Protein AF-A0A1G2U584-F1 (afdb_monomer)

Structure (mmCIF, N/CA/C/O backbone):
data_AF-A0A1G2U584-F1
#
_entry.id   AF-A0A1G2U584-F1
#
loop_
_atom_site.group_PDB
_atom_site.id
_atom_site.type_symbol
_atom_site.label_atom_id
_atom_site.label_alt_id
_atom_site.label_comp_id
_atom_site.label_asym_id
_atom_site.label_entity_id
_atom_site.label_seq_id
_atom_site.pdbx_PDB_ins_code
_atom_site.Cartn_x
_atom_site.Cartn_y
_atom_site.Cartn_z
_atom_site.occupancy
_atom_site.B_iso_or_equiv
_atom_site.auth_seq_id
_atom_site.auth_comp_id
_atom_site.auth_asym_id
_atom_site.auth_atom_id
_atom_site.pdbx_PDB_model_num
ATOM 1 N N . MET A 1 1 ? 22.379 12.805 -31.005 1.00 56.03 1 MET A N 1
ATOM 2 C CA . MET A 1 1 ? 21.060 12.537 -31.629 1.00 56.03 1 MET A CA 1
ATOM 3 C C . MET A 1 1 ? 20.826 11.045 -31.887 1.00 56.03 1 MET A C 1
ATOM 5 O O . MET A 1 1 ? 19.733 10.598 -31.593 1.00 56.03 1 MET A O 1
ATOM 9 N N . ARG A 1 2 ? 21.808 10.253 -32.364 1.00 49.66 2 ARG A N 1
ATOM 10 C CA . ARG A 1 2 ? 21.667 8.776 -32.428 1.00 49.66 2 ARG A CA 1
ATOM 11 C C . ARG A 1 2 ? 21.636 8.102 -31.047 1.00 49.66 2 ARG A C 1
ATOM 13 O O . ARG A 1 2 ? 20.726 7.330 -30.793 1.00 49.66 2 ARG A O 1
ATOM 20 N N . GLU A 1 3 ? 22.528 8.488 -30.133 1.00 50.53 3 GLU A N 1
ATOM 21 C CA . GLU A 1 3 ? 22.581 7.910 -28.774 1.00 50.53 3 GLU A CA 1
ATOM 22 C C . GLU A 1 3 ? 21.299 8.143 -27.953 1.00 50.53 3 GLU A C 1
ATOM 24 O O . GLU A 1 3 ? 20.857 7.245 -27.247 1.00 50.53 3 GLU A O 1
ATOM 29 N N . SER A 1 4 ? 20.632 9.299 -28.092 1.00 57.03 4 SER A N 1
ATOM 30 C CA . SER A 1 4 ? 19.377 9.552 -27.359 1.00 57.03 4 SER A CA 1
ATOM 31 C C . SER A 1 4 ? 18.175 8.795 -27.934 1.00 57.03 4 SER A C 1
ATOM 33 O O . SER A 1 4 ? 17.187 8.602 -27.235 1.00 57.03 4 SER A O 1
ATOM 35 N N . PHE A 1 5 ? 18.234 8.379 -29.203 1.00 54.12 5 PHE A N 1
ATOM 36 C CA . PHE A 1 5 ? 17.182 7.570 -29.818 1.00 54.12 5 PHE A CA 1
ATOM 37 C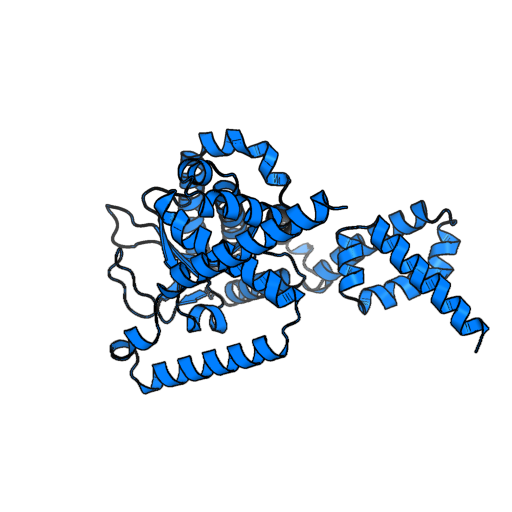 C . PHE A 1 5 ? 17.323 6.094 -29.429 1.00 54.12 5 PHE A C 1
ATOM 39 O O . PHE A 1 5 ? 16.329 5.440 -29.126 1.00 54.12 5 PHE A O 1
ATOM 46 N N . GLU A 1 6 ? 18.557 5.589 -29.375 1.00 53.22 6 GLU A N 1
ATOM 47 C CA . GLU A 1 6 ? 18.849 4.218 -28.948 1.00 53.22 6 GLU A CA 1
ATOM 48 C C . GLU A 1 6 ? 18.526 4.007 -27.460 1.00 53.22 6 GLU A C 1
ATOM 50 O O . GLU A 1 6 ? 17.818 3.052 -27.140 1.00 53.22 6 GLU A O 1
ATOM 55 N N . ALA A 1 7 ? 18.914 4.937 -26.577 1.00 59.38 7 ALA A N 1
ATOM 56 C CA . ALA A 1 7 ? 18.567 4.884 -25.151 1.00 59.38 7 ALA A CA 1
ATOM 57 C C . ALA A 1 7 ? 17.044 4.871 -24.920 1.00 59.38 7 ALA A C 1
ATOM 59 O O . ALA A 1 7 ? 16.523 3.980 -24.255 1.00 59.38 7 ALA A O 1
ATOM 60 N N . SER A 1 8 ? 16.305 5.771 -25.581 1.00 63.25 8 SER A N 1
ATOM 61 C CA . SER A 1 8 ? 14.839 5.816 -25.482 1.00 63.25 8 SER A CA 1
ATOM 62 C C . SER A 1 8 ? 14.160 4.549 -26.024 1.00 63.25 8 SER A C 1
ATOM 64 O O . SER A 1 8 ? 13.097 4.152 -25.546 1.00 63.25 8 SER A O 1
ATOM 66 N N . SER A 1 9 ? 14.755 3.897 -27.028 1.00 58.00 9 SER A N 1
ATOM 67 C CA . SER A 1 9 ? 14.224 2.644 -27.571 1.00 58.00 9 SER A CA 1
ATOM 68 C C . SER A 1 9 ? 14.458 1.447 -26.646 1.00 58.00 9 SER A C 1
ATOM 70 O O . SER A 1 9 ? 13.568 0.607 -26.524 1.00 58.00 9 SER A O 1
ATOM 72 N N . LEU A 1 10 ? 15.608 1.391 -25.966 1.00 62.22 10 LEU A N 1
ATOM 73 C CA . LEU A 1 10 ? 15.940 0.341 -25.000 1.00 62.22 10 LEU A CA 1
ATOM 74 C C . LEU A 1 10 ? 15.065 0.447 -23.747 1.00 62.22 10 LEU A C 1
ATOM 76 O O . LEU A 1 10 ? 14.430 -0.538 -23.382 1.00 62.22 10 LEU A O 1
ATOM 80 N N . GLU A 1 11 ? 14.912 1.654 -23.192 1.00 73.75 11 GLU A N 1
ATOM 81 C CA . GLU A 1 11 ? 14.024 1.911 -22.046 1.00 73.75 11 GLU A CA 1
ATOM 82 C C . GLU A 1 11 ? 12.587 1.437 -22.313 1.00 73.75 11 GLU A C 1
ATOM 84 O O . GLU A 1 11 ? 11.968 0.776 -21.480 1.00 73.75 11 GLU A O 1
ATOM 89 N N . ARG A 1 12 ? 12.047 1.720 -23.507 1.00 75.75 12 ARG A N 1
ATOM 90 C CA . ARG A 1 12 ? 10.705 1.254 -23.895 1.00 75.75 12 ARG A CA 1
ATOM 91 C C . ARG A 1 12 ? 10.616 -0.265 -23.981 1.00 75.75 12 ARG A C 1
ATOM 93 O O . ARG A 1 12 ? 9.615 -0.842 -23.571 1.00 75.75 12 ARG A O 1
ATOM 100 N N . VAL A 1 13 ? 11.640 -0.913 -24.533 1.00 78.25 13 VAL A N 1
ATOM 101 C CA . VAL A 1 13 ? 11.673 -2.374 -24.665 1.00 78.25 13 VAL A CA 1
ATOM 102 C C . VAL A 1 13 ? 11.704 -3.044 -23.292 1.00 78.25 13 VAL A C 1
ATOM 104 O O . VAL A 1 13 ? 11.014 -4.046 -23.098 1.00 78.25 13 VAL A O 1
ATOM 107 N N . ASP A 1 14 ? 12.459 -2.503 -22.341 1.00 89.50 14 ASP A N 1
ATOM 108 C CA . ASP A 1 14 ? 12.552 -3.089 -21.005 1.00 89.50 14 ASP A CA 1
ATOM 109 C C . ASP A 1 14 ? 11.281 -2.852 -20.182 1.00 89.50 14 ASP A C 1
ATOM 111 O O . ASP A 1 14 ? 10.806 -3.791 -19.542 1.00 89.50 14 ASP A O 1
ATOM 115 N N . ARG A 1 15 ? 10.618 -1.694 -20.327 1.00 92.44 15 ARG A N 1
ATOM 116 C CA . ARG A 1 15 ? 9.281 -1.470 -19.744 1.00 92.44 15 ARG A CA 1
ATOM 117 C C . ARG A 1 15 ? 8.235 -2.463 -20.238 1.00 92.44 15 ARG A C 1
ATOM 119 O O . ARG A 1 15 ? 7.508 -3.024 -19.428 1.00 92.44 15 ARG A O 1
ATOM 126 N N . GLU A 1 16 ? 8.164 -2.737 -21.540 1.00 94.69 16 GLU A N 1
ATOM 127 C CA . GLU A 1 16 ? 7.199 -3.716 -22.072 1.00 94.69 16 GLU A CA 1
ATOM 128 C C . GLU A 1 16 ? 7.490 -5.142 -21.579 1.00 94.69 16 GLU A C 1
ATOM 130 O O . GLU A 1 16 ? 6.571 -5.900 -21.261 1.00 94.69 16 GLU A O 1
ATOM 135 N N . LYS A 1 17 ? 8.772 -5.521 -21.467 1.00 96.38 17 LYS A N 1
ATOM 136 C CA . LYS A 1 17 ? 9.154 -6.815 -20.879 1.00 96.38 17 LYS A CA 1
ATOM 137 C C . LYS A 1 17 ? 8.754 -6.900 -19.409 1.00 96.38 17 LYS A C 1
ATOM 139 O O . LYS A 1 17 ? 8.224 -7.932 -18.996 1.00 96.38 17 LYS A O 1
ATOM 144 N N . ALA A 1 18 ? 9.013 -5.848 -18.636 1.00 97.00 18 ALA A N 1
ATOM 145 C CA . ALA A 1 18 ? 8.651 -5.782 -17.228 1.00 97.00 18 ALA A CA 1
ATOM 146 C C . ALA A 1 18 ? 7.140 -5.811 -17.036 1.00 97.00 18 ALA A C 1
ATOM 148 O O . ALA A 1 18 ? 6.660 -6.589 -16.221 1.00 97.00 18 ALA A O 1
ATOM 149 N N . HIS A 1 19 ? 6.388 -5.056 -17.835 1.00 97.06 19 HIS A N 1
ATOM 150 C CA . HIS A 1 19 ? 4.931 -5.059 -17.790 1.00 97.06 19 HIS A CA 1
ATOM 151 C C . HIS A 1 19 ? 4.364 -6.447 -18.107 1.00 97.06 19 HIS A C 1
ATOM 153 O O . HIS A 1 19 ? 3.536 -6.961 -17.368 1.00 97.06 19 HIS A O 1
ATOM 159 N N . LYS A 1 20 ? 4.885 -7.132 -19.130 1.00 97.81 20 LYS A N 1
ATOM 160 C CA . LYS A 1 20 ? 4.483 -8.515 -19.425 1.00 97.81 20 LYS A CA 1
ATOM 161 C C . LYS A 1 20 ? 4.821 -9.489 -18.286 1.00 97.81 20 LYS A C 1
ATOM 163 O O . LYS A 1 20 ? 4.078 -10.438 -18.035 1.00 97.81 20 LYS A O 1
ATOM 168 N N . LYS A 1 21 ? 5.959 -9.294 -17.607 1.00 97.94 21 LYS A N 1
ATOM 169 C CA . LYS A 1 21 ? 6.307 -10.065 -16.402 1.00 97.94 21 LYS A CA 1
ATOM 170 C C . LYS A 1 21 ? 5.321 -9.758 -15.270 1.00 97.94 21 LYS A C 1
ATOM 172 O O . LYS A 1 21 ? 4.862 -10.692 -14.621 1.00 97.94 21 LYS A O 1
ATOM 177 N N . ALA A 1 22 ? 4.958 -8.489 -15.091 1.00 97.69 22 ALA A N 1
ATOM 178 C CA . ALA A 1 22 ? 3.964 -8.047 -14.124 1.00 97.69 22 ALA A CA 1
ATOM 179 C C . ALA A 1 22 ? 2.612 -8.708 -14.383 1.00 97.69 22 ALA A C 1
ATOM 181 O O . ALA A 1 22 ? 2.125 -9.401 -13.503 1.00 97.69 22 ALA A O 1
ATOM 182 N N . GLU A 1 23 ? 2.080 -8.655 -15.606 1.00 97.19 23 GLU A N 1
ATOM 183 C CA . GLU A 1 23 ? 0.844 -9.358 -15.983 1.00 97.19 23 GLU A CA 1
ATOM 184 C C . GLU A 1 23 ? 0.881 -10.846 -15.598 1.00 97.19 23 GLU A C 1
ATOM 186 O O . GLU A 1 23 ? -0.095 -11.381 -15.077 1.00 97.19 23 GLU A O 1
ATOM 191 N N . SER A 1 24 ? 2.021 -11.518 -15.794 1.00 97.19 24 SER A N 1
ATOM 192 C CA . SER A 1 24 ? 2.181 -12.917 -15.387 1.00 97.19 24 SER A CA 1
ATOM 193 C C . SER A 1 24 ? 2.100 -13.105 -13.871 1.00 97.19 24 SER A C 1
ATOM 195 O O . SER A 1 24 ? 1.443 -14.045 -13.430 1.00 97.19 24 SER A O 1
ATOM 197 N N . VAL A 1 25 ? 2.754 -12.250 -13.080 1.00 96.56 25 VAL A N 1
ATOM 198 C CA . VAL A 1 25 ? 2.714 -12.312 -11.608 1.00 96.56 25 VAL A CA 1
ATOM 199 C C . VAL A 1 25 ? 1.308 -11.993 -11.099 1.00 96.56 25 VAL A C 1
ATOM 201 O O . VAL A 1 25 ? 0.741 -12.752 -10.317 1.00 96.56 25 VAL A O 1
ATOM 204 N N . LEU A 1 26 ? 0.700 -10.921 -11.608 1.00 95.44 26 LEU A N 1
ATOM 205 C CA . LEU A 1 26 ? -0.620 -10.456 -11.189 1.00 95.44 26 LEU A CA 1
ATOM 206 C C . LEU A 1 26 ? -1.749 -11.398 -11.642 1.00 95.44 26 LEU A C 1
ATOM 208 O O . LEU A 1 26 ? -2.782 -11.479 -10.989 1.00 95.44 26 LEU A O 1
ATOM 212 N N . SER A 1 27 ? -1.550 -12.195 -12.696 1.00 94.12 27 SER A N 1
ATOM 213 C CA . SER A 1 27 ? -2.513 -13.239 -13.086 1.00 94.12 27 SER A CA 1
ATOM 214 C C . SER A 1 27 ? -2.658 -14.378 -12.064 1.00 94.12 27 SER A C 1
ATOM 216 O O . SER A 1 27 ? -3.619 -15.152 -12.142 1.00 94.12 27 SER A O 1
ATOM 218 N N . GLY A 1 28 ? -1.704 -14.487 -11.129 1.00 92.81 28 GLY A N 1
ATOM 219 C CA . GLY A 1 28 ? -1.707 -15.444 -10.023 1.00 92.81 28 GLY A CA 1
ATOM 220 C C . GLY A 1 28 ? -2.488 -14.986 -8.789 1.00 92.81 28 GLY A C 1
ATOM 221 O O . GLY A 1 28 ? -2.534 -15.728 -7.812 1.00 92.81 28 GLY A O 1
ATOM 222 N N . ARG A 1 29 ? -3.089 -13.789 -8.813 1.00 94.31 29 ARG A N 1
ATOM 223 C CA . ARG A 1 29 ? -3.944 -13.296 -7.727 1.00 94.31 29 ARG A CA 1
ATOM 224 C C . ARG A 1 29 ? -5.186 -14.158 -7.526 1.00 94.31 29 ARG A C 1
ATOM 226 O O . ARG A 1 29 ? -5.584 -14.940 -8.394 1.00 94.31 29 ARG A O 1
ATOM 233 N N . VAL A 1 30 ? -5.811 -13.963 -6.369 1.00 95.62 30 VAL A N 1
ATOM 234 C CA . VAL A 1 30 ? -7.089 -14.580 -6.011 1.00 95.62 30 VAL A CA 1
ATOM 235 C C . VAL A 1 30 ? -8.152 -14.257 -7.068 1.00 95.62 30 VAL A C 1
ATOM 237 O O . VAL A 1 30 ? -8.289 -13.107 -7.473 1.00 95.62 30 VAL A O 1
ATOM 240 N N . LYS A 1 31 ? -8.926 -15.258 -7.504 1.00 97.12 31 LYS A N 1
ATOM 241 C CA . LYS A 1 31 ? -10.009 -15.078 -8.485 1.00 97.12 31 LYS A CA 1
ATOM 242 C C . LYS A 1 31 ? -11.367 -15.244 -7.831 1.00 97.12 31 LYS A C 1
ATOM 244 O O . LYS A 1 31 ? -11.588 -16.188 -7.080 1.00 97.12 31 LYS A O 1
ATOM 249 N N . GLU A 1 32 ? -12.314 -14.386 -8.185 1.00 97.69 32 GLU A N 1
ATOM 250 C CA . GLU A 1 32 ? -13.686 -14.408 -7.673 1.00 97.69 32 GLU A CA 1
ATOM 251 C C . GLU A 1 32 ? -14.383 -15.737 -7.999 1.00 97.69 32 GLU A C 1
ATOM 253 O O . GLU A 1 32 ? -15.117 -16.291 -7.178 1.00 97.69 32 GLU A O 1
ATOM 258 N N . SER A 1 33 ? -14.095 -16.297 -9.182 1.00 97.00 33 SER A N 1
ATOM 259 C CA . SER A 1 33 ? -14.609 -17.600 -9.626 1.00 97.00 33 SER A CA 1
ATOM 260 C C . SER A 1 33 ? -14.249 -18.745 -8.684 1.00 97.00 33 SER A C 1
ATOM 262 O O . SER A 1 33 ? -14.989 -19.725 -8.603 1.00 97.00 33 SER A O 1
ATOM 264 N N . ASP A 1 34 ? -13.146 -18.616 -7.948 1.00 96.94 34 ASP A N 1
ATOM 265 C CA . ASP A 1 34 ? -12.682 -19.644 -7.024 1.00 96.94 34 ASP A CA 1
ATOM 266 C C . ASP A 1 34 ? -13.500 -19.658 -5.727 1.00 96.94 34 ASP A C 1
ATOM 268 O O . ASP A 1 34 ? -13.222 -20.479 -4.864 1.00 96.94 34 ASP A O 1
ATOM 272 N N . PHE A 1 35 ? -14.502 -18.782 -5.570 1.00 98.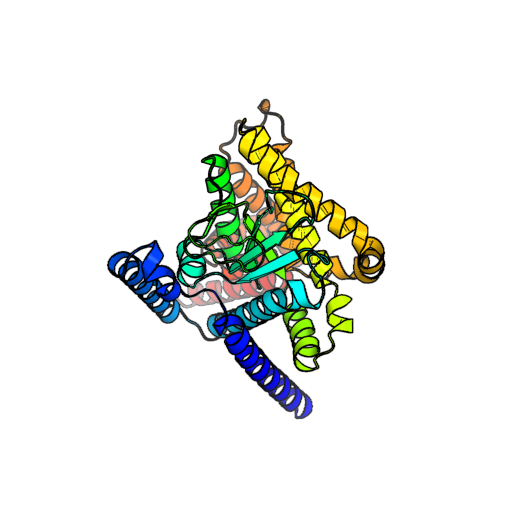00 35 PHE A N 1
ATOM 273 C CA . PHE A 1 35 ? -15.335 -18.643 -4.366 1.00 98.00 35 PHE A CA 1
ATOM 274 C C . PHE A 1 35 ? -16.826 -18.874 -4.634 1.00 98.00 35 PHE A C 1
ATOM 276 O O . PHE A 1 35 ? -17.676 -18.533 -3.807 1.00 98.00 35 PHE A O 1
ATOM 283 N N . VAL A 1 36 ? -17.173 -19.477 -5.772 1.00 98.06 36 VAL A N 1
ATOM 284 C CA . VAL A 1 36 ? -18.563 -19.831 -6.107 1.00 98.06 36 VAL A CA 1
ATOM 285 C C . VAL A 1 36 ? -19.200 -20.737 -5.049 1.00 98.06 36 VAL A C 1
ATOM 287 O O . VAL A 1 36 ? -20.381 -20.601 -4.752 1.00 98.06 36 VAL A O 1
ATOM 290 N N . ASP A 1 37 ? -18.439 -21.633 -4.435 1.00 97.56 37 ASP A N 1
ATOM 291 C CA . ASP A 1 37 ? -18.899 -22.482 -3.331 1.00 97.56 37 ASP A CA 1
ATOM 292 C C . ASP A 1 37 ? -19.087 -21.719 -2.005 1.00 97.56 37 ASP A C 1
ATOM 294 O O . ASP A 1 37 ? -19.835 -22.184 -1.146 1.00 97.56 37 ASP A O 1
ATOM 298 N N . VAL A 1 38 ? -18.445 -20.556 -1.839 1.00 97.50 38 VAL A N 1
ATOM 299 C CA . VAL A 1 38 ? -18.565 -19.699 -0.645 1.00 97.50 38 VAL A CA 1
ATOM 300 C C . VAL A 1 38 ? -19.741 -18.729 -0.777 1.00 97.50 38 VAL A C 1
ATOM 302 O O . VAL A 1 38 ? -20.531 -18.591 0.155 1.00 97.50 38 VAL A O 1
ATOM 305 N N . TYR A 1 39 ? -19.873 -18.067 -1.931 1.00 97.94 39 TYR A N 1
ATOM 306 C CA . TYR A 1 39 ? -20.841 -16.979 -2.145 1.00 97.94 39 TYR A CA 1
ATOM 307 C C . TYR A 1 39 ? -22.012 -17.335 -3.067 1.00 97.94 39 TYR A C 1
ATOM 309 O O . TYR A 1 39 ? -23.027 -16.638 -3.075 1.00 97.94 39 TYR A O 1
ATOM 317 N N . GLY A 1 40 ? -21.907 -18.430 -3.819 1.00 98.25 40 GLY A N 1
ATOM 318 C CA . GLY A 1 40 ? -22.872 -18.828 -4.839 1.00 98.25 40 GLY A CA 1
ATOM 319 C C . GLY A 1 40 ? -22.618 -18.167 -6.195 1.00 98.25 40 GLY A C 1
ATOM 320 O O . GLY A 1 40 ? -22.169 -17.025 -6.287 1.00 98.25 40 GLY A O 1
ATOM 321 N N . GLU A 1 41 ? -22.974 -18.879 -7.269 1.00 98.19 41 GLU A N 1
ATOM 322 C CA . GLU A 1 41 ? -22.778 -18.433 -8.660 1.00 98.19 41 GLU A CA 1
ATOM 323 C C . GLU A 1 41 ? -23.382 -17.051 -8.936 1.00 98.19 41 GLU A C 1
ATOM 325 O O . GLU A 1 41 ? -22.781 -16.238 -9.630 1.00 98.19 41 GLU A O 1
ATOM 330 N N . GLN A 1 42 ? -24.563 -16.770 -8.376 1.00 98.19 42 GLN A N 1
ATOM 331 C CA . GLN A 1 42 ? -25.269 -15.508 -8.611 1.00 98.19 42 GLN A CA 1
ATOM 332 C C . GLN A 1 42 ? -24.534 -14.301 -8.021 1.00 98.19 42 GLN A C 1
ATOM 334 O O . GLN A 1 42 ? -24.534 -13.238 -8.632 1.00 98.19 42 GLN A O 1
ATOM 339 N N . GLU A 1 43 ? -23.929 -14.439 -6.840 1.00 98.06 43 GLU A N 1
ATOM 340 C CA . GLU A 1 43 ? -23.189 -13.343 -6.206 1.00 98.06 43 GLU A CA 1
ATOM 341 C C . GLU A 1 43 ? -21.894 -13.062 -6.964 1.00 98.06 43 GLU A C 1
ATOM 343 O O . GLU A 1 43 ? -21.649 -11.925 -7.358 1.00 98.06 43 GLU A O 1
ATOM 348 N N . VAL A 1 44 ? -21.126 -14.118 -7.245 1.00 98.31 44 VAL A N 1
ATOM 349 C CA . VAL A 1 44 ? -19.864 -14.021 -7.989 1.00 98.31 44 VAL A CA 1
ATOM 350 C C . VAL A 1 44 ? -20.092 -13.438 -9.385 1.00 98.31 44 VAL A C 1
ATOM 352 O O . VAL A 1 44 ? -19.345 -12.566 -9.819 1.00 98.31 44 VAL A O 1
ATOM 355 N N . ALA A 1 45 ? -21.157 -13.849 -10.081 1.00 98.19 45 ALA A N 1
ATOM 356 C CA . ALA A 1 45 ? -21.497 -13.291 -11.387 1.00 98.19 45 ALA A CA 1
ATOM 357 C C . ALA A 1 45 ? -21.814 -11.787 -11.321 1.00 98.19 45 ALA A C 1
ATOM 359 O O . ALA A 1 45 ? -21.328 -11.031 -12.158 1.00 98.19 45 ALA A O 1
ATOM 360 N N . ARG A 1 46 ? -22.579 -11.333 -10.314 1.00 98.19 46 ARG A N 1
ATOM 361 C CA . ARG A 1 46 ? -22.880 -9.900 -10.126 1.00 98.19 46 ARG A CA 1
ATOM 362 C C . ARG A 1 46 ? -21.628 -9.075 -9.852 1.00 98.19 46 ARG A C 1
ATOM 364 O O . ARG A 1 46 ? -21.503 -7.960 -10.355 1.00 98.19 46 ARG A O 1
ATOM 371 N N . ASP A 1 47 ? -20.713 -9.615 -9.059 1.00 98.25 47 ASP A N 1
ATOM 372 C CA . ASP A 1 47 ? -19.447 -8.960 -8.747 1.00 98.25 47 ASP A CA 1
ATOM 373 C C . ASP A 1 47 ? -18.558 -8.831 -9.988 1.00 98.25 47 ASP A C 1
ATOM 375 O O . ASP A 1 47 ? -18.070 -7.737 -10.273 1.00 98.25 47 ASP A O 1
ATOM 379 N N . LEU A 1 48 ? -18.424 -9.904 -10.774 1.00 97.88 48 LEU A N 1
ATOM 380 C CA . LEU A 1 48 ? -17.694 -9.889 -12.045 1.00 97.88 48 LEU A CA 1
ATOM 381 C C . LEU A 1 48 ? -18.309 -8.900 -13.047 1.00 97.88 48 LEU A C 1
ATOM 383 O O . LEU A 1 48 ? -17.589 -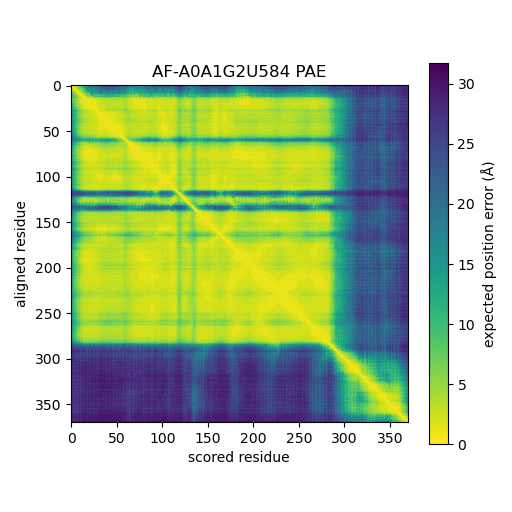8.149 -13.702 1.00 97.88 48 LEU A O 1
ATOM 387 N N . GLU A 1 49 ? -19.640 -8.835 -13.143 1.00 97.69 49 GLU A N 1
ATOM 388 C CA . GLU A 1 49 ? -20.323 -7.843 -13.984 1.00 97.69 49 GLU A CA 1
ATOM 389 C C . GLU A 1 49 ? -19.983 -6.404 -13.570 1.00 97.69 49 GLU A C 1
ATOM 391 O O . GLU A 1 49 ? -19.760 -5.547 -14.431 1.00 97.69 49 GLU A O 1
ATOM 396 N N . LYS A 1 50 ? -19.903 -6.141 -12.260 1.00 96.94 50 LYS A N 1
ATOM 397 C CA . LYS A 1 50 ? -19.534 -4.830 -11.715 1.00 96.94 50 LYS A CA 1
ATOM 398 C C . LYS A 1 50 ? -18.073 -4.481 -12.001 1.00 96.94 50 LYS A C 1
ATOM 400 O O . LYS A 1 50 ? -17.793 -3.341 -12.377 1.00 96.94 50 LYS A O 1
ATOM 405 N N . VAL A 1 51 ? -17.160 -5.445 -11.876 1.00 96.25 51 VAL A N 1
ATOM 406 C CA . VAL A 1 51 ? -15.748 -5.284 -12.266 1.00 96.25 51 VAL A CA 1
ATOM 407 C C . VAL A 1 51 ? -15.649 -4.900 -13.743 1.00 96.25 51 VAL A C 1
ATOM 409 O O . VAL A 1 51 ? -15.021 -3.899 -14.085 1.00 96.25 51 VAL A O 1
ATOM 412 N N . GLU A 1 52 ? -16.348 -5.612 -14.627 1.00 95.44 52 GLU A N 1
ATOM 413 C CA . GLU A 1 52 ? -16.349 -5.317 -16.065 1.00 95.44 52 GLU A CA 1
ATOM 414 C C . GLU A 1 52 ? -17.024 -3.976 -16.412 1.00 95.44 52 GLU A C 1
ATOM 416 O O . GLU A 1 52 ? -16.664 -3.309 -17.387 1.00 95.44 52 GLU A O 1
ATOM 421 N N . GLU A 1 53 ? -18.016 -3.532 -15.637 1.00 94.31 53 GLU A N 1
ATOM 422 C CA . GLU A 1 53 ? -18.558 -2.173 -15.747 1.00 94.31 53 GLU A CA 1
ATOM 423 C C . GLU A 1 53 ? -17.500 -1.111 -15.408 1.00 94.31 53 GLU A C 1
ATOM 425 O O . GLU A 1 53 ? -17.321 -0.164 -16.179 1.00 94.31 53 GLU A O 1
ATOM 430 N N . LEU A 1 54 ? -16.785 -1.272 -14.291 1.00 91.88 54 LEU A N 1
ATOM 431 C CA . LEU A 1 54 ? -15.750 -0.332 -13.857 1.00 91.88 54 LEU A CA 1
ATOM 432 C C . LEU A 1 54 ? -14.577 -0.297 -14.838 1.00 91.88 54 LEU A C 1
ATOM 434 O O . LEU A 1 54 ? -14.202 0.787 -15.284 1.00 91.88 54 LEU A O 1
ATOM 438 N N . LYS A 1 55 ? -14.078 -1.456 -15.284 1.00 90.50 55 LYS A N 1
ATOM 439 C CA . LYS A 1 55 ? -13.037 -1.543 -16.321 1.00 90.50 55 LYS A CA 1
ATOM 440 C C . LYS A 1 55 ? -13.415 -0.764 -17.578 1.00 90.50 55 LYS A C 1
ATOM 442 O O . LYS A 1 55 ? -12.605 -0.001 -18.099 1.00 90.50 55 LYS A O 1
ATOM 447 N N . ARG A 1 56 ? -14.660 -0.896 -18.052 1.00 89.94 56 ARG A N 1
ATOM 448 C CA . ARG A 1 56 ? -15.141 -0.150 -19.228 1.00 89.94 56 ARG A CA 1
ATOM 449 C C . ARG A 1 56 ? -15.163 1.361 -19.006 1.00 89.94 56 ARG A C 1
ATOM 451 O O . ARG A 1 56 ? -14.841 2.090 -19.942 1.00 89.94 56 ARG A O 1
ATOM 458 N N . LYS A 1 57 ? -15.506 1.830 -17.800 1.00 85.94 57 LYS A N 1
ATOM 459 C CA . LYS A 1 57 ? -15.436 3.261 -17.452 1.00 85.94 57 LYS A CA 1
ATOM 460 C C . LYS A 1 57 ? -13.995 3.759 -17.497 1.00 85.94 57 LYS A C 1
ATOM 462 O O . LYS A 1 57 ? -13.729 4.744 -18.173 1.00 85.94 57 LYS A O 1
ATOM 467 N N . PHE A 1 58 ? -13.064 3.022 -16.892 1.00 79.94 58 PHE A N 1
ATOM 468 C CA . PHE A 1 58 ? -11.651 3.400 -16.891 1.00 79.94 58 PHE A CA 1
ATOM 469 C C . PHE A 1 58 ? -11.036 3.417 -18.291 1.00 79.94 58 PHE A C 1
ATOM 471 O O . PHE A 1 58 ? -10.289 4.336 -18.604 1.00 79.94 58 PHE A O 1
ATOM 478 N N . VAL A 1 59 ? -11.373 2.456 -19.161 1.00 76.06 59 VAL A N 1
ATOM 479 C CA . VAL A 1 59 ? -10.899 2.437 -20.559 1.00 76.06 59 VAL A CA 1
ATOM 480 C C . VAL A 1 59 ? -11.404 3.649 -21.351 1.00 76.06 59 VAL A C 1
ATOM 482 O O . VAL A 1 59 ? -10.676 4.166 -22.196 1.00 76.06 59 VAL A O 1
ATOM 485 N N . GLY A 1 60 ? -12.623 4.126 -21.074 1.00 65.56 60 GLY A N 1
ATOM 486 C CA . GLY A 1 60 ? -13.199 5.303 -21.732 1.00 65.56 60 GLY A CA 1
ATOM 487 C C . GLY A 1 60 ? -12.430 6.605 -21.479 1.00 65.56 60 GLY A C 1
ATOM 488 O O . GLY A 1 60 ? -12.438 7.482 -22.341 1.00 65.56 60 GLY A O 1
ATOM 489 N N . ASP A 1 61 ? -11.718 6.686 -20.352 1.00 65.56 61 ASP A N 1
ATOM 490 C CA . ASP A 1 61 ? -10.992 7.877 -19.898 1.00 65.56 61 ASP A CA 1
ATOM 491 C C . ASP A 1 61 ? -9.467 7.783 -20.124 1.00 65.56 61 ASP A C 1
ATOM 493 O O . ASP A 1 61 ? -8.710 8.657 -19.691 1.00 65.56 61 ASP A O 1
ATOM 497 N N . GLN A 1 62 ? -8.981 6.740 -20.814 1.00 73.25 62 GLN A N 1
ATOM 498 C CA . GLN A 1 62 ? -7.542 6.526 -20.990 1.00 73.25 62 GLN A CA 1
ATOM 499 C C . GLN A 1 62 ? -6.907 7.503 -21.986 1.00 73.25 62 GLN A C 1
ATOM 501 O O . GLN A 1 62 ? -7.169 7.484 -23.191 1.00 73.25 62 GLN A O 1
ATOM 506 N N . THR A 1 63 ? -5.965 8.299 -21.488 1.00 82.12 63 THR A N 1
ATOM 507 C CA . THR A 1 63 ? -4.963 8.987 -22.304 1.00 82.12 63 THR A CA 1
ATOM 508 C C . THR A 1 63 ? -3.722 8.094 -22.469 1.00 82.12 63 THR A C 1
ATOM 510 O O . THR A 1 63 ? -3.504 7.174 -21.676 1.00 82.12 63 THR A O 1
ATOM 513 N N . PRO A 1 64 ? -2.852 8.340 -23.468 1.00 82.06 64 PRO A N 1
ATOM 514 C CA . PRO A 1 64 ? -1.581 7.617 -23.576 1.00 82.06 64 PRO A CA 1
ATOM 515 C C . PRO A 1 64 ? -0.710 7.735 -22.317 1.00 82.06 64 PRO A C 1
ATOM 517 O O . PRO A 1 64 ? 0.003 6.798 -21.969 1.00 82.06 64 PRO A O 1
ATOM 520 N N . GLU A 1 65 ? -0.785 8.875 -21.628 1.00 81.44 65 GLU A N 1
ATOM 521 C CA . GLU A 1 65 ? -0.070 9.116 -20.376 1.00 81.44 65 GLU A CA 1
ATOM 522 C C . GLU A 1 65 ? -0.645 8.278 -19.230 1.00 81.44 65 GLU A C 1
ATOM 524 O O . GLU A 1 65 ? 0.113 7.602 -18.541 1.00 81.44 65 GLU A O 1
ATOM 529 N N . SER A 1 66 ? -1.973 8.229 -19.073 1.00 82.00 66 SER A N 1
ATOM 530 C CA . SER A 1 66 ? -2.595 7.399 -18.034 1.00 82.00 66 SER A CA 1
ATOM 531 C C . SER A 1 66 ? -2.354 5.906 -18.268 1.00 82.00 66 SER A C 1
ATOM 533 O O . SER A 1 66 ? -2.199 5.153 -17.311 1.00 82.00 66 SER A O 1
ATOM 535 N N . ALA A 1 67 ? -2.287 5.470 -19.530 1.00 85.81 67 ALA A N 1
ATOM 536 C CA . ALA A 1 67 ? -1.945 4.092 -19.873 1.00 85.81 67 ALA A CA 1
ATOM 537 C C . ALA A 1 67 ? -0.497 3.743 -19.486 1.00 85.81 67 ALA A C 1
ATOM 539 O O . ALA A 1 67 ? -0.255 2.669 -18.943 1.00 85.81 67 ALA A O 1
ATOM 540 N N . GLU A 1 68 ? 0.459 4.645 -19.723 1.00 87.06 68 GLU A N 1
ATOM 541 C CA . GLU A 1 68 ? 1.849 4.447 -19.294 1.00 87.06 68 GLU A CA 1
ATOM 542 C C . GLU A 1 68 ? 1.963 4.432 -17.765 1.00 87.06 68 GLU A C 1
ATOM 544 O O . GLU A 1 68 ? 2.612 3.548 -17.213 1.00 87.06 68 GLU A O 1
ATOM 549 N N . THR A 1 69 ? 1.296 5.355 -17.067 1.00 87.38 69 THR A N 1
ATOM 550 C CA . THR A 1 69 ? 1.276 5.375 -15.596 1.00 87.38 69 THR A CA 1
ATOM 551 C C . THR A 1 69 ? 0.715 4.077 -15.028 1.00 87.38 69 THR A C 1
ATOM 553 O O . THR A 1 69 ? 1.311 3.517 -14.111 1.00 87.38 69 THR A O 1
ATOM 556 N N . LYS A 1 70 ? -0.366 3.547 -15.619 1.00 89.06 70 LYS A N 1
ATOM 557 C CA . LYS A 1 70 ? -0.920 2.246 -15.234 1.00 89.06 70 LYS A CA 1
ATOM 558 C C . LYS A 1 70 ? 0.108 1.124 -15.386 1.00 89.06 70 LYS A C 1
ATOM 560 O O . LYS A 1 70 ? 0.264 0.335 -14.469 1.00 89.06 70 LYS A O 1
ATOM 565 N N . LYS A 1 71 ? 0.866 1.082 -16.488 1.00 92.56 71 LYS A N 1
ATOM 566 C CA . LYS A 1 71 ? 1.912 0.059 -16.668 1.00 92.56 71 LYS A CA 1
ATOM 567 C C . LYS A 1 71 ? 2.976 0.115 -15.576 1.00 92.56 71 LYS A C 1
ATOM 569 O O . LYS A 1 71 ? 3.394 -0.928 -15.086 1.00 92.56 71 LYS A O 1
ATOM 574 N N . ILE A 1 72 ? 3.434 1.314 -15.210 1.00 93.50 72 ILE A N 1
ATOM 575 C CA . ILE A 1 72 ? 4.428 1.466 -14.139 1.00 93.50 72 ILE A CA 1
ATOM 576 C C . ILE A 1 72 ? 3.816 1.070 -12.783 1.00 93.50 72 ILE A C 1
ATOM 578 O O . ILE A 1 72 ? 4.494 0.415 -11.995 1.00 93.50 72 ILE A O 1
ATOM 582 N N . ALA A 1 73 ? 2.540 1.394 -12.538 1.00 92.81 73 ALA A N 1
ATOM 583 C CA . ALA A 1 73 ? 1.800 0.944 -11.358 1.00 92.81 73 ALA A CA 1
ATOM 584 C C . ALA A 1 73 ? 1.723 -0.587 -11.272 1.00 92.81 73 ALA A C 1
ATOM 586 O O . ALA A 1 73 ? 2.176 -1.154 -10.280 1.00 92.81 73 ALA A O 1
ATOM 587 N N . ASP A 1 74 ? 1.284 -1.245 -12.347 1.00 95.19 74 ASP A N 1
ATOM 588 C CA . ASP A 1 74 ? 1.191 -2.705 -12.439 1.00 95.19 74 ASP A CA 1
ATOM 589 C C . ASP A 1 74 ? 2.575 -3.364 -12.207 1.00 95.19 74 ASP A C 1
ATOM 591 O O . ASP A 1 74 ? 2.688 -4.376 -11.513 1.00 95.19 74 ASP A O 1
ATOM 595 N N . ILE A 1 75 ? 3.660 -2.777 -12.742 1.00 97.00 75 ILE A N 1
ATOM 596 C CA . ILE A 1 75 ? 5.041 -3.244 -12.506 1.00 97.00 75 ILE A CA 1
ATOM 597 C C . ILE A 1 75 ? 5.428 -3.122 -11.032 1.00 97.00 75 ILE A C 1
ATOM 599 O O . ILE A 1 75 ? 5.951 -4.080 -10.462 1.00 97.00 75 ILE A O 1
ATOM 603 N N . PHE A 1 76 ? 5.199 -1.964 -10.410 1.00 97.06 76 PHE A N 1
ATOM 604 C CA . PHE A 1 76 ? 5.535 -1.761 -9.001 1.00 97.06 76 PHE A CA 1
ATOM 605 C C . PHE A 1 76 ? 4.758 -2.719 -8.099 1.00 97.06 76 PHE A C 1
ATOM 607 O O . PHE A 1 76 ? 5.346 -3.336 -7.212 1.00 97.06 76 PHE A O 1
ATOM 614 N N . GLU A 1 77 ? 3.466 -2.893 -8.367 1.00 96.62 77 GLU A N 1
ATOM 615 C CA . GLU A 1 77 ? 2.608 -3.816 -7.637 1.00 96.62 77 GLU A CA 1
ATOM 616 C C . GLU A 1 77 ? 3.102 -5.258 -7.743 1.00 96.62 77 GLU A C 1
ATOM 618 O O . GLU A 1 77 ? 3.268 -5.930 -6.726 1.00 96.62 77 GLU A O 1
ATOM 623 N N . ALA A 1 78 ? 3.434 -5.720 -8.951 1.00 97.81 78 ALA A N 1
ATOM 624 C CA . ALA A 1 78 ? 3.994 -7.052 -9.150 1.00 97.81 78 ALA A CA 1
ATOM 625 C C . ALA A 1 78 ? 5.332 -7.246 -8.423 1.00 97.81 78 ALA A C 1
ATOM 627 O O . ALA A 1 78 ? 5.569 -8.307 -7.844 1.00 97.81 78 ALA A O 1
ATOM 628 N N . ILE A 1 79 ? 6.195 -6.224 -8.422 1.00 98.19 79 ILE A N 1
ATOM 629 C CA . ILE A 1 79 ? 7.469 -6.265 -7.701 1.00 98.19 79 ILE A CA 1
ATOM 630 C C . ILE A 1 79 ? 7.229 -6.363 -6.194 1.00 98.19 79 ILE A C 1
ATOM 632 O O . ILE A 1 79 ? 7.856 -7.201 -5.554 1.00 98.19 79 ILE A O 1
ATOM 636 N N . VAL A 1 80 ? 6.336 -5.554 -5.615 1.00 97.94 80 VAL A N 1
ATOM 637 C CA . VAL A 1 80 ? 6.025 -5.623 -4.174 1.00 97.94 80 VAL A CA 1
ATOM 638 C C . VAL A 1 80 ? 5.359 -6.952 -3.820 1.00 97.94 80 VAL A C 1
ATOM 640 O O . VAL A 1 80 ? 5.703 -7.532 -2.793 1.00 97.94 80 VAL A O 1
ATOM 643 N N . LEU A 1 81 ? 4.466 -7.467 -4.667 1.00 97.06 81 LEU A N 1
ATOM 644 C CA . LEU A 1 81 ? 3.806 -8.755 -4.457 1.00 97.06 81 LEU A CA 1
ATOM 645 C C . LEU A 1 81 ? 4.813 -9.913 -4.426 1.00 97.06 81 LEU A C 1
ATOM 647 O O . LEU A 1 81 ? 4.715 -10.776 -3.560 1.00 97.06 81 LEU A O 1
ATOM 651 N N . GLU A 1 82 ? 5.796 -9.926 -5.329 1.00 96.88 82 GLU A N 1
ATOM 652 C CA . GLU A 1 82 ? 6.803 -10.992 -5.411 1.00 96.88 82 GLU A CA 1
ATOM 653 C C . GLU A 1 82 ? 7.938 -10.807 -4.381 1.00 96.88 82 GLU A C 1
ATOM 655 O O . GLU A 1 82 ? 8.293 -11.733 -3.651 1.00 96.88 82 GLU A O 1
ATOM 660 N N . HIS A 1 83 ? 8.511 -9.605 -4.278 1.00 97.62 83 HIS A N 1
ATOM 661 C CA . HIS A 1 83 ? 9.663 -9.323 -3.410 1.00 97.62 83 HIS A CA 1
ATOM 662 C C . HIS A 1 83 ? 9.296 -8.957 -1.972 1.00 97.62 83 HIS A C 1
ATOM 664 O O . HIS A 1 83 ? 10.170 -8.991 -1.100 1.00 97.62 83 HIS A O 1
ATOM 670 N N . GLY A 1 84 ? 8.016 -8.690 -1.704 1.00 96.44 84 GLY A N 1
ATOM 671 C CA . GLY A 1 84 ? 7.456 -8.636 -0.357 1.00 96.44 84 GLY A CA 1
ATOM 672 C C . GLY A 1 84 ? 7.897 -9.835 0.478 1.00 96.44 84 GLY A C 1
ATOM 673 O O . GLY A 1 84 ? 8.442 -9.657 1.572 1.00 96.44 84 GLY A O 1
ATOM 674 N N . GLU A 1 85 ? 7.747 -11.024 -0.112 1.00 94.56 85 GLU A N 1
ATOM 675 C CA . GLU A 1 85 ? 8.166 -12.310 0.442 1.00 94.56 85 GLU A CA 1
ATOM 676 C C . GLU A 1 85 ? 9.592 -12.703 0.012 1.00 94.56 85 GLU A C 1
ATOM 678 O O . GLU A 1 85 ? 10.448 -12.901 0.873 1.00 94.56 85 GLU A O 1
ATOM 683 N N . LEU A 1 86 ? 9.908 -12.761 -1.296 1.00 95.94 86 LEU A N 1
ATOM 684 C CA . LEU A 1 86 ? 11.197 -13.304 -1.779 1.00 95.94 86 LEU A CA 1
ATOM 685 C C . LEU A 1 86 ? 12.433 -12.537 -1.291 1.00 95.94 86 LEU A C 1
ATOM 687 O O . LEU A 1 86 ? 13.532 -13.092 -1.242 1.00 95.94 86 LEU A O 1
ATOM 691 N N . SER A 1 87 ? 12.272 -11.251 -0.987 1.00 97.19 87 SER A N 1
ATOM 692 C CA . SER A 1 87 ? 13.330 -10.380 -0.470 1.00 97.19 87 SER A CA 1
ATOM 693 C C . SER A 1 87 ? 13.061 -9.931 0.969 1.00 97.19 87 SER A C 1
ATOM 695 O O . SER A 1 87 ? 13.697 -8.988 1.448 1.00 97.19 87 SER A O 1
ATOM 697 N N . GLU A 1 88 ? 12.119 -10.591 1.651 1.00 97.00 88 GLU A N 1
ATOM 698 C CA . GLU A 1 88 ? 11.732 -10.347 3.040 1.00 97.00 88 GLU A CA 1
ATOM 699 C C . GLU A 1 88 ? 11.495 -8.857 3.340 1.00 97.00 88 GLU A C 1
ATOM 701 O O . GLU A 1 88 ? 11.896 -8.348 4.396 1.00 97.00 88 GLU A O 1
ATOM 706 N N . TRP A 1 89 ? 10.882 -8.097 2.423 1.00 97.88 89 TRP A N 1
ATOM 707 C CA . TRP A 1 89 ? 10.623 -6.668 2.651 1.00 97.88 89 TRP A CA 1
ATOM 708 C C . TRP A 1 89 ? 9.732 -6.453 3.878 1.00 97.88 89 TRP A C 1
ATOM 710 O O . TRP A 1 89 ? 9.961 -5.515 4.645 1.00 97.88 89 TRP A O 1
ATOM 720 N N . PHE A 1 90 ? 8.817 -7.390 4.138 1.00 97.12 90 PHE A N 1
ATOM 721 C CA . PHE A 1 90 ? 7.971 -7.429 5.334 1.00 97.12 90 PHE A CA 1
ATOM 722 C C . PHE A 1 90 ? 8.496 -8.374 6.435 1.00 97.12 90 PHE A C 1
ATOM 724 O O . PHE A 1 90 ? 7.794 -8.644 7.410 1.00 97.12 90 PHE A O 1
ATOM 731 N N . GLY A 1 91 ? 9.758 -8.809 6.322 1.00 95.31 91 GLY A N 1
ATOM 732 C CA . GLY A 1 91 ? 10.431 -9.758 7.215 1.00 95.31 91 GLY A CA 1
ATOM 733 C C . GLY A 1 91 ? 10.109 -11.222 6.909 1.00 95.31 91 GLY A C 1
ATOM 734 O O . GLY A 1 91 ? 9.168 -11.514 6.184 1.00 95.31 91 GLY A O 1
ATOM 735 N N . GLU A 1 92 ? 10.856 -12.141 7.526 1.00 94.06 92 GLU A N 1
ATOM 736 C CA . GLU A 1 92 ? 10.739 -13.610 7.359 1.00 94.06 92 GLU A CA 1
ATOM 737 C C . GLU A 1 92 ? 9.333 -14.200 7.605 1.00 94.06 92 GLU A C 1
ATOM 739 O O . GLU A 1 92 ? 9.061 -15.343 7.262 1.00 94.06 92 GLU A O 1
ATOM 744 N N . ASN A 1 93 ? 8.448 -13.434 8.243 1.00 92.19 93 ASN A N 1
ATOM 745 C CA . ASN A 1 93 ? 7.104 -13.848 8.643 1.00 92.19 93 ASN A CA 1
ATOM 746 C C . ASN A 1 93 ? 6.003 -13.024 7.946 1.00 92.19 93 ASN A C 1
ATOM 748 O O . ASN A 1 93 ? 4.846 -13.074 8.371 1.00 92.19 93 ASN A O 1
ATOM 752 N N . GLY A 1 94 ? 6.369 -12.196 6.965 1.00 94.56 94 GLY A N 1
ATOM 753 C CA . GLY A 1 94 ? 5.452 -11.363 6.194 1.00 94.56 94 GLY A CA 1
ATOM 754 C C . GLY A 1 94 ? 5.188 -11.976 4.824 1.00 94.56 94 GLY A C 1
ATOM 755 O O . GLY A 1 94 ? 6.110 -12.078 4.022 1.00 94.56 94 GLY A O 1
ATOM 756 N N . PHE A 1 95 ? 3.935 -12.336 4.558 1.00 94.81 95 PHE A N 1
ATOM 757 C CA . PHE A 1 95 ? 3.503 -12.942 3.296 1.00 94.81 95 PHE A CA 1
ATOM 758 C C . PHE A 1 95 ? 2.571 -11.994 2.553 1.00 94.81 95 PHE A C 1
ATOM 760 O O . PHE A 1 95 ? 1.687 -11.393 3.165 1.00 94.81 95 PHE A O 1
ATOM 767 N N . THR A 1 96 ? 2.775 -11.839 1.251 1.00 95.50 96 THR A N 1
ATOM 768 C CA . THR A 1 96 ? 1.997 -10.940 0.394 1.00 95.50 96 THR A CA 1
ATOM 769 C C . THR A 1 96 ? 0.965 -11.728 -0.404 1.00 95.50 96 THR A C 1
ATOM 771 O O . THR A 1 96 ? 1.300 -12.623 -1.171 1.00 95.50 96 THR A O 1
ATOM 774 N N . VAL A 1 97 ? -0.310 -11.371 -0.250 1.00 95.56 97 VAL A N 1
ATOM 775 C CA . VAL A 1 97 ? -1.434 -11.980 -0.970 1.00 95.56 97 VAL A CA 1
ATOM 776 C C . VAL A 1 97 ? -2.067 -10.921 -1.858 1.00 95.56 97 VAL A C 1
ATOM 778 O O . VAL A 1 97 ? -2.651 -9.957 -1.362 1.00 95.56 97 VAL A O 1
ATOM 781 N N . GLY A 1 98 ? -1.953 -11.086 -3.174 1.00 95.19 98 GLY A N 1
ATOM 782 C CA . GLY A 1 98 ? -2.623 -10.203 -4.124 1.00 95.19 98 GLY A CA 1
ATOM 783 C C . GLY A 1 98 ? -4.115 -10.525 -4.185 1.00 95.19 98 GLY A C 1
ATOM 784 O O . GLY A 1 98 ? -4.496 -11.694 -4.306 1.00 95.19 98 GLY A O 1
ATOM 785 N N . VAL A 1 99 ? -4.955 -9.498 -4.059 1.00 95.38 99 VAL A N 1
ATOM 786 C CA . VAL A 1 99 ? -6.408 -9.681 -3.939 1.00 95.38 99 VAL A CA 1
ATOM 787 C C . VAL A 1 99 ? -7.096 -9.764 -5.303 1.00 95.38 99 VAL A C 1
ATOM 789 O O . VAL A 1 99 ? -6.465 -9.596 -6.347 1.00 95.38 99 VAL A O 1
ATOM 792 N N . SER A 1 100 ? -8.393 -10.067 -5.287 1.00 97.00 100 SER A N 1
ATOM 793 C CA . SER A 1 100 ? -9.218 -10.147 -6.493 1.00 97.00 100 SER A CA 1
ATOM 794 C C . SER A 1 100 ? -9.376 -8.805 -7.208 1.00 97.00 100 SER A C 1
ATOM 796 O O . SER A 1 100 ? -9.220 -7.747 -6.597 1.00 97.00 100 SER A O 1
ATOM 798 N N . GLU A 1 101 ? -9.754 -8.834 -8.489 1.00 96.44 101 GLU A N 1
ATOM 799 C CA . GLU A 1 101 ? -10.074 -7.607 -9.226 1.00 96.44 101 GLU A CA 1
ATOM 800 C C . GLU A 1 101 ? -11.269 -6.884 -8.592 1.00 96.44 101 GLU A C 1
ATOM 802 O O . GLU A 1 101 ? -11.326 -5.657 -8.585 1.00 96.44 101 GLU A O 1
ATOM 807 N N . TYR A 1 102 ? -12.221 -7.620 -8.015 1.00 97.25 102 TYR A N 1
ATOM 808 C CA . TYR A 1 102 ? -13.306 -7.025 -7.248 1.00 97.25 102 TYR A CA 1
ATOM 809 C C . TYR A 1 102 ? -12.778 -6.207 -6.068 1.00 97.25 102 TYR A C 1
ATOM 811 O O . TYR A 1 102 ? -13.216 -5.078 -5.853 1.00 97.25 102 TYR A O 1
ATOM 819 N N . ASP A 1 103 ? -11.846 -6.756 -5.295 1.00 96.75 103 ASP A N 1
ATOM 820 C CA . ASP A 1 103 ? -11.300 -6.070 -4.126 1.00 96.75 103 ASP A CA 1
ATOM 821 C C . ASP A 1 103 ? -10.417 -4.877 -4.502 1.00 96.75 103 ASP A C 1
ATOM 823 O O . ASP A 1 103 ? -10.491 -3.844 -3.837 1.00 96.75 103 ASP A O 1
ATOM 827 N N . ASP A 1 104 ? -9.693 -4.964 -5.612 1.00 93.88 104 ASP A N 1
ATOM 828 C CA . ASP A 1 104 ? -8.975 -3.836 -6.207 1.00 93.88 104 ASP A CA 1
ATOM 829 C C . ASP A 1 104 ? -9.954 -2.730 -6.654 1.00 93.88 104 ASP A C 1
ATOM 831 O O . ASP A 1 104 ? -10.011 -1.647 -6.071 1.00 93.88 104 ASP A O 1
ATOM 835 N N . PHE A 1 105 ? -10.852 -3.017 -7.600 1.00 91.94 105 PHE A N 1
ATOM 836 C CA . PHE A 1 105 ? -11.716 -1.991 -8.193 1.00 91.94 105 PHE A CA 1
ATOM 837 C C . PHE A 1 105 ? -12.807 -1.449 -7.257 1.00 91.94 105 PHE A C 1
ATOM 839 O O . PHE A 1 105 ? -13.220 -0.295 -7.403 1.00 91.94 105 PHE A O 1
ATOM 846 N N . ILE A 1 106 ? -13.350 -2.275 -6.355 1.00 93.75 106 ILE A N 1
ATOM 847 C CA . ILE A 1 106 ? -14.479 -1.889 -5.494 1.00 93.75 106 ILE A CA 1
ATOM 848 C C . ILE A 1 106 ? -13.996 -1.495 -4.101 1.00 93.75 106 ILE A C 1
ATOM 850 O O . ILE A 1 106 ? -14.468 -0.487 -3.570 1.00 93.75 106 ILE A O 1
ATOM 854 N N . ASN A 1 107 ? -13.102 -2.280 -3.497 1.00 93.31 107 ASN A N 1
ATOM 855 C CA . ASN A 1 107 ? -12.630 -2.013 -2.140 1.00 93.31 107 ASN A CA 1
ATOM 856 C C . ASN A 1 107 ? -11.354 -1.151 -2.131 1.00 93.31 107 ASN A C 1
ATOM 858 O O . ASN A 1 107 ? -11.080 -0.498 -1.124 1.00 93.31 107 ASN A O 1
ATOM 862 N N . GLY A 1 108 ? -10.644 -1.024 -3.25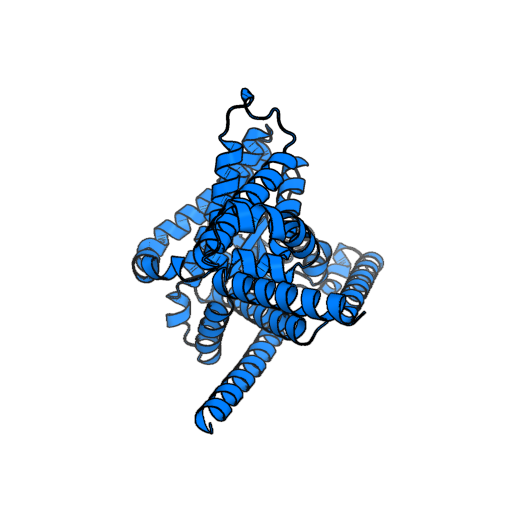7 1.00 91.62 108 GLY A N 1
ATOM 863 C CA . GLY A 1 108 ? -9.419 -0.231 -3.377 1.00 91.62 108 GLY A CA 1
ATOM 864 C C . GLY A 1 108 ? -8.286 -0.799 -2.536 1.00 91.62 108 GLY A C 1
ATOM 865 O O . GLY A 1 108 ? -7.611 -0.025 -1.861 1.00 91.62 108 GLY A O 1
ATOM 866 N N . VAL A 1 109 ? -8.166 -2.127 -2.505 1.00 94.81 109 VAL A N 1
ATOM 867 C CA . VAL A 1 109 ? -7.068 -2.860 -1.868 1.00 94.81 109 VAL A CA 1
ATOM 868 C C . VAL A 1 109 ? -6.312 -3.583 -2.974 1.00 94.81 109 VAL A C 1
ATOM 870 O O . VAL A 1 109 ? -6.921 -4.358 -3.695 1.00 94.81 109 VAL A O 1
ATOM 873 N N . ASP A 1 110 ? -5.005 -3.370 -3.091 1.00 94.62 110 ASP A N 1
ATOM 874 C CA . ASP A 1 110 ? -4.170 -4.022 -4.112 1.00 94.62 110 ASP A CA 1
ATOM 875 C C . ASP A 1 110 ? -3.644 -5.378 -3.608 1.00 94.62 110 ASP A C 1
ATOM 877 O O . ASP A 1 110 ? -3.643 -6.404 -4.297 1.00 94.62 110 ASP A O 1
ATOM 881 N N . MET A 1 111 ? -3.242 -5.414 -2.335 1.00 96.38 111 MET A N 1
ATOM 882 C CA . MET A 1 111 ? -2.758 -6.627 -1.680 1.00 96.38 111 MET A CA 1
ATOM 883 C C . MET A 1 111 ? -2.944 -6.593 -0.164 1.00 96.38 111 MET A C 1
ATOM 885 O O . MET A 1 111 ? -3.142 -5.544 0.450 1.00 96.38 111 MET A O 1
ATOM 889 N N . VAL A 1 112 ? -2.823 -7.760 0.460 1.00 97.00 112 VAL A N 1
ATOM 890 C CA . VAL A 1 112 ? -2.808 -7.928 1.914 1.00 97.00 112 VAL A CA 1
ATOM 891 C C . VAL A 1 112 ? -1.468 -8.513 2.342 1.00 97.00 112 VAL A C 1
ATOM 893 O O . VAL A 1 112 ? -0.991 -9.483 1.760 1.00 97.00 112 VAL A O 1
ATOM 896 N N . VAL A 1 113 ? -0.878 -7.947 3.394 1.00 96.75 113 VAL A N 1
ATOM 897 C CA . VAL A 1 113 ? 0.277 -8.523 4.088 1.00 96.75 113 VAL A CA 1
ATOM 898 C C . VAL A 1 113 ? -0.200 -9.298 5.312 1.00 96.75 113 VAL A C 1
ATOM 900 O O . VAL A 1 113 ? -0.844 -8.739 6.208 1.00 96.75 113 VAL A O 1
ATOM 903 N N . GLU A 1 114 ? 0.145 -10.580 5.370 1.00 94.81 114 GLU A N 1
ATOM 904 C CA . GLU A 1 114 ? -0.093 -11.472 6.503 1.00 94.81 114 GLU A CA 1
ATOM 905 C C . GLU A 1 114 ? 1.162 -11.604 7.362 1.00 94.81 114 GLU A C 1
ATOM 907 O O . GLU A 1 114 ? 2.206 -12.049 6.891 1.00 94.81 114 GLU A O 1
ATOM 912 N N . PHE A 1 115 ? 1.061 -11.269 8.649 1.00 92.81 115 PHE A N 1
ATOM 913 C CA . PHE A 1 115 ? 2.173 -11.389 9.594 1.00 92.81 115 PHE A CA 1
ATOM 914 C C . PHE A 1 115 ? 2.040 -12.657 10.440 1.00 92.81 115 PHE A C 1
ATOM 916 O O . PHE A 1 115 ? 1.597 -12.613 11.594 1.00 92.81 115 PHE A O 1
ATOM 923 N N . CYS A 1 116 ? 2.411 -13.805 9.885 1.00 85.44 116 CYS A N 1
ATOM 924 C CA . CYS A 1 116 ? 2.238 -15.086 10.566 1.00 85.44 116 CYS A CA 1
ATOM 925 C C . CYS A 1 116 ? 3.182 -15.200 11.768 1.00 85.44 116 CYS A C 1
ATOM 927 O O . CYS A 1 116 ? 4.393 -15.059 11.655 1.00 85.44 116 CYS A O 1
ATOM 929 N N . LYS A 1 117 ? 2.642 -15.465 12.960 1.00 73.44 117 LYS A N 1
ATOM 930 C CA . LYS A 1 117 ? 3.463 -15.762 14.142 1.00 73.44 117 LYS A CA 1
ATOM 931 C C . LYS A 1 117 ? 3.437 -17.254 14.399 1.00 73.44 117 LYS A C 1
ATOM 933 O O . LYS A 1 117 ? 2.361 -17.824 14.513 1.00 73.44 117 LYS A O 1
ATOM 938 N N . VAL A 1 118 ? 4.612 -17.837 14.624 1.00 56.44 118 VAL A N 1
ATOM 939 C CA . VAL A 1 118 ? 4.790 -19.269 14.927 1.00 56.44 118 VAL A CA 1
ATOM 940 C C . VAL A 1 118 ? 3.951 -19.741 16.136 1.00 56.44 118 VAL A C 1
ATOM 942 O O . VAL A 1 118 ? 3.629 -20.919 16.231 1.00 56.44 118 VAL A O 1
ATOM 945 N N . GLU A 1 119 ? 3.549 -18.842 17.048 1.00 55.66 119 GLU A N 1
ATOM 946 C CA . GLU A 1 119 ? 2.958 -19.208 18.350 1.00 55.66 119 GLU A CA 1
ATOM 947 C C . GLU A 1 119 ? 1.598 -18.554 18.693 1.00 55.66 119 GLU A C 1
ATOM 949 O O . GLU A 1 119 ? 1.155 -18.648 19.839 1.00 55.66 119 GLU A O 1
ATOM 954 N N . LYS A 1 120 ? 0.912 -17.860 17.769 1.00 54.25 120 LYS A N 1
ATOM 955 C CA . LYS A 1 120 ? -0.390 -17.219 18.071 1.00 54.25 120 LYS A CA 1
ATOM 956 C C . LYS A 1 120 ? -1.502 -17.661 17.126 1.00 54.25 120 LYS A C 1
ATOM 958 O O . LYS A 1 120 ? -1.268 -17.838 15.942 1.00 54.25 120 LYS A O 1
ATOM 963 N N . SER A 1 121 ? -2.719 -17.777 17.667 1.00 59.31 121 SER A N 1
ATOM 964 C CA . SER A 1 121 ? -3.932 -18.157 16.928 1.00 59.31 121 SER A CA 1
ATOM 965 C C . SER A 1 121 ? -4.458 -17.074 15.984 1.00 59.31 121 SER A C 1
ATOM 967 O O . SER A 1 121 ? -5.262 -17.377 15.114 1.00 59.31 121 SER A O 1
ATOM 969 N N . GLU A 1 122 ? -4.040 -15.820 16.166 1.00 71.25 122 GLU A N 1
ATOM 970 C CA . GLU A 1 122 ? -4.431 -14.704 15.306 1.00 71.25 122 GLU A CA 1
ATOM 971 C C . GLU A 1 122 ? -3.227 -14.238 14.490 1.00 71.25 122 GLU A C 1
ATOM 973 O O . GLU A 1 122 ? -2.235 -13.752 15.050 1.00 71.25 122 GLU A O 1
ATOM 978 N N . THR A 1 123 ? -3.338 -14.374 13.170 1.00 77.94 123 THR A N 1
ATOM 979 C CA . THR A 1 123 ? -2.436 -13.773 12.185 1.00 77.94 123 THR A CA 1
ATOM 980 C C . THR A 1 123 ? -2.890 -12.335 11.961 1.00 77.94 123 THR A C 1
ATOM 982 O O . THR A 1 123 ? -4.021 -12.136 11.536 1.00 77.94 123 THR A O 1
ATOM 985 N N . PRO A 1 124 ? -2.089 -11.307 12.284 1.00 83.50 124 PRO A N 1
ATOM 986 C CA . PRO A 1 124 ? -2.442 -9.934 11.959 1.00 83.50 124 PRO A CA 1
ATOM 987 C C . PRO A 1 124 ? -2.322 -9.680 10.455 1.00 83.50 124 PRO A C 1
ATOM 989 O O . PRO A 1 124 ? -1.296 -9.998 9.856 1.00 83.50 124 PRO A O 1
ATOM 992 N N . HIS A 1 125 ? -3.333 -9.023 9.894 1.00 87.81 125 HIS A N 1
ATOM 993 C CA . HIS A 1 125 ? -3.369 -8.578 8.498 1.00 87.81 125 HIS A CA 1
ATOM 994 C C . HIS A 1 125 ? -3.226 -7.059 8.389 1.00 87.81 125 HIS A C 1
ATOM 996 O O . HIS A 1 125 ? -3.634 -6.324 9.304 1.00 87.81 125 HIS A O 1
ATOM 1002 N N . LEU A 1 126 ? -2.666 -6.610 7.269 1.00 87.44 126 LEU A N 1
ATOM 1003 C CA . LEU A 1 126 ? -2.575 -5.215 6.843 1.00 87.44 126 LEU A CA 1
ATOM 1004 C C . LEU A 1 126 ? -2.909 -5.141 5.349 1.00 87.44 126 LEU A C 1
ATOM 1006 O O . LEU A 1 126 ? -2.251 -5.801 4.553 1.00 87.44 126 LEU A O 1
ATOM 1010 N N . ALA A 1 127 ? -3.911 -4.352 4.978 1.00 85.44 127 ALA A N 1
ATOM 1011 C CA . ALA A 1 127 ? -4.232 -4.075 3.583 1.00 85.44 127 ALA A CA 1
ATOM 1012 C C . ALA A 1 127 ? -3.319 -2.956 3.065 1.00 85.44 127 ALA A C 1
ATOM 1014 O O . ALA A 1 127 ? -3.078 -1.971 3.770 1.00 85.44 127 ALA A O 1
ATOM 1015 N N . LEU A 1 128 ? -2.811 -3.114 1.848 1.00 87.81 128 LEU A N 1
ATOM 1016 C CA . LEU A 1 128 ? -2.020 -2.109 1.153 1.00 87.81 128 LEU A CA 1
ATOM 1017 C C . LEU A 1 128 ? -2.804 -1.613 -0.060 1.00 87.81 128 LEU A C 1
ATOM 1019 O O . LEU A 1 128 ? -3.188 -2.409 -0.916 1.00 87.81 128 LEU A O 1
ATOM 1023 N N . GLY A 1 129 ? -3.002 -0.299 -0.118 1.00 82.81 129 GLY A N 1
ATOM 1024 C CA . GLY A 1 129 ? -3.275 0.418 -1.354 1.00 82.81 129 GLY A CA 1
ATOM 1025 C C . GLY A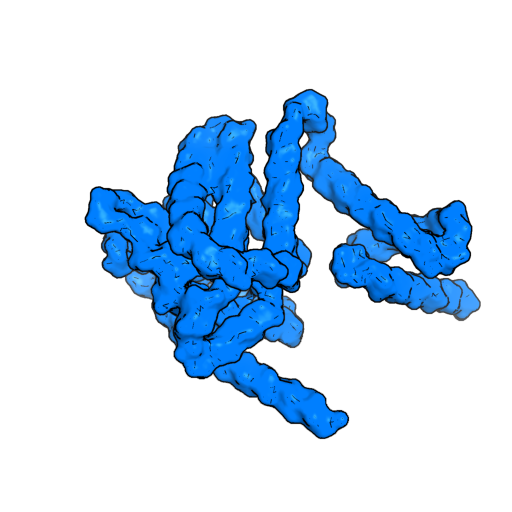 1 129 ? -1.950 0.896 -1.949 1.00 82.81 129 GLY A C 1
ATOM 1026 O O . GLY A 1 129 ? -1.148 1.506 -1.241 1.00 82.81 129 GLY A O 1
ATOM 1027 N N . MET A 1 130 ? -1.681 0.631 -3.217 1.00 83.88 130 MET A N 1
ATOM 1028 C CA . MET A 1 130 ? -0.444 1.013 -3.889 1.00 83.88 130 MET A CA 1
ATOM 1029 C C . MET A 1 130 ? -0.657 2.220 -4.801 1.00 83.88 130 MET A C 1
ATOM 1031 O O . MET A 1 130 ? -1.718 2.426 -5.396 1.00 83.88 130 MET A O 1
ATOM 1035 N N . ASP A 1 131 ? 0.360 3.075 -4.883 1.00 76.25 131 ASP A N 1
ATOM 1036 C CA . ASP A 1 131 ? 0.360 4.218 -5.786 1.00 76.25 131 ASP A CA 1
ATOM 1037 C C . ASP A 1 131 ? 1.763 4.530 -6.310 1.00 76.25 131 ASP A C 1
ATOM 1039 O O . ASP A 1 131 ? 2.718 4.656 -5.552 1.00 76.25 131 ASP A O 1
ATOM 1043 N N . VAL A 1 132 ? 1.902 4.678 -7.622 1.00 62.22 132 VAL A N 1
ATOM 1044 C CA . VAL A 1 132 ? 3.186 4.988 -8.275 1.00 62.22 132 VAL A CA 1
ATOM 1045 C C . VAL A 1 132 ? 3.321 6.474 -8.606 1.00 62.22 132 VAL A C 1
ATOM 1047 O O . VAL A 1 132 ? 4.376 6.945 -9.035 1.00 62.22 132 VAL A O 1
ATOM 1050 N N . THR A 1 133 ? 2.272 7.270 -8.390 1.00 61.91 133 THR A N 1
ATOM 1051 C CA . THR A 1 133 ? 2.322 8.696 -8.710 1.00 61.91 133 THR A CA 1
ATOM 1052 C C . THR A 1 133 ? 1.479 9.525 -7.751 1.00 61.91 133 THR A C 1
ATOM 1054 O O . THR A 1 133 ? 0.269 9.350 -7.672 1.00 61.91 133 THR A O 1
ATOM 1057 N N . PHE A 1 134 ? 2.073 10.549 -7.124 1.00 54.19 134 PHE A N 1
ATOM 1058 C CA . PHE A 1 134 ? 1.300 11.665 -6.559 1.00 54.19 134 PHE A CA 1
ATOM 1059 C C . PHE A 1 134 ? 0.754 12.539 -7.688 1.00 54.19 134 PHE A C 1
ATOM 1061 O O . PHE A 1 134 ? 1.183 13.673 -7.909 1.00 54.19 134 PHE A O 1
ATOM 1068 N N . THR A 1 135 ? -0.219 12.015 -8.425 1.00 53.94 135 THR A N 1
ATOM 1069 C CA . THR A 1 135 ? -1.201 12.893 -9.055 1.00 53.94 135 THR A CA 1
ATOM 1070 C C . THR A 1 135 ? -2.087 13.494 -7.954 1.00 53.94 135 THR A C 1
ATOM 1072 O O . THR A 1 135 ? -2.012 13.111 -6.785 1.00 53.94 135 THR A O 1
ATOM 1075 N N . SER A 1 136 ? -2.940 14.463 -8.290 1.00 47.22 136 SER A N 1
ATOM 1076 C CA . SER A 1 136 ? -3.914 15.039 -7.347 1.00 47.22 136 SER A CA 1
ATOM 1077 C C . SER A 1 136 ? -4.856 14.010 -6.696 1.00 47.22 136 SER A C 1
ATOM 1079 O O . SER A 1 136 ? -5.554 14.359 -5.747 1.00 47.22 136 SER A O 1
ATOM 1081 N N . ASP A 1 137 ? -4.873 12.772 -7.192 1.00 56.66 137 ASP A N 1
ATOM 1082 C CA . ASP A 1 137 ? -5.800 11.708 -6.811 1.00 56.66 137 ASP A CA 1
ATOM 1083 C C . ASP A 1 137 ? -5.464 11.037 -5.463 1.00 56.66 137 ASP A C 1
ATOM 1085 O O . ASP A 1 137 ? -6.355 10.596 -4.739 1.00 56.66 137 ASP A O 1
ATOM 1089 N N . THR A 1 138 ? -4.200 11.052 -5.021 1.00 63.88 138 THR A N 1
ATOM 1090 C CA . THR A 1 138 ? -3.814 10.440 -3.728 1.00 63.88 138 THR A CA 1
ATOM 1091 C C . THR A 1 138 ? -4.500 11.093 -2.530 1.00 63.88 138 THR A C 1
ATOM 1093 O O . THR A 1 138 ? -4.744 10.435 -1.519 1.00 63.88 138 THR A O 1
ATOM 1096 N N . THR A 1 139 ? -4.868 12.376 -2.636 1.00 76.62 139 THR A N 1
ATOM 1097 C CA . THR A 1 139 ? -5.620 13.064 -1.574 1.00 76.62 139 THR A CA 1
ATOM 1098 C C . THR A 1 139 ? -6.993 12.421 -1.377 1.00 76.62 139 THR A C 1
ATOM 1100 O O . THR A 1 139 ? -7.397 12.222 -0.237 1.00 76.62 139 THR A O 1
ATOM 1103 N N . ALA A 1 140 ? -7.655 11.991 -2.457 1.00 82.31 140 ALA A N 1
ATOM 1104 C CA . ALA A 1 140 ? -8.950 11.322 -2.376 1.00 82.31 140 ALA A CA 1
ATOM 1105 C C . ALA A 1 140 ? -8.854 9.967 -1.655 1.00 82.31 140 ALA A C 1
ATOM 1107 O O . ALA A 1 140 ? -9.729 9.637 -0.854 1.00 82.31 140 ALA A O 1
ATOM 1108 N N . LYS A 1 141 ? -7.768 9.206 -1.866 1.00 86.44 141 LYS A N 1
ATOM 1109 C CA . LYS A 1 141 ? -7.523 7.953 -1.130 1.00 86.44 141 LYS A CA 1
ATOM 1110 C C . LYS A 1 141 ? -7.340 8.208 0.374 1.00 86.44 141 LYS A C 1
ATOM 1112 O O . LYS A 1 141 ? -7.944 7.512 1.189 1.00 86.44 141 LYS A O 1
ATOM 1117 N N . PHE A 1 142 ? -6.565 9.226 0.758 1.00 90.38 142 PHE A N 1
ATOM 1118 C CA . PHE A 1 142 ? -6.412 9.593 2.173 1.00 90.38 142 PHE A CA 1
ATOM 1119 C C . PHE A 1 142 ? -7.711 10.116 2.797 1.00 90.38 142 PHE A C 1
ATOM 1121 O O . PHE A 1 142 ? -8.009 9.776 3.942 1.00 90.38 142 PHE A O 1
ATOM 1128 N N . ASP A 1 143 ? -8.498 10.896 2.056 1.00 89.19 143 ASP A N 1
ATOM 1129 C CA . ASP A 1 143 ? -9.799 11.386 2.516 1.00 89.19 143 ASP A CA 1
ATOM 1130 C C . ASP A 1 143 ? -10.786 10.226 2.722 1.00 89.19 143 ASP A C 1
ATOM 1132 O O . ASP A 1 143 ? -11.472 10.182 3.744 1.00 89.19 143 ASP A O 1
ATOM 1136 N N . ARG A 1 144 ? -10.780 9.224 1.830 1.00 90.12 144 ARG A N 1
ATOM 1137 C CA . ARG A 1 144 ? -11.539 7.974 2.000 1.00 90.12 144 ARG A CA 1
ATOM 1138 C C . ARG A 1 144 ? -11.138 7.241 3.281 1.00 90.12 144 ARG A C 1
ATOM 1140 O O . ARG A 1 144 ? -12.007 6.870 4.068 1.00 90.12 144 ARG A O 1
ATOM 1147 N N . LEU A 1 145 ? -9.837 7.042 3.510 1.00 92.69 145 LEU A N 1
ATOM 1148 C CA . LEU A 1 145 ? -9.337 6.384 4.727 1.00 92.69 145 LEU A CA 1
ATOM 1149 C C . LEU A 1 145 ? -9.740 7.150 5.987 1.00 92.69 145 LEU A C 1
ATOM 1151 O O . LEU A 1 145 ? -10.138 6.564 6.993 1.00 92.69 145 LEU A O 1
ATOM 1155 N N . ARG A 1 146 ? -9.665 8.479 5.930 1.00 93.69 146 ARG A N 1
ATOM 1156 C CA . ARG A 1 146 ? -10.103 9.343 7.018 1.00 93.69 146 ARG A CA 1
ATOM 1157 C C . ARG A 1 146 ? -11.586 9.158 7.322 1.00 93.69 146 ARG A C 1
ATOM 1159 O O . ARG A 1 146 ? -11.928 8.981 8.489 1.00 93.69 146 ARG A O 1
ATOM 1166 N N . GLU A 1 147 ? -12.440 9.191 6.303 1.00 94.38 147 GLU A N 1
ATOM 1167 C CA . GLU A 1 147 ? -13.885 8.996 6.444 1.00 94.38 147 GLU A CA 1
ATOM 1168 C C . GLU A 1 147 ? -14.208 7.613 7.027 1.00 94.38 147 GLU A C 1
ATOM 1170 O O . GLU A 1 147 ? -15.043 7.496 7.924 1.00 94.38 147 GLU A O 1
ATOM 1175 N N . GLN A 1 148 ? -13.506 6.564 6.591 1.00 94.00 148 GLN A N 1
ATOM 1176 C CA . GLN A 1 148 ? -13.647 5.227 7.174 1.00 94.00 148 GLN A CA 1
ATOM 1177 C C . GLN A 1 148 ? -13.333 5.232 8.676 1.00 94.00 148 GLN A C 1
ATOM 1179 O O . GLN A 1 148 ? -14.149 4.758 9.467 1.00 94.00 148 GLN A O 1
ATOM 1184 N N . ILE A 1 149 ? -12.212 5.837 9.091 1.00 95.69 149 ILE A N 1
ATOM 1185 C CA . ILE A 1 149 ? -11.835 5.938 10.511 1.00 95.69 149 ILE A CA 1
ATOM 1186 C C . ILE A 1 149 ? -12.877 6.736 11.308 1.00 95.69 149 ILE A C 1
ATOM 1188 O O . ILE A 1 149 ? -13.244 6.333 12.414 1.00 95.69 149 ILE A O 1
ATOM 1192 N N . GLU A 1 150 ? -13.374 7.845 10.753 1.00 95.69 150 GLU A N 1
ATOM 1193 C CA . GLU A 1 150 ? -14.433 8.667 11.361 1.00 95.69 150 GLU A CA 1
ATOM 1194 C C . GLU A 1 150 ? -15.726 7.873 11.572 1.00 95.69 150 GLU A C 1
ATOM 1196 O O . GLU A 1 150 ? -16.362 7.993 12.620 1.00 95.69 150 GLU A O 1
ATOM 1201 N N . ASN A 1 151 ? -16.060 6.997 10.627 1.00 96.25 151 ASN A N 1
ATOM 1202 C CA . ASN A 1 151 ? -17.221 6.114 10.691 1.00 96.25 151 ASN A CA 1
ATOM 1203 C C . ASN A 1 151 ? -16.984 4.834 11.513 1.00 96.25 151 ASN A C 1
ATOM 1205 O O . ASN A 1 151 ? -17.876 3.989 11.602 1.00 96.25 151 ASN A O 1
ATOM 1209 N N . GLY A 1 152 ? -15.803 4.663 12.115 1.00 95.88 152 GLY A N 1
ATOM 1210 C CA . GLY A 1 152 ? -15.461 3.462 12.878 1.00 95.88 152 GLY A CA 1
ATOM 1211 C C . GLY A 1 152 ? -15.292 2.208 12.014 1.00 95.88 152 GLY A C 1
ATOM 1212 O O . GLY A 1 152 ? -15.462 1.097 12.509 1.00 95.88 152 GLY A O 1
ATOM 1213 N N . GLN A 1 153 ? -14.996 2.383 10.728 1.00 95.62 153 GLN A N 1
ATOM 1214 C CA . GLN A 1 153 ? -14.842 1.329 9.731 1.00 95.62 153 GLN A CA 1
ATOM 1215 C C . GLN A 1 153 ? -13.373 1.181 9.322 1.00 95.62 153 GLN A C 1
ATOM 1217 O O . GLN A 1 153 ? -12.578 2.111 9.434 1.00 95.62 153 GLN A O 1
ATOM 1222 N N . LEU A 1 154 ? -13.023 0.000 8.819 1.00 95.38 154 LEU A N 1
ATOM 1223 C CA . LEU A 1 154 ? -11.752 -0.264 8.147 1.00 95.38 154 LEU A CA 1
ATOM 1224 C C . LEU A 1 154 ? -12.022 -0.972 6.816 1.00 95.38 154 LEU A C 1
ATOM 1226 O O . LEU A 1 154 ? -13.175 -1.286 6.495 1.00 95.38 154 LEU A O 1
ATOM 1230 N N . ALA A 1 155 ? -10.957 -1.254 6.071 1.00 95.25 155 ALA A N 1
ATOM 1231 C CA . ALA A 1 155 ? -11.050 -1.946 4.802 1.00 95.25 155 ALA A CA 1
ATOM 1232 C C . ALA A 1 155 ? -11.584 -3.372 4.948 1.00 95.25 155 ALA A C 1
ATOM 1234 O O . ALA A 1 155 ? -11.550 -4.006 6.014 1.00 95.25 155 ALA A O 1
ATOM 1235 N N . LYS A 1 156 ? -12.094 -3.853 3.818 1.00 95.75 156 LYS A N 1
ATOM 1236 C CA . LYS A 1 156 ? -12.707 -5.161 3.651 1.00 95.75 156 LYS A CA 1
ATOM 1237 C C . LYS A 1 156 ? -12.141 -5.800 2.398 1.00 95.75 156 LYS A C 1
ATOM 1239 O O . LYS A 1 156 ? -11.937 -5.111 1.405 1.00 95.75 156 LYS A O 1
ATOM 1244 N N . VAL A 1 157 ? -11.939 -7.107 2.448 1.00 97.06 157 VAL A N 1
ATOM 1245 C CA . VAL A 1 157 ? -11.546 -7.928 1.301 1.00 97.06 157 VAL A CA 1
ATOM 1246 C C . VAL A 1 157 ? -12.563 -9.052 1.201 1.00 97.06 157 VAL A C 1
ATOM 1248 O O . VAL A 1 157 ? -12.682 -9.864 2.113 1.00 97.06 157 VAL A O 1
ATOM 1251 N N . LYS A 1 158 ? -13.362 -9.067 0.138 1.00 97.69 158 LYS A N 1
ATOM 1252 C CA . LYS A 1 158 ? -14.437 -10.038 -0.072 1.00 97.69 158 LYS A CA 1
ATOM 1253 C C . LYS A 1 158 ? -13.875 -11.388 -0.498 1.00 97.69 158 LYS A C 1
ATOM 1255 O O . LYS A 1 158 ? -14.327 -12.404 0.014 1.00 97.69 158 LYS A O 1
ATOM 1260 N N . TYR A 1 159 ? -12.890 -11.406 -1.387 1.00 97.50 159 TYR A N 1
ATOM 1261 C CA . TYR A 1 159 ? -12.300 -12.628 -1.917 1.00 97.50 159 TYR A CA 1
ATOM 1262 C C . TYR A 1 159 ? -10.882 -12.788 -1.375 1.00 97.50 159 TYR A C 1
ATOM 1264 O O . TYR A 1 159 ? -9.90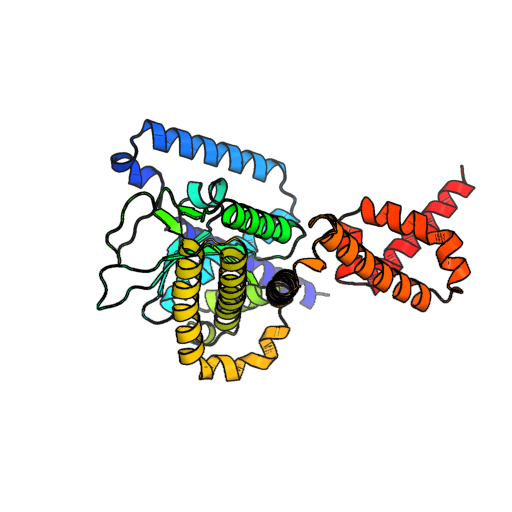4 -12.393 -2.006 1.00 97.50 159 TYR A O 1
ATOM 1272 N N . PHE A 1 160 ? -10.768 -13.370 -0.180 1.00 96.31 160 PHE A N 1
ATOM 1273 C CA . PHE A 1 160 ? -9.482 -13.654 0.446 1.00 96.31 160 PHE A CA 1
ATOM 1274 C C . PHE A 1 160 ? -9.248 -15.158 0.582 1.00 96.31 160 PHE A C 1
ATOM 1276 O O . PHE A 1 160 ? -10.114 -15.901 1.049 1.00 96.31 160 PHE A O 1
ATOM 1283 N N . SER A 1 161 ? -8.061 -15.613 0.191 1.00 93.88 161 SER A N 1
ATOM 1284 C CA . SER A 1 161 ? -7.599 -16.980 0.421 1.00 93.88 161 SER A CA 1
ATOM 1285 C C . SER A 1 161 ? -6.132 -16.946 0.808 1.00 93.88 161 SER A C 1
ATOM 1287 O O . SER A 1 161 ? -5.320 -16.381 0.082 1.00 93.88 161 SER A O 1
ATOM 1289 N N . SER A 1 162 ? -5.801 -17.577 1.930 1.00 88.62 162 SER A N 1
ATOM 1290 C CA . SER A 1 162 ? -4.433 -17.679 2.427 1.00 88.62 162 SER A CA 1
ATOM 1291 C C . SER A 1 162 ? -4.030 -19.127 2.650 1.00 88.62 162 SER A C 1
ATOM 1293 O O . SER A 1 162 ? -4.721 -19.881 3.343 1.00 88.62 162 SER A O 1
ATOM 1295 N N . GLU A 1 163 ? -2.860 -19.487 2.129 1.00 86.31 163 GLU A N 1
ATOM 1296 C CA . GLU A 1 163 ? -2.215 -20.770 2.410 1.00 86.31 163 GLU A CA 1
ATOM 1297 C C . GLU A 1 163 ? -1.605 -20.819 3.823 1.00 86.31 163 GLU A C 1
ATOM 1299 O O . GLU A 1 163 ? -1.432 -21.900 4.387 1.00 86.31 163 GLU A O 1
ATOM 1304 N N . HIS A 1 164 ? -1.317 -19.663 4.433 1.00 85.38 164 HIS A N 1
ATOM 1305 C CA . HIS A 1 164 ? -0.638 -19.577 5.729 1.00 85.38 164 HIS A CA 1
ATOM 1306 C C . HIS A 1 164 ? -1.602 -19.555 6.915 1.00 85.38 164 HIS A C 1
ATOM 1308 O O . HIS A 1 164 ? -1.308 -20.130 7.965 1.00 85.38 164 HIS A O 1
ATOM 1314 N N . SER A 1 165 ? -2.753 -18.894 6.771 1.00 81.06 165 SER A N 1
ATOM 1315 C CA . SER A 1 165 ? -3.740 -18.749 7.847 1.00 81.06 165 SER A CA 1
ATOM 1316 C C . SER A 1 165 ? -4.935 -19.703 7.721 1.00 81.06 165 SER A C 1
ATOM 1318 O O . SER A 1 165 ? -5.761 -19.757 8.632 1.00 81.06 165 SER A O 1
ATOM 1320 N N . ASN A 1 166 ? -5.017 -20.498 6.641 1.00 82.88 166 ASN A N 1
ATOM 1321 C CA . ASN A 1 166 ? -6.177 -21.339 6.299 1.00 82.88 166 ASN A CA 1
ATOM 1322 C C . ASN A 1 166 ? -7.505 -20.555 6.281 1.00 82.88 166 ASN A C 1
ATOM 1324 O O . ASN A 1 166 ? -8.577 -21.115 6.527 1.00 82.88 166 ASN A O 1
ATOM 1328 N N . ILE A 1 167 ? -7.440 -19.247 6.020 1.00 88.31 167 ILE A N 1
ATOM 1329 C CA . ILE A 1 167 ? -8.612 -18.388 5.876 1.00 88.31 167 ILE A CA 1
ATOM 1330 C C . ILE A 1 167 ? -9.041 -18.429 4.414 1.00 88.31 167 ILE A C 1
ATOM 1332 O O . ILE A 1 167 ? -8.228 -18.215 3.516 1.00 88.31 167 ILE A O 1
ATOM 1336 N N . ARG A 1 168 ? -10.334 -18.675 4.187 1.00 94.12 168 ARG A N 1
ATOM 1337 C CA . ARG A 1 168 ? -10.968 -18.568 2.875 1.00 94.12 168 ARG A CA 1
ATOM 1338 C C . ARG A 1 168 ? -12.343 -17.929 3.007 1.00 94.12 168 ARG A C 1
ATOM 1340 O O . ARG A 1 168 ? -13.197 -18.443 3.727 1.00 94.12 168 ARG A O 1
ATOM 1347 N N . GLY A 1 169 ? -12.546 -16.820 2.309 1.00 94.56 169 GLY A N 1
ATOM 1348 C CA . GLY A 1 169 ? -13.777 -16.036 2.311 1.00 94.56 169 GLY A CA 1
ATOM 1349 C C . GLY A 1 169 ? -13.492 -14.562 2.565 1.00 94.56 169 GLY A C 1
ATOM 1350 O O . GLY A 1 169 ? -12.447 -14.052 2.175 1.00 94.56 169 GLY A O 1
ATOM 1351 N N . GLY A 1 170 ? -14.429 -13.887 3.223 1.00 95.00 170 GLY A N 1
ATOM 1352 C CA . GLY A 1 170 ? -14.376 -12.447 3.430 1.00 95.00 170 GLY A CA 1
ATOM 1353 C C . GLY A 1 170 ? -13.611 -12.089 4.694 1.00 95.00 170 GLY A C 1
ATOM 1354 O O . GLY A 1 170 ? -13.739 -12.755 5.722 1.00 95.00 170 GLY A O 1
ATOM 1355 N N . MET A 1 171 ? -12.859 -11.002 4.622 1.00 94.56 171 MET A N 1
ATOM 1356 C CA . MET A 1 171 ? -12.171 -10.377 5.735 1.00 94.56 171 MET A CA 1
ATOM 1357 C C . MET A 1 171 ? -12.678 -8.951 5.926 1.00 94.56 171 MET A C 1
ATOM 1359 O O . MET A 1 171 ? -12.645 -8.135 5.009 1.00 94.56 171 MET A O 1
ATOM 1363 N N . ASP A 1 172 ? -13.109 -8.646 7.143 1.00 93.88 172 ASP A N 1
ATOM 1364 C CA . ASP A 1 172 ? -13.483 -7.302 7.571 1.00 93.88 172 ASP A CA 1
ATOM 1365 C C . ASP A 1 172 ? -12.448 -6.754 8.561 1.00 93.88 172 ASP A C 1
ATOM 1367 O O . ASP A 1 172 ? -11.646 -7.494 9.136 1.00 93.88 172 ASP A O 1
ATOM 1371 N N . ASN A 1 173 ? -12.531 -5.451 8.834 1.00 92.44 173 ASN A N 1
ATOM 1372 C CA . ASN A 1 173 ? -11.752 -4.783 9.874 1.00 92.44 173 ASN A CA 1
ATOM 1373 C C . ASN A 1 173 ? -10.229 -4.840 9.643 1.00 92.44 173 ASN A C 1
ATOM 1375 O O . ASN A 1 173 ? -9.449 -4.958 10.594 1.00 92.44 173 ASN A O 1
ATOM 1379 N N . ILE A 1 174 ? -9.797 -4.754 8.381 1.00 94.94 174 ILE A N 1
ATOM 1380 C CA . ILE A 1 174 ? -8.378 -4.769 8.021 1.00 94.94 174 ILE A CA 1
ATOM 1381 C C . ILE A 1 174 ? -7.865 -3.326 7.969 1.00 94.94 174 ILE A C 1
ATOM 1383 O O . ILE A 1 174 ? -8.387 -2.535 7.184 1.00 94.94 174 ILE A O 1
ATOM 1387 N N . PRO A 1 175 ? -6.852 -2.941 8.768 1.00 95.62 175 PRO A N 1
ATOM 1388 C CA . PRO A 1 175 ? -6.254 -1.620 8.626 1.00 95.62 175 PRO A CA 1
ATOM 1389 C C . PRO A 1 175 ? -5.643 -1.486 7.229 1.00 95.62 175 PRO A C 1
ATOM 1391 O O . PRO A 1 175 ? -4.905 -2.370 6.798 1.00 95.62 175 PRO A O 1
ATOM 1394 N N . GLU A 1 176 ? -5.945 -0.383 6.554 1.00 96.50 176 GLU A N 1
ATOM 1395 C CA . GLU A 1 176 ? -5.431 -0.051 5.226 1.00 96.50 176 GLU A CA 1
ATOM 1396 C C . GLU A 1 176 ? -4.437 1.107 5.324 1.00 96.50 176 GLU A C 1
ATOM 1398 O O . GLU A 1 176 ? -4.590 2.012 6.150 1.00 96.50 176 GLU A O 1
ATOM 1403 N N . VAL A 1 177 ? -3.399 1.051 4.497 1.00 96.88 177 VAL A N 1
ATOM 1404 C CA . VAL A 1 177 ? -2.388 2.098 4.332 1.00 96.88 177 VAL A CA 1
ATOM 1405 C C . VAL A 1 177 ? -2.052 2.244 2.854 1.00 96.88 177 VAL A C 1
ATOM 1407 O O . VAL A 1 177 ? -2.120 1.274 2.104 1.00 96.88 177 VAL A O 1
ATOM 1410 N N . ILE A 1 178 ? -1.661 3.448 2.448 1.00 94.69 178 ILE A N 1
ATOM 1411 C CA . ILE A 1 178 ? -1.260 3.758 1.076 1.00 94.69 178 ILE A CA 1
ATOM 1412 C C . ILE A 1 178 ? 0.262 3.774 0.997 1.00 94.69 178 ILE A C 1
ATOM 1414 O O . ILE A 1 178 ? 0.899 4.523 1.734 1.00 94.69 178 ILE A O 1
ATOM 1418 N N . VAL A 1 179 ? 0.854 2.982 0.115 1.00 94.56 179 VAL A N 1
ATOM 1419 C CA . VAL A 1 179 ? 2.303 2.975 -0.113 1.00 94.56 179 VAL A CA 1
ATOM 1420 C C . VAL A 1 179 ? 2.611 3.432 -1.523 1.00 94.56 179 VAL A C 1
ATOM 1422 O O . VAL A 1 179 ? 1.853 3.143 -2.449 1.00 94.56 179 VAL A O 1
ATOM 1425 N N . GLY A 1 180 ? 3.724 4.131 -1.701 1.00 93.56 180 GLY A N 1
ATOM 1426 C CA . GLY A 1 180 ? 4.086 4.592 -3.025 1.00 93.56 180 GLY A CA 1
ATOM 1427 C C . GLY A 1 180 ? 5.543 4.942 -3.207 1.00 93.56 180 GLY A C 1
ATOM 1428 O O . GLY A 1 180 ? 6.276 5.195 -2.263 1.00 93.56 180 GLY A O 1
ATOM 1429 N N . VAL A 1 181 ? 5.964 4.958 -4.464 1.00 94.56 181 VAL A N 1
ATOM 1430 C CA . VAL A 1 181 ? 7.278 5.461 -4.867 1.00 94.56 181 VAL A CA 1
ATOM 1431 C C . VAL A 1 181 ? 7.160 6.241 -6.159 1.00 94.56 181 VAL A C 1
ATOM 1433 O O . VAL A 1 181 ? 6.202 6.062 -6.910 1.00 94.56 181 VAL A O 1
ATOM 1436 N N . ASP A 1 182 ? 8.126 7.109 -6.430 1.00 93.06 182 ASP A N 1
ATOM 1437 C CA . ASP A 1 182 ? 8.148 7.814 -7.696 1.00 93.06 182 ASP A CA 1
ATOM 1438 C C . ASP A 1 182 ? 8.531 6.893 -8.862 1.00 93.06 182 ASP A C 1
ATOM 1440 O O . ASP A 1 182 ? 9.110 5.811 -8.710 1.00 93.06 182 ASP A O 1
ATOM 1444 N N . ARG A 1 183 ? 8.197 7.347 -10.073 1.00 92.50 183 ARG A N 1
ATOM 1445 C CA . ARG A 1 183 ? 8.463 6.616 -11.315 1.00 92.50 183 ARG A CA 1
ATOM 1446 C C . ARG A 1 183 ? 9.924 6.183 -11.438 1.00 92.50 183 ARG A C 1
ATOM 1448 O O . ARG A 1 183 ? 10.182 5.083 -11.915 1.00 92.50 183 ARG A O 1
ATOM 1455 N N . LYS A 1 184 ? 10.867 7.039 -11.039 1.00 92.81 184 LYS A N 1
ATOM 1456 C CA . LYS A 1 184 ? 12.296 6.761 -11.179 1.00 92.81 184 LYS A CA 1
ATOM 1457 C C . LYS A 1 184 ? 12.695 5.602 -10.269 1.00 92.81 184 LYS A C 1
ATOM 1459 O O . LYS A 1 184 ? 13.397 4.699 -10.708 1.00 92.81 184 LYS A O 1
ATOM 1464 N N . THR A 1 185 ? 12.195 5.580 -9.037 1.00 95.38 185 THR A N 1
ATOM 1465 C CA . THR A 1 185 ? 12.395 4.456 -8.120 1.00 95.38 185 THR A CA 1
ATOM 1466 C C . THR A 1 185 ? 11.779 3.159 -8.667 1.00 95.38 185 THR A C 1
ATOM 1468 O O . THR A 1 185 ? 12.397 2.104 -8.527 1.00 95.38 185 THR A O 1
ATOM 1471 N N . VAL A 1 186 ? 10.617 3.197 -9.338 1.00 96.00 186 VAL A N 1
ATOM 1472 C CA . VAL A 1 186 ? 10.071 1.992 -10.007 1.00 96.00 186 VAL A CA 1
ATOM 1473 C C . VAL A 1 186 ? 10.956 1.533 -11.162 1.00 96.00 186 VAL A C 1
ATOM 1475 O O . VAL A 1 186 ? 11.181 0.337 -11.311 1.00 96.00 186 VAL A O 1
ATOM 1478 N N . GLU A 1 187 ? 11.475 2.454 -11.971 1.00 94.75 187 GLU A N 1
ATOM 1479 C CA . GLU A 1 187 ? 12.376 2.126 -13.082 1.00 94.75 187 GLU A CA 1
ATOM 1480 C C . GLU A 1 187 ? 13.683 1.488 -12.580 1.00 94.75 187 GLU A C 1
ATOM 1482 O O . GLU A 1 187 ? 14.109 0.472 -13.125 1.00 94.75 187 GLU A O 1
ATOM 1487 N N . GLU A 1 188 ? 14.250 1.986 -11.476 1.00 95.75 188 GLU A N 1
ATOM 1488 C CA . GLU A 1 188 ? 15.397 1.358 -10.800 1.00 95.75 188 GLU A CA 1
ATOM 1489 C C . GLU A 1 188 ? 15.070 -0.077 -10.340 1.00 95.75 188 GLU A C 1
ATOM 1491 O O . GLU A 1 188 ? 15.852 -1.005 -10.550 1.00 95.75 188 GLU A O 1
ATOM 1496 N N . LEU A 1 189 ? 13.893 -0.292 -9.743 1.00 97.44 189 LEU A N 1
ATOM 1497 C CA . LEU A 1 189 ? 13.450 -1.626 -9.325 1.00 97.44 189 LEU A CA 1
ATOM 1498 C C . LEU A 1 189 ? 13.217 -2.564 -10.507 1.00 97.44 189 LEU A C 1
ATOM 1500 O O . LEU A 1 189 ? 13.554 -3.744 -10.435 1.00 97.44 189 LEU A O 1
ATOM 1504 N N . MET A 1 190 ? 12.647 -2.040 -11.587 1.00 97.00 190 MET A N 1
ATOM 1505 C CA . MET A 1 190 ? 12.354 -2.771 -12.810 1.00 97.00 190 MET A CA 1
ATOM 1506 C C . MET A 1 190 ? 13.623 -3.370 -13.421 1.00 97.00 190 MET A C 1
ATOM 1508 O O . MET A 1 190 ? 13.613 -4.542 -13.800 1.00 97.00 190 MET A O 1
ATOM 1512 N N . GLU A 1 191 ? 14.708 -2.597 -13.490 1.00 96.69 191 GLU A N 1
ATOM 1513 C CA . GLU A 1 191 ? 16.003 -3.071 -13.991 1.00 96.69 191 GLU A CA 1
ATOM 1514 C C . GLU A 1 191 ? 16.507 -4.260 -13.161 1.00 96.69 191 GLU A C 1
ATOM 1516 O O . GLU A 1 191 ? 16.706 -5.354 -13.697 1.00 96.69 191 GLU A O 1
ATOM 1521 N N . LEU A 1 192 ? 16.585 -4.099 -11.835 1.00 97.88 192 LEU A N 1
ATOM 1522 C CA . LEU A 1 192 ? 17.018 -5.164 -10.920 1.00 97.88 192 LEU A CA 1
ATOM 1523 C C . LEU A 1 192 ? 16.131 -6.415 -11.026 1.00 97.88 192 LEU A C 1
ATOM 1525 O O . LEU A 1 192 ? 16.609 -7.553 -10.967 1.00 97.88 192 LEU A O 1
ATOM 1529 N N . TRP A 1 193 ? 14.826 -6.208 -11.203 1.00 98.12 193 TRP A N 1
ATOM 1530 C CA . TRP A 1 193 ? 13.828 -7.266 -11.289 1.00 98.12 193 TRP A CA 1
ATOM 1531 C C . TRP A 1 193 ? 13.907 -8.077 -12.586 1.00 98.12 193 TRP A C 1
ATOM 1533 O O . TRP A 1 193 ? 13.692 -9.298 -12.584 1.00 98.12 193 TRP A O 1
ATOM 1543 N N . LEU A 1 194 ? 14.228 -7.423 -13.703 1.00 97.44 194 LEU A N 1
ATOM 1544 C CA . LEU A 1 194 ? 14.470 -8.085 -14.985 1.00 97.44 194 LEU A CA 1
ATOM 1545 C C . LEU A 1 194 ? 15.810 -8.828 -14.996 1.00 97.44 194 LEU A C 1
ATOM 1547 O O . LEU A 1 194 ? 15.890 -9.931 -15.546 1.00 97.44 194 LEU A O 1
ATOM 1551 N N . GLU A 1 195 ? 16.830 -8.273 -14.342 1.00 97.19 195 GLU A N 1
ATOM 1552 C CA . GLU A 1 195 ? 18.152 -8.893 -14.183 1.00 97.19 195 GLU A CA 1
ATOM 1553 C C . GLU A 1 195 ? 18.170 -10.044 -13.165 1.00 97.19 195 GLU A C 1
ATOM 1555 O O . GLU A 1 195 ? 19.119 -10.831 -13.137 1.00 97.19 195 GLU A O 1
ATOM 1560 N N . LYS A 1 196 ? 17.095 -10.197 -12.379 1.00 97.06 196 LYS A N 1
ATOM 1561 C CA . LYS A 1 196 ? 16.971 -11.171 -11.280 1.00 97.06 196 LYS A CA 1
ATOM 1562 C C . LYS A 1 196 ? 18.025 -10.963 -10.187 1.00 97.06 196 LYS A C 1
ATOM 1564 O O . LYS A 1 196 ? 18.468 -11.931 -9.558 1.00 97.06 196 LYS A O 1
ATOM 1569 N N . ASP A 1 197 ? 18.425 -9.715 -9.939 1.00 97.81 197 ASP A N 1
ATOM 1570 C CA . ASP A 1 197 ? 19.338 -9.379 -8.845 1.00 97.81 197 ASP A CA 1
ATOM 1571 C C . ASP A 1 197 ? 18.580 -9.288 -7.510 1.00 97.81 197 ASP A C 1
ATOM 1573 O O . ASP A 1 197 ? 18.361 -8.222 -6.929 1.00 97.81 197 ASP A O 1
ATOM 1577 N N . ASN A 1 198 ? 18.183 -10.456 -6.999 1.00 96.19 198 ASN A N 1
ATOM 1578 C CA . ASN A 1 198 ? 17.443 -10.571 -5.741 1.00 96.19 198 ASN A CA 1
ATOM 1579 C C . ASN A 1 198 ? 18.216 -9.989 -4.550 1.00 96.19 198 ASN A C 1
ATOM 1581 O O . ASN A 1 198 ? 17.601 -9.533 -3.591 1.00 96.19 198 ASN A O 1
ATOM 1585 N N . ARG A 1 199 ? 19.556 -9.973 -4.603 1.00 96.44 199 ARG A N 1
ATOM 1586 C CA . ARG A 1 199 ? 20.393 -9.414 -3.534 1.00 96.44 199 ARG A CA 1
ATOM 1587 C C . ARG A 1 199 ? 20.346 -7.889 -3.539 1.00 96.44 199 ARG A C 1
ATOM 1589 O O . ARG A 1 199 ? 20.328 -7.278 -2.470 1.00 96.44 199 ARG A O 1
ATOM 1596 N N . ALA A 1 200 ? 20.346 -7.267 -4.717 1.00 97.25 200 ALA A N 1
ATOM 1597 C CA . ALA A 1 200 ? 20.141 -5.829 -4.826 1.00 97.25 200 ALA A CA 1
ATOM 1598 C C . ALA A 1 200 ? 18.733 -5.436 -4.358 1.00 97.25 200 ALA A C 1
ATOM 1600 O O . ALA A 1 200 ? 18.608 -4.488 -3.583 1.00 97.25 200 ALA A O 1
ATOM 1601 N N . LEU A 1 201 ? 17.703 -6.206 -4.730 1.00 97.50 201 LEU A N 1
ATOM 1602 C CA . LEU A 1 201 ? 16.315 -5.992 -4.295 1.00 97.50 201 LEU A CA 1
ATOM 1603 C C . LEU A 1 201 ? 16.137 -6.158 -2.774 1.00 97.50 201 LEU A C 1
ATOM 1605 O O . LEU A 1 201 ? 15.507 -5.318 -2.131 1.00 97.50 201 LEU A O 1
ATOM 1609 N N . GLU A 1 202 ? 16.769 -7.165 -2.164 1.00 96.88 202 GLU A N 1
ATOM 1610 C CA . GLU A 1 202 ? 16.827 -7.361 -0.703 1.00 96.88 202 GLU A CA 1
ATOM 1611 C C . GLU A 1 202 ? 17.533 -6.206 0.022 1.00 96.88 202 GLU A C 1
ATOM 1613 O O . GLU A 1 202 ? 17.257 -5.929 1.185 1.00 96.88 202 GLU A O 1
ATOM 1618 N N . GLY A 1 203 ? 18.443 -5.496 -0.647 1.00 96.69 203 GLY A N 1
ATOM 1619 C CA . GLY A 1 203 ? 19.153 -4.341 -0.097 1.00 96.69 203 GLY A CA 1
ATOM 1620 C C . GLY A 1 203 ? 18.587 -2.981 -0.508 1.00 96.69 203 GLY A C 1
ATOM 1621 O O . GLY A 1 203 ? 19.183 -1.963 -0.140 1.00 96.69 203 GLY A O 1
ATOM 1622 N N . HIS A 1 204 ? 17.505 -2.945 -1.293 1.00 97.81 204 HIS A N 1
ATOM 1623 C CA . HIS A 1 204 ? 17.034 -1.726 -1.947 1.00 97.81 204 HIS A CA 1
ATOM 1624 C C . HIS A 1 204 ? 16.342 -0.765 -0.970 1.00 97.81 204 HIS A C 1
ATOM 1626 O O . HIS A 1 204 ? 15.698 -1.200 -0.009 1.00 97.81 204 HIS A O 1
ATOM 1632 N N . ARG A 1 205 ? 16.432 0.551 -1.233 1.00 97.69 205 ARG A N 1
ATOM 1633 C CA . ARG A 1 205 ? 15.860 1.597 -0.362 1.00 97.69 205 ARG A CA 1
ATOM 1634 C C . ARG A 1 205 ? 14.337 1.520 -0.234 1.00 97.69 205 ARG A C 1
ATOM 1636 O O . ARG A 1 205 ? 13.809 1.838 0.829 1.00 97.69 205 ARG A O 1
ATOM 1643 N N . VAL A 1 206 ? 13.654 1.014 -1.264 1.00 97.56 206 VAL A N 1
ATOM 1644 C CA . VAL A 1 206 ? 12.183 0.936 -1.315 1.00 97.56 206 VAL A CA 1
ATOM 1645 C C . VAL A 1 206 ? 11.573 0.197 -0.126 1.00 97.56 206 VAL A C 1
ATOM 1647 O O . VAL A 1 206 ? 10.574 0.648 0.418 1.00 97.56 206 VAL A O 1
ATOM 1650 N N . GLN A 1 207 ? 12.202 -0.881 0.356 1.00 97.62 207 GLN A N 1
ATOM 1651 C CA . GLN A 1 207 ? 11.653 -1.639 1.485 1.00 97.62 207 GLN A CA 1
ATOM 1652 C C . GLN A 1 207 ? 11.578 -0.772 2.752 1.00 97.62 207 GLN A C 1
ATOM 1654 O O . GLN A 1 207 ? 10.674 -0.909 3.569 1.00 97.62 207 GLN A O 1
ATOM 1659 N N . ILE A 1 208 ? 12.545 0.135 2.923 1.00 98.38 208 ILE A N 1
ATOM 1660 C CA . ILE A 1 208 ? 12.597 1.041 4.063 1.00 98.38 208 ILE A CA 1
ATOM 1661 C C . ILE A 1 208 ? 11.561 2.146 3.886 1.00 98.38 208 ILE A C 1
ATOM 1663 O O . ILE A 1 208 ? 10.909 2.497 4.866 1.00 98.38 208 ILE A O 1
ATOM 1667 N N . MET A 1 209 ? 11.392 2.656 2.664 1.00 97.75 209 MET A N 1
ATOM 1668 C CA . MET A 1 209 ? 10.378 3.662 2.335 1.00 97.75 209 MET A CA 1
ATOM 1669 C C . MET A 1 209 ? 8.971 3.136 2.621 1.00 97.75 209 MET A C 1
ATOM 1671 O O . MET A 1 209 ? 8.274 3.729 3.438 1.00 97.75 209 MET A O 1
ATOM 1675 N N . ILE A 1 210 ? 8.624 1.959 2.086 1.00 97.75 210 ILE A N 1
ATOM 1676 C CA . ILE A 1 210 ? 7.348 1.274 2.340 1.00 97.75 210 ILE A CA 1
ATOM 1677 C C . ILE A 1 210 ? 7.113 1.132 3.850 1.00 97.75 210 ILE A C 1
ATOM 1679 O O . ILE A 1 210 ? 6.103 1.591 4.377 1.00 97.75 210 ILE A O 1
ATOM 1683 N N . LEU A 1 211 ? 8.067 0.566 4.603 1.00 98.25 211 LEU A N 1
ATOM 1684 C CA . LEU A 1 211 ? 7.899 0.392 6.052 1.00 98.25 211 LEU A CA 1
ATOM 1685 C C . LEU A 1 211 ? 7.759 1.727 6.805 1.00 98.25 211 LEU A C 1
ATOM 1687 O O . LEU A 1 211 ? 7.053 1.788 7.813 1.00 98.25 211 LEU A O 1
ATOM 1691 N N . LYS A 1 212 ? 8.415 2.795 6.342 1.00 98.12 212 LYS A N 1
ATOM 1692 C CA . LYS A 1 212 ? 8.326 4.138 6.932 1.00 98.12 212 LYS A CA 1
ATOM 1693 C C . LYS A 1 212 ? 6.997 4.827 6.628 1.00 98.12 212 LYS A C 1
ATOM 1695 O O . LYS A 1 212 ? 6.453 5.480 7.518 1.00 98.12 212 LYS A O 1
ATOM 1700 N N . GLU A 1 213 ? 6.453 4.651 5.431 1.00 97.31 213 GLU A N 1
ATOM 1701 C CA . GLU A 1 213 ? 5.113 5.122 5.063 1.00 97.31 213 GLU A CA 1
ATOM 1702 C C . GLU A 1 213 ? 4.039 4.425 5.887 1.00 97.31 213 GLU A C 1
ATOM 1704 O O . GLU A 1 213 ? 3.161 5.089 6.446 1.00 97.31 213 GLU A O 1
ATOM 1709 N N . ILE A 1 214 ? 4.150 3.101 6.027 1.00 98.19 214 ILE A N 1
ATOM 1710 C CA . ILE A 1 214 ? 3.262 2.305 6.873 1.00 98.19 214 ILE A CA 1
ATOM 1711 C C . ILE A 1 214 ? 3.378 2.774 8.334 1.00 98.19 214 ILE A C 1
ATOM 1713 O O . ILE A 1 214 ? 2.363 2.994 8.995 1.00 98.19 214 ILE A O 1
ATOM 1717 N N . GLU A 1 215 ? 4.596 2.978 8.856 1.00 98.38 215 GLU A N 1
ATOM 1718 C CA . GLU A 1 215 ? 4.814 3.482 10.221 1.00 98.38 215 GLU A CA 1
ATOM 1719 C C . GLU A 1 215 ? 4.128 4.842 10.440 1.00 98.38 215 GLU A C 1
ATOM 1721 O O . GLU A 1 215 ? 3.424 5.030 11.438 1.00 98.38 215 GLU A O 1
ATOM 1726 N N . ALA A 1 216 ? 4.336 5.788 9.520 1.00 97.94 216 ALA A N 1
ATOM 1727 C CA . ALA A 1 216 ? 3.793 7.140 9.614 1.00 97.94 216 ALA A CA 1
ATOM 1728 C C . ALA A 1 216 ? 2.259 7.136 9.614 1.00 97.94 216 ALA A C 1
ATOM 1730 O O . ALA A 1 216 ? 1.639 7.809 10.442 1.00 97.94 216 ALA A O 1
ATOM 1731 N N . GLN A 1 217 ? 1.651 6.339 8.736 1.00 98.12 217 GLN A N 1
ATOM 1732 C CA . GLN A 1 217 ? 0.199 6.214 8.635 1.00 98.12 217 GLN A CA 1
ATOM 1733 C C . GLN A 1 217 ? -0.409 5.531 9.851 1.00 98.12 217 GLN A C 1
ATOM 1735 O O . GLN A 1 217 ? -1.272 6.115 10.495 1.00 98.12 217 GLN A O 1
ATOM 1740 N N . LEU A 1 218 ? 0.082 4.353 10.249 1.00 98.19 218 LEU A N 1
ATOM 1741 C CA . LEU A 1 218 ? -0.468 3.627 11.400 1.00 98.19 218 LEU A CA 1
ATOM 1742 C C . LEU A 1 218 ? -0.370 4.438 12.698 1.00 98.19 218 LEU A C 1
ATOM 1744 O O . LEU A 1 218 ? -1.280 4.397 13.525 1.00 98.19 218 LEU A O 1
ATOM 1748 N N . ARG A 1 219 ? 0.717 5.198 12.881 1.00 98.31 219 ARG A N 1
ATOM 1749 C CA . ARG A 1 219 ? 0.865 6.125 14.011 1.00 98.31 219 ARG A CA 1
ATOM 1750 C C . ARG A 1 219 ? -0.190 7.227 13.967 1.00 98.31 219 ARG A C 1
ATOM 1752 O O . ARG A 1 219 ? -0.872 7.446 14.965 1.00 98.31 219 ARG A O 1
ATOM 1759 N N . THR A 1 220 ? -0.332 7.879 12.815 1.00 97.88 220 THR A N 1
ATOM 1760 C CA . THR A 1 220 ? -1.301 8.964 12.609 1.00 97.88 220 THR A CA 1
ATOM 1761 C C . THR A 1 220 ? -2.729 8.467 12.810 1.00 97.88 220 THR A C 1
ATOM 1763 O O . THR A 1 220 ? -3.500 9.097 13.527 1.00 97.88 220 THR A O 1
ATOM 1766 N N . PHE A 1 221 ? -3.075 7.307 12.253 1.00 97.94 221 PHE A N 1
ATOM 1767 C CA . PHE A 1 221 ? -4.412 6.727 12.348 1.00 97.94 221 PHE A CA 1
ATOM 1768 C C . PHE A 1 221 ? -4.744 6.281 13.771 1.00 97.94 221 PHE A C 1
ATOM 1770 O O . PHE A 1 221 ? -5.846 6.557 14.229 1.00 97.94 221 PHE A O 1
ATOM 1777 N N . ALA A 1 222 ? -3.791 5.700 14.512 1.00 97.81 222 ALA A N 1
ATOM 1778 C CA . ALA A 1 222 ? -3.981 5.370 15.927 1.00 97.81 222 ALA A CA 1
ATOM 1779 C C . ALA A 1 222 ? -4.208 6.617 16.800 1.00 97.81 222 ALA A C 1
ATOM 1781 O O . ALA A 1 222 ? -5.029 6.607 17.716 1.00 97.81 222 ALA A O 1
ATOM 1782 N N . GLU A 1 223 ? -3.463 7.697 16.551 1.00 97.38 223 GLU A N 1
ATOM 1783 C CA . GLU A 1 223 ? -3.665 8.978 17.238 1.00 97.38 223 GLU A CA 1
ATOM 1784 C C . GLU A 1 223 ? -5.021 9.590 16.866 1.00 97.38 223 GLU A C 1
ATOM 1786 O O . GLU A 1 223 ? -5.729 10.113 17.732 1.00 97.38 223 GLU A O 1
ATOM 1791 N N . TYR A 1 224 ? -5.409 9.473 15.594 1.00 96.81 224 TYR A N 1
ATOM 1792 C CA . TYR A 1 224 ? -6.661 10.007 15.087 1.00 96.81 224 TYR A CA 1
ATOM 1793 C C . TYR A 1 224 ? -7.878 9.271 15.646 1.00 96.81 224 TYR A C 1
ATOM 1795 O O . TYR A 1 224 ? -8.748 9.915 16.231 1.00 96.81 224 TYR A O 1
ATOM 1803 N N . SER A 1 225 ? -7.913 7.940 15.559 1.00 96.88 225 SER A N 1
ATOM 1804 C CA . SER A 1 225 ? -8.988 7.113 16.118 1.00 96.88 225 SER A CA 1
ATOM 1805 C C . SER A 1 225 ? -9.142 7.335 17.622 1.00 96.88 225 SER A C 1
ATOM 1807 O O . SER A 1 225 ? -10.260 7.442 18.124 1.00 96.88 225 SER A O 1
ATOM 1809 N N . LYS A 1 226 ? -8.024 7.514 18.339 1.00 97.12 226 LYS A N 1
ATOM 1810 C CA . LYS A 1 226 ? -8.040 7.845 19.767 1.00 97.12 226 LYS A CA 1
ATOM 1811 C C . LYS A 1 226 ? -8.679 9.207 20.024 1.00 97.12 226 LYS A C 1
ATOM 1813 O O . LYS A 1 226 ? -9.448 9.350 20.969 1.00 97.12 226 LYS A O 1
ATOM 1818 N N . SER A 1 227 ? -8.386 10.204 19.188 1.00 95.50 227 SER A N 1
ATOM 1819 C CA . SER A 1 227 ? -9.001 11.535 19.298 1.00 95.50 227 SER A CA 1
ATOM 1820 C C . SER A 1 227 ? -10.516 11.525 19.057 1.00 95.50 227 SER A C 1
ATOM 1822 O O . SER A 1 227 ? -11.206 12.433 19.510 1.00 95.50 227 SER A O 1
ATOM 1824 N N . LEU A 1 228 ? -11.029 10.490 18.384 1.00 95.69 228 LEU A N 1
ATOM 1825 C CA . LEU A 1 228 ? -12.455 10.253 18.154 1.00 95.69 228 LEU A CA 1
ATOM 1826 C C . LEU A 1 228 ? -13.106 9.385 19.248 1.00 95.69 228 LEU A C 1
ATOM 1828 O O . LEU A 1 228 ? -14.303 9.126 19.184 1.00 95.69 228 LEU A O 1
ATOM 1832 N N . GLY A 1 229 ? -12.338 8.916 20.239 1.00 96.25 229 GLY A N 1
ATOM 1833 C CA . GLY A 1 229 ? -12.825 8.009 21.283 1.00 96.25 229 GLY A CA 1
ATOM 1834 C C . GLY A 1 229 ? -13.051 6.568 20.813 1.00 96.25 229 GLY A C 1
ATOM 1835 O O . GLY A 1 229 ? -13.774 5.825 21.471 1.00 96.25 229 GLY A O 1
ATOM 1836 N N . ASN A 1 230 ? -12.461 6.163 19.683 1.00 96.88 230 ASN A N 1
ATOM 1837 C CA . ASN A 1 230 ? -12.574 4.805 19.158 1.00 96.88 230 ASN A CA 1
ATOM 1838 C C . ASN A 1 230 ? -11.381 3.947 19.613 1.00 96.88 230 ASN A C 1
ATOM 1840 O O . ASN A 1 230 ? -10.366 3.829 18.916 1.00 96.88 230 ASN A O 1
ATOM 1844 N N . ASP A 1 231 ? -11.487 3.385 20.817 1.00 97.06 231 ASP A N 1
ATOM 1845 C CA . ASP A 1 231 ? -10.419 2.592 21.435 1.00 97.06 231 ASP A CA 1
ATOM 1846 C C . ASP A 1 231 ? -10.140 1.282 20.676 1.00 97.06 231 ASP A C 1
ATOM 1848 O O . ASP A 1 231 ? -8.976 0.905 20.528 1.00 97.06 231 ASP A O 1
ATOM 1852 N N . ASP A 1 232 ? -11.166 0.641 20.109 1.00 96.25 232 ASP A N 1
ATOM 1853 C CA . ASP A 1 232 ? -11.015 -0.609 19.352 1.00 96.25 232 ASP A CA 1
ATOM 1854 C C . ASP A 1 232 ? -10.154 -0.401 18.096 1.00 96.25 232 ASP A C 1
ATOM 1856 O O . ASP A 1 232 ? -9.148 -1.092 17.902 1.00 96.25 232 ASP A O 1
ATOM 1860 N N . LEU A 1 233 ? -10.473 0.612 17.275 1.00 96.62 233 LEU A N 1
ATOM 1861 C CA . LEU A 1 233 ? -9.646 0.966 16.113 1.00 96.62 233 LEU A CA 1
ATOM 1862 C C . LEU A 1 233 ? -8.234 1.386 16.522 1.00 96.62 233 LEU A C 1
ATOM 1864 O O . LEU A 1 233 ? -7.252 1.031 15.866 1.00 96.62 233 LEU A O 1
ATOM 1868 N N . THR A 1 234 ? -8.120 2.115 17.631 1.00 97.12 234 THR A N 1
ATOM 1869 C CA . THR A 1 234 ? -6.829 2.558 18.161 1.00 97.12 234 THR A CA 1
ATOM 1870 C C . THR A 1 234 ? -5.919 1.373 18.468 1.00 97.12 234 THR A C 1
ATOM 1872 O O . THR A 1 234 ? -4.738 1.390 18.106 1.00 97.12 234 THR A O 1
ATOM 1875 N N . GLU A 1 235 ? -6.443 0.330 19.108 1.00 96.25 235 GLU A N 1
ATOM 1876 C CA . GLU A 1 235 ? -5.665 -0.868 19.418 1.00 96.25 235 GLU A CA 1
ATOM 1877 C C . GLU A 1 235 ? -5.346 -1.697 18.167 1.00 96.25 235 GLU A C 1
ATOM 1879 O O . GLU A 1 235 ? -4.221 -2.199 18.048 1.00 96.25 235 GLU A O 1
ATOM 1884 N N . ILE A 1 236 ? -6.250 -1.757 17.179 1.00 95.50 236 ILE A N 1
ATOM 1885 C CA . ILE A 1 236 ? -5.954 -2.365 15.872 1.00 95.50 236 ILE A CA 1
ATOM 1886 C C . ILE A 1 236 ? -4.740 -1.676 15.238 1.00 95.50 236 ILE A C 1
ATOM 1888 O O . ILE A 1 236 ? -3.743 -2.351 14.957 1.00 95.50 236 ILE A O 1
ATOM 1892 N N . TYR A 1 237 ? -4.746 -0.350 15.093 1.00 97.12 237 TYR A N 1
ATOM 1893 C CA . TYR A 1 237 ? -3.625 0.373 14.485 1.00 97.12 237 TYR A CA 1
ATOM 1894 C C . TYR A 1 237 ? -2.325 0.254 15.288 1.00 97.12 237 TYR A C 1
ATOM 1896 O O . TYR A 1 237 ? -1.274 -0.047 14.714 1.00 97.12 237 TYR A O 1
ATOM 1904 N N . LYS A 1 238 ? -2.368 0.395 16.621 1.00 96.88 238 LYS A N 1
ATOM 1905 C CA . LYS A 1 238 ? -1.176 0.218 17.474 1.00 96.88 238 LYS A CA 1
ATOM 1906 C C . LYS A 1 238 ? -0.582 -1.183 17.369 1.00 96.88 238 LYS A C 1
ATOM 1908 O O . LYS A 1 238 ? 0.643 -1.331 17.385 1.00 96.88 238 LYS A O 1
ATOM 1913 N N . SER A 1 239 ? -1.426 -2.211 17.268 1.00 94.50 239 SER A N 1
ATOM 1914 C CA . SER A 1 239 ? -0.961 -3.594 17.142 1.00 94.50 239 SER A CA 1
ATOM 1915 C C . SER A 1 239 ? -0.146 -3.799 15.860 1.00 94.50 239 SER A C 1
ATOM 1917 O O . SER A 1 239 ? 0.921 -4.416 15.921 1.00 94.50 239 SER A O 1
ATOM 1919 N N . ARG A 1 240 ? -0.582 -3.214 14.732 1.00 95.25 240 ARG A N 1
ATOM 1920 C CA . ARG A 1 240 ? 0.148 -3.248 13.452 1.00 95.25 240 ARG A CA 1
ATOM 1921 C C . ARG A 1 240 ? 1.390 -2.364 13.496 1.00 95.25 240 ARG A C 1
ATOM 1923 O O . ARG A 1 240 ? 2.460 -2.808 13.087 1.00 95.25 240 ARG A O 1
ATOM 1930 N N . LEU A 1 241 ? 1.298 -1.174 14.094 1.00 96.69 241 LEU A N 1
ATOM 1931 C CA . LEU A 1 241 ? 2.441 -0.272 14.257 1.00 96.69 241 LEU A CA 1
ATOM 1932 C C . LEU A 1 241 ? 3.591 -0.962 15.001 1.00 96.69 241 LEU A C 1
ATOM 1934 O O . LEU A 1 241 ? 4.747 -0.847 14.603 1.00 96.69 241 LEU A O 1
ATOM 1938 N N . LYS A 1 242 ? 3.284 -1.740 16.046 1.00 96.25 242 LYS A N 1
ATOM 1939 C CA . LYS A 1 242 ? 4.292 -2.504 16.792 1.00 96.25 242 LYS A CA 1
ATOM 1940 C C . LYS A 1 242 ? 5.027 -3.526 15.918 1.00 96.25 242 LYS A C 1
ATOM 1942 O O . LYS A 1 242 ? 6.225 -3.719 16.108 1.00 96.25 242 LYS A O 1
ATOM 1947 N N . ILE A 1 243 ? 4.334 -4.183 14.987 1.00 95.56 243 ILE A N 1
ATOM 1948 C CA . ILE A 1 243 ? 4.953 -5.132 14.048 1.00 95.56 243 ILE A CA 1
ATOM 1949 C C . ILE A 1 243 ? 5.930 -4.383 13.141 1.00 95.56 243 ILE A C 1
ATOM 1951 O O . ILE A 1 243 ? 7.104 -4.736 13.081 1.00 95.56 243 ILE A O 1
ATOM 1955 N N . VAL A 1 244 ? 5.477 -3.291 12.528 1.00 97.00 244 VAL A N 1
ATOM 1956 C CA . VAL A 1 244 ? 6.275 -2.485 11.593 1.00 97.00 244 VAL A CA 1
ATOM 1957 C C . VAL A 1 244 ? 7.495 -1.864 12.277 1.00 97.00 244 VAL A C 1
ATOM 1959 O O . VAL A 1 244 ? 8.601 -1.914 11.742 1.00 97.00 244 VAL A O 1
ATOM 1962 N N . MET A 1 245 ? 7.344 -1.360 13.504 1.00 97.50 245 MET A N 1
ATOM 1963 C CA . MET A 1 245 ? 8.471 -0.856 14.297 1.00 97.50 245 MET A CA 1
ATOM 1964 C C . MET A 1 245 ? 9.513 -1.946 14.587 1.00 97.50 245 MET A C 1
ATOM 1966 O O . MET A 1 245 ? 10.713 -1.667 14.554 1.00 97.50 245 MET A O 1
ATOM 1970 N N . ASN A 1 246 ? 9.081 -3.185 14.842 1.00 96.25 246 ASN A N 1
ATOM 1971 C CA . ASN A 1 246 ? 10.003 -4.304 15.029 1.00 96.25 246 ASN A CA 1
ATOM 1972 C C . ASN A 1 246 ? 10.741 -4.653 13.726 1.00 96.25 246 ASN A C 1
ATOM 1974 O O . ASN A 1 246 ? 11.950 -4.873 13.768 1.00 96.25 246 ASN A O 1
ATOM 1978 N N . LEU A 1 247 ? 10.050 -4.649 12.581 1.00 96.62 247 LEU A N 1
ATOM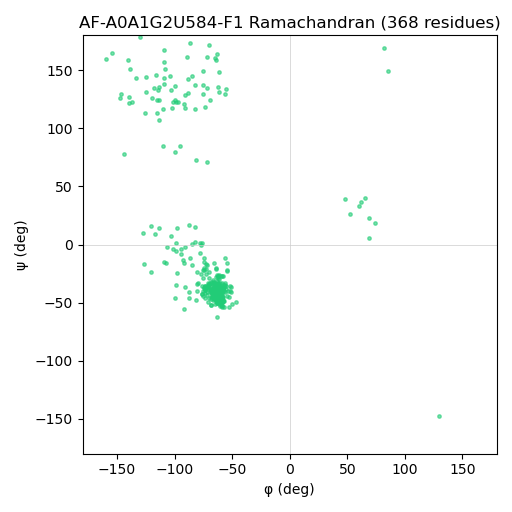 1979 C CA . LEU A 1 247 ? 10.664 -4.878 11.265 1.00 96.62 247 LEU A CA 1
ATOM 1980 C C . LEU A 1 247 ? 11.715 -3.811 10.941 1.00 96.62 247 LEU A C 1
ATOM 1982 O O . LEU A 1 247 ? 12.845 -4.132 10.571 1.00 96.62 247 LEU A O 1
ATOM 1986 N N . LEU A 1 248 ? 11.390 -2.535 11.164 1.00 97.31 248 LEU A N 1
ATOM 1987 C CA . LEU A 1 248 ? 12.339 -1.430 11.004 1.00 97.31 248 LEU A CA 1
ATOM 1988 C C . LEU A 1 248 ? 13.566 -1.594 11.913 1.00 97.31 248 LEU A C 1
ATOM 1990 O O . LEU A 1 248 ? 14.695 -1.363 11.476 1.00 97.31 248 LEU A O 1
ATOM 1994 N N . ALA A 1 249 ? 13.372 -2.043 13.158 1.00 97.19 249 ALA A N 1
ATOM 1995 C CA . ALA A 1 249 ? 14.476 -2.318 14.073 1.00 97.19 249 ALA A CA 1
ATOM 1996 C C . ALA A 1 249 ? 15.374 -3.464 13.568 1.00 97.19 249 ALA A C 1
ATOM 1998 O O . ALA A 1 249 ? 16.602 -3.331 13.582 1.00 97.19 249 ALA A O 1
ATOM 1999 N N . GLN A 1 250 ? 14.794 -4.552 13.055 1.00 96.25 250 GLN A N 1
ATOM 2000 C CA . GLN A 1 250 ? 15.541 -5.658 12.442 1.00 96.25 250 GLN A CA 1
ATOM 2001 C C . GLN A 1 250 ? 16.328 -5.197 11.203 1.00 96.25 250 GLN A C 1
ATOM 2003 O O . GLN A 1 250 ? 17.484 -5.580 11.014 1.00 96.25 250 GLN A O 1
ATOM 2008 N N . LYS A 1 251 ? 15.759 -4.279 10.416 1.00 96.62 251 LYS A N 1
ATOM 2009 C CA . LYS A 1 251 ? 16.361 -3.724 9.194 1.00 96.62 251 LYS A CA 1
ATOM 2010 C C . LYS A 1 251 ? 17.265 -2.506 9.427 1.00 96.62 251 LYS A C 1
ATOM 2012 O O . LYS A 1 251 ? 17.659 -1.835 8.474 1.00 96.62 251 LYS A O 1
ATOM 2017 N N . THR A 1 252 ? 17.704 -2.253 10.666 1.00 96.31 252 THR A N 1
ATOM 2018 C CA . THR A 1 252 ? 18.569 -1.104 11.017 1.00 96.31 252 THR A CA 1
ATOM 2019 C C . THR A 1 252 ? 19.829 -0.996 10.145 1.00 96.31 252 THR A C 1
ATOM 2021 O O . THR A 1 252 ? 20.275 0.109 9.834 1.00 96.31 252 THR A O 1
ATOM 2024 N N . LYS A 1 253 ? 20.439 -2.123 9.747 1.00 96.31 253 LYS A N 1
ATOM 2025 C CA . LYS A 1 253 ? 21.633 -2.114 8.881 1.00 96.31 253 LYS A CA 1
ATOM 2026 C C . LYS A 1 253 ? 21.322 -1.582 7.480 1.00 96.31 253 LYS A C 1
ATOM 2028 O O . LYS A 1 253 ? 22.075 -0.748 6.986 1.00 96.31 253 LYS A O 1
ATOM 2033 N N . VAL A 1 254 ? 20.220 -2.038 6.881 1.00 95.44 254 VAL A N 1
ATOM 2034 C CA . VAL A 1 254 ? 19.748 -1.564 5.572 1.00 95.44 254 VAL A CA 1
ATOM 2035 C C . VAL A 1 254 ? 19.377 -0.089 5.678 1.00 95.44 254 VAL A C 1
ATOM 2037 O O . VAL A 1 254 ? 19.917 0.716 4.928 1.00 95.44 254 VAL A O 1
ATOM 2040 N N . TYR A 1 255 ? 18.589 0.285 6.695 1.00 96.12 255 TYR A N 1
ATOM 2041 C CA . TYR A 1 255 ? 18.213 1.675 6.972 1.00 96.12 255 TYR A CA 1
ATOM 2042 C C . TYR A 1 255 ? 19.427 2.611 6.998 1.00 96.12 255 TYR A C 1
ATOM 2044 O O . TYR A 1 255 ? 19.455 3.607 6.287 1.00 96.12 255 TYR A O 1
ATOM 2052 N N . LYS A 1 256 ? 20.477 2.274 7.758 1.00 96.00 256 LYS A N 1
ATOM 2053 C CA . LYS A 1 256 ? 21.693 3.104 7.845 1.00 96.00 256 LYS A CA 1
ATOM 2054 C C . LYS A 1 256 ? 22.412 3.283 6.508 1.00 96.00 256 LYS A C 1
ATOM 2056 O O . LYS A 1 256 ? 23.071 4.300 6.330 1.00 96.00 256 LYS A O 1
ATOM 2061 N N . LYS A 1 257 ? 22.322 2.303 5.605 1.00 95.94 257 LYS A N 1
ATOM 2062 C CA . LYS A 1 257 ? 22.950 2.360 4.280 1.00 95.94 257 LYS A CA 1
ATOM 2063 C C . LYS A 1 257 ? 22.195 3.297 3.337 1.00 95.94 257 LYS A C 1
ATOM 2065 O O . LYS A 1 257 ? 22.840 3.970 2.548 1.00 95.94 257 LYS A O 1
ATOM 2070 N N . VAL A 1 258 ? 20.866 3.331 3.438 1.00 95.19 258 VAL A N 1
ATOM 2071 C CA . VAL A 1 258 ? 19.988 4.032 2.484 1.00 95.19 258 VAL A CA 1
ATOM 2072 C C . VAL A 1 258 ? 19.374 5.321 3.035 1.00 95.19 258 VAL A C 1
ATOM 2074 O O . VAL A 1 258 ? 18.651 5.996 2.319 1.00 95.19 258 VAL A O 1
ATOM 2077 N N . ALA A 1 259 ? 19.632 5.675 4.300 1.00 92.06 259 ALA A N 1
ATOM 2078 C CA . ALA A 1 259 ? 18.959 6.783 4.986 1.00 92.06 259 ALA A CA 1
ATOM 2079 C C . ALA A 1 259 ? 19.065 8.130 4.254 1.00 92.06 259 ALA A C 1
ATOM 2081 O O . ALA A 1 259 ? 18.116 8.903 4.291 1.00 92.06 259 ALA A O 1
ATOM 2082 N N . LEU A 1 260 ? 20.199 8.405 3.601 1.00 89.62 260 LEU A N 1
ATOM 2083 C CA . LEU A 1 260 ? 20.402 9.643 2.839 1.00 89.62 260 LEU A CA 1
ATOM 2084 C C . LEU A 1 260 ? 19.644 9.656 1.504 1.00 89.62 260 LEU A C 1
ATOM 2086 O O . LEU A 1 260 ? 19.396 10.729 0.966 1.00 89.62 260 LEU A O 1
ATOM 2090 N N . ASP A 1 261 ? 19.264 8.484 0.997 1.00 90.75 261 ASP A N 1
ATOM 2091 C CA . ASP A 1 261 ? 18.608 8.335 -0.300 1.00 90.75 261 ASP A CA 1
ATOM 2092 C C . ASP A 1 261 ? 17.076 8.341 -0.176 1.00 90.75 261 ASP A C 1
ATOM 2094 O O . ASP A 1 261 ? 16.386 8.481 -1.181 1.00 90.75 261 ASP A O 1
ATOM 2098 N N . LEU A 1 262 ? 16.525 8.200 1.038 1.00 91.00 262 LEU A N 1
ATOM 2099 C CA . LEU A 1 262 ? 15.071 8.167 1.260 1.00 91.00 262 LEU A CA 1
ATOM 2100 C C . LEU A 1 262 ? 14.399 9.475 0.832 1.00 91.00 262 LEU A C 1
ATOM 2102 O O . LEU A 1 262 ? 13.375 9.449 0.159 1.00 91.00 262 LEU A O 1
ATOM 2106 N N . ASP A 1 263 ? 15.012 10.612 1.163 1.00 89.19 263 ASP A N 1
ATOM 2107 C CA . ASP A 1 263 ? 14.446 11.941 0.899 1.00 89.19 263 ASP A CA 1
ATOM 2108 C C . ASP A 1 263 ? 14.570 12.363 -0.579 1.00 89.19 263 ASP A C 1
ATOM 2110 O O . ASP A 1 263 ? 14.185 13.473 -0.947 1.00 89.19 263 ASP A O 1
ATOM 2114 N N . THR A 1 264 ? 15.126 11.496 -1.433 1.00 91.12 264 THR A N 1
ATOM 2115 C CA . THR A 1 264 ? 15.236 11.747 -2.878 1.00 91.12 264 THR A CA 1
ATOM 2116 C C . THR A 1 264 ? 13.981 11.356 -3.649 1.00 91.12 264 THR A C 1
ATOM 2118 O O . THR A 1 264 ? 13.806 11.828 -4.771 1.00 91.12 264 THR A O 1
ATOM 2121 N N . ASP A 1 265 ? 13.109 10.539 -3.052 1.00 92.69 265 ASP A N 1
ATOM 2122 C CA . ASP A 1 265 ? 11.863 10.105 -3.673 1.00 92.69 265 ASP A CA 1
ATOM 2123 C C . ASP A 1 265 ? 10.716 11.058 -3.318 1.00 92.69 265 ASP A C 1
ATOM 2125 O O . ASP A 1 265 ? 10.339 11.242 -2.154 1.00 92.69 265 ASP A O 1
ATOM 2129 N N . SER A 1 266 ? 10.162 11.688 -4.349 1.00 91.19 266 SER A N 1
ATOM 2130 C CA . SER A 1 266 ? 9.150 12.739 -4.186 1.00 91.19 266 SER A CA 1
ATOM 2131 C C . SER A 1 266 ? 7.810 12.225 -3.646 1.00 91.19 266 SER A C 1
ATOM 2133 O O . SER A 1 266 ? 7.135 12.938 -2.899 1.00 91.19 266 SER A O 1
ATOM 2135 N N . VAL A 1 267 ? 7.434 10.990 -3.988 1.00 90.50 267 VAL A N 1
ATOM 2136 C CA . VAL A 1 267 ? 6.167 10.353 -3.595 1.00 90.50 267 VAL A CA 1
ATOM 2137 C C . VAL A 1 267 ? 6.223 9.969 -2.119 1.00 90.50 267 VAL A C 1
ATOM 2139 O O . VAL A 1 267 ? 5.331 10.337 -1.351 1.00 90.50 267 VAL A O 1
ATOM 2142 N N . TYR A 1 268 ? 7.323 9.354 -1.689 1.00 92.88 268 TYR A N 1
ATOM 2143 C CA . TYR A 1 268 ? 7.571 9.047 -0.280 1.00 92.88 268 TYR A CA 1
ATOM 2144 C C . TYR A 1 268 ? 7.559 10.300 0.602 1.00 92.88 268 TYR A C 1
ATOM 2146 O O . TYR A 1 268 ? 6.923 10.347 1.667 1.00 92.88 268 TYR A O 1
ATOM 2154 N N . MET A 1 269 ? 8.228 11.363 0.149 1.00 92.25 269 MET A N 1
ATOM 2155 C CA . MET A 1 269 ? 8.226 12.636 0.864 1.00 92.25 269 MET A CA 1
ATOM 2156 C C . MET A 1 269 ? 6.814 13.210 0.973 1.00 92.25 269 MET A C 1
ATOM 2158 O O . MET A 1 269 ? 6.404 13.608 2.064 1.00 92.25 269 MET A O 1
ATOM 2162 N N . ALA A 1 270 ? 6.027 13.159 -0.105 1.00 90.00 270 ALA A N 1
ATOM 2163 C CA . ALA A 1 270 ? 4.644 13.618 -0.097 1.00 90.00 270 ALA A CA 1
ATOM 2164 C C . ALA A 1 270 ? 3.750 12.841 0.893 1.00 90.00 270 ALA A C 1
ATOM 2166 O O . ALA A 1 270 ? 3.026 13.483 1.663 1.00 90.00 270 ALA A O 1
ATOM 2167 N N . ILE A 1 271 ? 3.826 11.499 0.942 1.00 90.50 271 ILE A N 1
ATOM 2168 C CA . ILE A 1 271 ? 3.084 10.674 1.925 1.00 90.50 271 ILE A CA 1
ATOM 2169 C C . ILE A 1 271 ? 3.468 11.083 3.342 1.00 90.50 271 ILE A C 1
ATOM 2171 O O . ILE A 1 271 ? 2.610 11.386 4.179 1.00 90.50 271 ILE A O 1
ATOM 2175 N N . THR A 1 272 ? 4.770 11.103 3.633 1.00 93.12 272 THR A N 1
ATOM 2176 C CA . THR A 1 272 ? 5.234 11.344 5.001 1.00 93.12 272 THR A CA 1
ATOM 2177 C C . THR A 1 272 ? 4.976 12.780 5.459 1.00 93.12 272 THR A C 1
ATOM 2179 O O . THR A 1 272 ? 4.660 12.991 6.632 1.00 93.12 272 THR A O 1
ATOM 2182 N N . ASP A 1 273 ? 5.044 13.770 4.567 1.00 91.19 273 ASP A N 1
ATOM 2183 C CA . ASP A 1 273 ? 4.684 15.157 4.870 1.00 91.19 273 ASP A CA 1
ATOM 2184 C C . ASP A 1 273 ? 3.179 15.339 5.066 1.00 91.19 273 ASP A C 1
ATOM 2186 O O . ASP A 1 273 ? 2.761 16.076 5.966 1.00 91.19 273 ASP A O 1
ATOM 2190 N N . TYR A 1 274 ? 2.348 14.655 4.274 1.00 91.19 274 TYR A N 1
ATOM 2191 C CA . TYR A 1 274 ? 0.903 14.635 4.493 1.00 91.19 274 TYR A CA 1
ATOM 2192 C C . TYR A 1 274 ? 0.574 14.093 5.894 1.00 91.19 274 TYR A C 1
ATOM 2194 O O . TYR A 1 274 ? -0.130 14.760 6.656 1.00 91.19 274 TYR A O 1
ATOM 2202 N N . MET A 1 275 ? 1.182 12.970 6.296 1.00 94.31 275 MET A N 1
ATOM 2203 C CA . MET A 1 275 ? 1.011 12.404 7.641 1.00 94.31 275 MET A CA 1
ATOM 2204 C C . MET A 1 275 ? 1.481 13.357 8.744 1.00 94.31 275 MET A C 1
ATOM 2206 O O . MET A 1 275 ? 0.738 13.629 9.687 1.00 94.31 275 MET A O 1
ATOM 2210 N N . ARG A 1 276 ? 2.667 13.965 8.602 1.00 93.38 276 ARG A N 1
ATOM 2211 C CA . ARG A 1 276 ? 3.173 14.968 9.560 1.00 93.38 276 ARG A CA 1
ATOM 2212 C C . ARG A 1 276 ? 2.216 16.151 9.719 1.00 93.38 276 ARG A C 1
ATOM 2214 O O . ARG A 1 276 ? 2.042 16.658 10.829 1.00 93.38 276 ARG A O 1
ATOM 2221 N N . ARG A 1 277 ? 1.612 16.627 8.625 1.00 90.88 277 ARG A N 1
ATOM 2222 C CA . ARG A 1 277 ? 0.613 17.709 8.665 1.00 90.88 277 ARG A CA 1
ATOM 2223 C C . ARG A 1 277 ? -0.650 17.266 9.393 1.00 90.88 277 ARG A C 1
ATOM 2225 O O . ARG A 1 277 ? -1.119 17.998 10.263 1.00 90.88 277 ARG A O 1
ATOM 2232 N N . TRP A 1 278 ? -1.148 16.067 9.112 1.00 92.31 278 TRP A N 1
ATOM 2233 C CA . TRP A 1 278 ? -2.313 15.524 9.806 1.00 92.31 278 TRP A CA 1
ATOM 2234 C C . TRP A 1 278 ? -2.060 15.387 11.314 1.00 92.31 278 TRP A C 1
ATOM 2236 O O . TRP A 1 278 ? -2.846 15.892 12.112 1.00 92.31 278 TRP A O 1
ATOM 2246 N N . GLN A 1 279 ? -0.918 14.846 11.740 1.00 93.31 279 GLN A N 1
ATOM 2247 C CA . GLN A 1 279 ? -0.573 14.752 13.166 1.00 93.31 279 GLN A CA 1
ATOM 2248 C C . GLN A 1 279 ? -0.549 16.112 13.878 1.00 93.31 279 GLN A C 1
ATOM 2250 O O . GLN A 1 279 ? -1.000 16.231 15.023 1.00 93.31 279 GLN A O 1
ATOM 2255 N N . LYS A 1 280 ? -0.072 17.166 13.199 1.00 92.50 280 LYS A N 1
ATOM 2256 C CA . LYS A 1 280 ? -0.129 18.536 13.732 1.00 92.50 280 LYS A CA 1
ATOM 2257 C C . LYS A 1 280 ? -1.568 18.992 13.958 1.00 92.50 280 LYS A C 1
ATOM 2259 O O . LYS A 1 280 ? -1.821 19.620 14.977 1.00 92.50 280 LYS A O 1
ATOM 2264 N N . ILE A 1 281 ? -2.493 18.664 13.053 1.00 89.50 281 ILE A N 1
ATOM 2265 C CA . ILE A 1 281 ? -3.925 18.983 13.195 1.00 89.50 281 ILE A CA 1
ATOM 2266 C C . ILE A 1 281 ? -4.528 18.233 14.392 1.00 89.50 281 ILE A C 1
ATOM 2268 O O . ILE A 1 281 ? -5.268 18.819 15.178 1.00 89.50 281 ILE A O 1
ATOM 2272 N N . ILE A 1 282 ? -4.182 16.954 14.576 1.00 91.00 282 ILE A N 1
ATOM 2273 C CA . ILE A 1 282 ? -4.675 16.133 15.698 1.00 91.00 282 ILE A CA 1
ATOM 2274 C C . ILE A 1 282 ? -4.205 16.696 17.046 1.00 91.00 282 ILE A C 1
ATOM 2276 O O . ILE A 1 282 ? -4.961 16.698 18.015 1.00 91.00 282 ILE A O 1
ATOM 2280 N N . SER A 1 283 ? -2.971 17.203 17.097 1.00 87.00 283 SER A N 1
ATOM 2281 C CA . SER A 1 283 ? -2.328 17.683 18.325 1.00 87.00 283 SER A CA 1
ATOM 2282 C C . SER A 1 283 ? -2.784 19.076 18.783 1.00 87.00 283 SER A C 1
ATOM 2284 O O . SER A 1 283 ? -2.380 19.515 19.861 1.00 87.00 283 SER A O 1
ATOM 2286 N N . GLN A 1 284 ? -3.583 19.802 17.992 1.00 84.19 284 GLN A N 1
ATOM 2287 C CA . GLN A 1 284 ? -4.052 21.135 18.375 1.00 84.19 284 GLN A CA 1
ATOM 2288 C C . GLN A 1 284 ? -5.165 21.072 19.444 1.00 84.19 284 GLN A C 1
ATOM 2290 O O . GLN A 1 284 ? -6.069 20.233 19.344 1.00 84.19 284 GLN A O 1
ATOM 2295 N N . PRO A 1 285 ? -5.120 21.951 20.467 1.00 73.31 285 PRO A N 1
ATOM 2296 C CA . PRO A 1 285 ? -6.120 21.995 21.535 1.00 73.31 285 PRO A CA 1
ATOM 2297 C C . PRO A 1 285 ? -7.523 22.304 20.990 1.00 73.31 285 PRO A C 1
ATOM 2299 O O . PRO A 1 285 ? -7.678 23.009 20.000 1.00 73.31 285 PRO A O 1
ATOM 2302 N N . GLU A 1 286 ? -8.570 21.782 21.636 1.00 63.09 286 GLU A N 1
ATOM 2303 C CA . GLU A 1 286 ? -9.955 21.924 21.149 1.00 63.09 286 GLU A CA 1
ATOM 2304 C C . GLU A 1 286 ? -10.423 23.377 21.007 1.00 63.09 286 GLU A C 1
ATOM 2306 O O . GLU A 1 286 ? -11.231 23.673 20.131 1.00 63.09 286 GLU A O 1
ATOM 2311 N N . GLU A 1 287 ? -9.859 24.293 21.796 1.00 57.06 287 GLU A N 1
ATOM 2312 C CA . GLU A 1 287 ? -10.172 25.725 21.754 1.00 57.06 287 GLU A CA 1
ATOM 2313 C C . GLU A 1 287 ? -9.795 26.399 20.422 1.00 57.06 287 GLU A C 1
ATOM 2315 O O . GLU A 1 287 ? -10.356 27.444 20.095 1.00 57.06 287 GLU A O 1
ATOM 2320 N N . SER A 1 288 ? -8.899 25.806 19.621 1.00 55.25 288 SER A N 1
ATOM 2321 C CA . SER A 1 288 ? -8.564 26.304 18.280 1.00 55.25 288 SER A CA 1
ATOM 2322 C C . SER A 1 288 ? -9.367 25.649 17.149 1.00 55.25 288 SER A C 1
ATOM 2324 O O . SER A 1 288 ? -9.264 26.103 16.017 1.00 55.25 288 SER A O 1
ATOM 2326 N N . LYS A 1 289 ? -10.222 24.650 17.424 1.00 55.88 289 LYS A N 1
ATOM 2327 C CA . LYS A 1 289 ? -10.998 23.902 16.405 1.00 55.88 289 LYS A CA 1
ATOM 2328 C C . LYS A 1 289 ? -12.292 24.609 15.949 1.00 55.88 289 LYS A C 1
ATOM 2330 O O . LYS A 1 289 ? -13.170 23.974 15.370 1.00 55.88 289 LYS A O 1
ATOM 2335 N N . GLY A 1 290 ? -12.440 25.906 16.240 1.00 46.19 290 GLY A N 1
ATOM 2336 C CA . GLY A 1 290 ? -13.642 26.711 15.961 1.00 46.19 290 GLY A CA 1
ATOM 2337 C C . GLY A 1 290 ? -13.812 27.171 14.505 1.00 46.19 290 GLY A C 1
ATOM 2338 O O . GLY A 1 290 ? -14.778 27.865 14.200 1.00 46.19 290 GLY A O 1
ATOM 2339 N N . ILE A 1 291 ? -12.891 26.799 13.617 1.00 47.72 291 ILE A N 1
ATOM 2340 C CA . ILE A 1 291 ? -13.000 26.965 12.164 1.00 47.72 291 ILE A CA 1
ATOM 2341 C C . ILE A 1 291 ? -13.427 25.606 11.603 1.00 47.72 291 ILE A C 1
ATOM 2343 O O . ILE A 1 291 ? -12.931 24.574 12.062 1.00 47.72 291 ILE A O 1
ATOM 2347 N N . THR A 1 292 ? -14.376 25.552 10.661 1.00 49.44 292 THR A N 1
ATOM 2348 C CA . THR A 1 292 ? -14.803 24.238 10.161 1.00 49.44 292 THR A CA 1
ATOM 2349 C C . THR A 1 292 ? -13.617 23.536 9.491 1.00 49.44 292 THR A C 1
ATOM 2351 O O . THR A 1 292 ? -12.847 24.140 8.751 1.00 49.44 292 THR A O 1
ATOM 2354 N N . ARG A 1 293 ? -13.430 22.243 9.781 1.00 50.22 293 ARG A N 1
ATOM 2355 C CA . ARG A 1 293 ? -12.234 21.451 9.420 1.00 50.22 293 ARG A CA 1
ATOM 2356 C C . ARG A 1 293 ? -11.864 21.456 7.925 1.00 50.22 293 ARG A C 1
ATOM 2358 O O . ARG A 1 293 ? -10.713 21.175 7.605 1.00 50.22 293 ARG A O 1
ATOM 2365 N N . GLY A 1 294 ? -12.810 21.754 7.029 1.00 47.78 294 GLY A N 1
ATOM 2366 C CA . GLY A 1 294 ? -12.551 21.947 5.596 1.00 47.78 294 GLY A CA 1
ATOM 2367 C C . GLY A 1 294 ? -11.903 23.300 5.274 1.00 47.78 294 GLY A C 1
ATOM 2368 O O . GLY A 1 294 ? -10.999 23.366 4.445 1.00 47.78 294 GLY A O 1
ATOM 2369 N N . GLU A 1 295 ? -12.277 24.358 5.998 1.00 45.19 295 GLU A N 1
ATOM 2370 C CA . GLU A 1 295 ? -11.764 25.718 5.802 1.00 45.19 295 GLU A CA 1
ATOM 2371 C C . GLU A 1 295 ? -10.295 25.852 6.232 1.00 45.19 295 GLU A C 1
ATOM 2373 O O . GLU A 1 295 ? -9.571 26.650 5.650 1.00 45.19 295 GLU A O 1
ATOM 2378 N N . GLU A 1 296 ? -9.803 25.072 7.203 1.00 48.22 296 GLU A N 1
ATOM 2379 C CA . GLU A 1 296 ? -8.390 25.139 7.624 1.00 48.22 296 GLU A CA 1
ATOM 2380 C C . GLU A 1 296 ? -7.425 24.512 6.609 1.00 48.22 296 GLU A C 1
ATOM 2382 O O . GLU A 1 296 ? -6.347 25.058 6.367 1.00 48.22 296 GLU A O 1
ATOM 2387 N N . ILE A 1 297 ? -7.807 23.394 5.981 1.00 46.06 297 ILE A N 1
ATOM 2388 C CA . ILE A 1 297 ? -7.013 22.762 4.913 1.00 46.06 297 ILE A CA 1
ATOM 2389 C C . ILE A 1 297 ? -7.019 23.658 3.668 1.00 46.06 297 ILE A C 1
ATOM 2391 O O . ILE A 1 297 ? -5.977 23.863 3.041 1.00 46.06 297 ILE A O 1
ATOM 2395 N N . GLU A 1 298 ? -8.159 24.279 3.363 1.00 45.81 298 GLU A N 1
ATOM 2396 C CA . GLU A 1 298 ? -8.282 25.249 2.276 1.00 45.81 298 GLU A CA 1
ATOM 2397 C C . GLU A 1 298 ? -7.503 26.548 2.568 1.00 45.81 298 GLU A C 1
ATOM 2399 O O . GLU A 1 298 ? -6.794 27.048 1.696 1.00 45.81 298 GLU A O 1
ATOM 2404 N N . GLN A 1 299 ? -7.509 27.049 3.810 1.00 45.91 299 GLN A N 1
ATOM 2405 C CA . GLN A 1 299 ? -6.694 28.195 4.242 1.00 45.91 299 GLN A CA 1
ATOM 2406 C C . GLN A 1 299 ? -5.188 27.900 4.237 1.00 45.91 299 GLN A C 1
ATOM 2408 O O . GLN A 1 299 ? -4.389 28.791 3.936 1.00 45.91 299 GLN A O 1
ATOM 2413 N N . LEU A 1 300 ? -4.777 26.666 4.542 1.00 44.53 300 LEU A N 1
ATOM 2414 C CA . LEU A 1 300 ? -3.387 26.219 4.413 1.00 44.53 300 LEU A CA 1
ATOM 2415 C C . LEU A 1 300 ? -2.963 26.153 2.939 1.00 44.53 300 LEU A C 1
ATOM 2417 O O . LEU A 1 300 ? -1.916 26.705 2.599 1.00 44.53 300 LEU A O 1
ATOM 2421 N N . SER A 1 301 ? -3.821 25.627 2.057 1.00 49.75 301 SER A N 1
ATOM 2422 C CA . SER A 1 301 ? -3.642 25.709 0.598 1.00 49.75 301 SER A CA 1
ATOM 2423 C C . SER A 1 301 ? -3.576 27.167 0.105 1.00 49.75 301 SER A C 1
ATOM 2425 O O . SER A 1 301 ? -2.844 27.482 -0.834 1.00 49.75 301 SER A O 1
ATOM 2427 N N . LEU A 1 302 ? -4.305 28.086 0.745 1.00 43.41 302 LEU A N 1
ATOM 2428 C CA . LEU A 1 302 ? -4.286 29.526 0.453 1.00 43.41 302 LEU A CA 1
ATOM 2429 C C . LEU A 1 302 ? -2.988 30.202 0.925 1.00 43.41 302 LEU A C 1
ATOM 2431 O O . LEU A 1 302 ? -2.452 31.064 0.230 1.00 43.41 302 LEU A O 1
ATOM 2435 N N . LYS A 1 303 ? -2.432 29.797 2.073 1.00 49.59 303 LYS A N 1
ATOM 2436 C CA . LYS A 1 303 ? -1.108 30.243 2.550 1.00 49.59 303 LYS A CA 1
ATOM 2437 C C . LYS A 1 303 ? 0.033 29.740 1.665 1.00 49.59 303 LYS A C 1
ATOM 2439 O O . LYS A 1 303 ? 0.986 30.482 1.420 1.00 49.59 303 LYS A O 1
ATOM 2444 N N . GLU A 1 304 ? -0.070 28.517 1.160 1.00 50.47 304 GLU A N 1
ATOM 2445 C CA . GLU A 1 304 ? 0.853 27.977 0.157 1.00 50.47 304 GLU A CA 1
ATOM 2446 C C . GLU A 1 304 ? 0.729 28.774 -1.156 1.00 50.47 304 GLU A C 1
ATOM 2448 O O . GLU A 1 304 ? 1.738 29.243 -1.683 1.00 50.47 304 GLU A O 1
ATOM 2453 N N . SER A 1 305 ? -0.497 29.100 -1.591 1.00 51.75 305 SER A N 1
ATOM 2454 C CA . SER A 1 305 ? -0.738 30.020 -2.716 1.00 51.75 305 SER A CA 1
ATOM 2455 C C . SER A 1 305 ? -0.151 31.421 -2.491 1.00 51.75 305 SER A C 1
ATOM 2457 O O . SER A 1 305 ? 0.294 32.042 -3.453 1.00 51.75 305 SER A O 1
ATOM 2459 N N . LEU A 1 306 ? -0.135 31.944 -1.262 1.00 51.34 306 LEU A N 1
ATOM 2460 C CA . LEU A 1 306 ? 0.455 33.252 -0.940 1.00 51.34 306 LEU A CA 1
ATOM 2461 C C . LEU A 1 306 ? 1.987 33.222 -0.966 1.00 51.34 306 LEU A C 1
ATOM 2463 O O . LEU A 1 306 ? 2.615 34.192 -1.388 1.00 51.34 306 LEU A O 1
ATOM 2467 N N . THR A 1 307 ? 2.594 32.110 -0.545 1.00 53.53 307 THR A N 1
ATOM 2468 C CA . THR A 1 307 ? 4.048 31.899 -0.646 1.00 53.53 307 THR A CA 1
ATOM 2469 C C . THR A 1 307 ? 4.478 31.869 -2.111 1.00 53.53 307 THR A C 1
ATOM 2471 O O . THR A 1 307 ? 5.388 32.600 -2.497 1.00 53.53 307 THR A O 1
ATOM 2474 N N . VAL A 1 308 ? 3.733 31.141 -2.948 1.00 52.69 308 VAL A N 1
ATOM 2475 C CA . VAL A 1 308 ? 3.927 31.097 -4.405 1.00 52.69 308 VAL A CA 1
ATOM 2476 C C . VAL A 1 308 ? 3.759 32.486 -5.029 1.00 52.69 308 VAL A C 1
ATOM 2478 O O . VAL A 1 308 ? 4.605 32.926 -5.804 1.00 52.69 308 VAL A O 1
ATOM 2481 N N . GLN A 1 309 ? 2.700 33.221 -4.669 1.00 55.28 309 GLN A N 1
ATOM 2482 C CA . GLN A 1 309 ? 2.489 34.593 -5.146 1.00 55.28 309 GLN A CA 1
ATOM 2483 C C . GLN A 1 309 ? 3.652 35.515 -4.762 1.00 55.28 309 GLN A C 1
ATOM 2485 O O . GLN A 1 309 ? 4.061 36.357 -5.556 1.00 55.28 309 GLN A O 1
ATOM 2490 N N . ARG A 1 310 ? 4.227 35.345 -3.568 1.00 57.78 310 ARG A N 1
ATOM 2491 C CA . ARG A 1 310 ? 5.363 36.146 -3.106 1.00 57.78 310 ARG A CA 1
ATOM 2492 C C . ARG A 1 310 ? 6.636 35.865 -3.905 1.00 57.78 310 ARG A C 1
ATOM 2494 O O . ARG A 1 310 ? 7.346 36.810 -4.238 1.00 57.78 310 ARG A O 1
ATOM 2501 N N . GLU A 1 311 ? 6.914 34.609 -4.242 1.00 56.72 311 GLU A N 1
ATOM 2502 C CA . GLU A 1 311 ? 8.071 34.250 -5.075 1.00 56.72 311 GLU A CA 1
ATOM 2503 C C . GLU A 1 311 ? 7.904 34.700 -6.533 1.00 56.72 311 GLU A C 1
ATOM 2505 O O . GLU A 1 311 ? 8.855 35.193 -7.144 1.00 56.72 311 GLU A O 1
ATOM 2510 N N . LEU A 1 312 ? 6.681 34.647 -7.067 1.00 52.81 312 LEU A N 1
ATOM 2511 C CA . LEU A 1 312 ? 6.329 35.210 -8.377 1.00 52.81 312 LEU A CA 1
ATOM 2512 C C . LEU A 1 312 ? 6.528 36.725 -8.445 1.00 52.81 312 LEU A C 1
ATOM 2514 O O . LEU A 1 312 ? 7.075 37.242 -9.416 1.00 52.81 312 LEU A O 1
ATOM 2518 N N . ILE A 1 313 ? 6.124 37.443 -7.397 1.00 59.34 313 ILE A N 1
ATOM 2519 C CA . ILE A 1 313 ? 6.350 38.887 -7.283 1.00 59.34 313 ILE A CA 1
ATOM 2520 C C . ILE A 1 313 ? 7.852 39.187 -7.326 1.00 59.34 313 ILE A C 1
ATOM 2522 O O . ILE A 1 313 ? 8.289 40.008 -8.132 1.00 59.34 313 ILE A O 1
ATOM 2526 N N . LEU A 1 314 ? 8.644 38.484 -6.511 1.00 57.72 314 LEU A N 1
ATOM 2527 C CA . LEU A 1 314 ? 10.090 38.699 -6.407 1.00 57.72 314 LEU A CA 1
ATOM 2528 C C . LEU A 1 314 ? 10.842 38.352 -7.702 1.00 57.72 314 LEU A C 1
ATOM 2530 O O . LEU A 1 314 ? 11.793 39.046 -8.054 1.00 57.72 314 LEU A O 1
ATOM 2534 N N . SER A 1 315 ? 10.407 37.317 -8.426 1.00 53.72 315 SER A N 1
ATOM 2535 C CA . SER A 1 315 ? 11.020 36.886 -9.693 1.00 53.72 315 SER A CA 1
ATOM 2536 C C . SER A 1 315 ? 10.581 37.713 -10.907 1.00 53.72 315 SER A C 1
ATOM 2538 O O . SER A 1 315 ? 11.329 37.814 -11.876 1.00 53.72 315 SER A O 1
ATOM 2540 N N . SER A 1 316 ? 9.411 38.360 -10.854 1.00 59.34 316 SER A N 1
ATOM 2541 C CA . SER A 1 316 ? 8.891 39.180 -11.961 1.00 59.34 316 SER A CA 1
ATOM 2542 C C . SER A 1 316 ? 9.616 40.519 -12.159 1.00 59.34 316 SER A C 1
ATOM 2544 O O . SER A 1 316 ? 9.448 41.160 -13.196 1.00 59.34 316 SER A O 1
ATOM 2546 N N . GLY A 1 317 ? 10.384 40.978 -11.163 1.00 60.62 317 GLY A N 1
ATOM 2547 C CA . GLY A 1 317 ? 11.021 42.301 -11.164 1.00 60.62 317 GLY A CA 1
ATOM 2548 C C . GLY A 1 317 ? 10.042 43.479 -11.048 1.00 60.62 317 GLY A C 1
ATOM 2549 O O . GLY A 1 317 ? 10.462 44.632 -11.141 1.00 60.62 317 GLY A O 1
ATOM 2550 N N . LEU A 1 318 ? 8.746 43.210 -10.851 1.00 54.75 318 LEU A N 1
ATOM 2551 C CA . LEU A 1 318 ? 7.720 44.223 -10.627 1.00 54.75 318 LEU A CA 1
ATOM 2552 C C . LEU A 1 318 ? 7.652 44.608 -9.144 1.00 54.75 318 LEU A C 1
ATOM 2554 O O . LEU A 1 318 ? 7.784 43.772 -8.253 1.00 54.75 318 LEU A O 1
ATOM 2558 N N . GLU A 1 319 ? 7.373 45.885 -8.881 1.00 62.34 319 GLU A N 1
ATOM 2559 C CA . GLU A 1 319 ? 6.999 46.355 -7.544 1.00 62.34 319 GLU A CA 1
ATOM 2560 C C . GLU A 1 319 ? 5.774 45.556 -7.041 1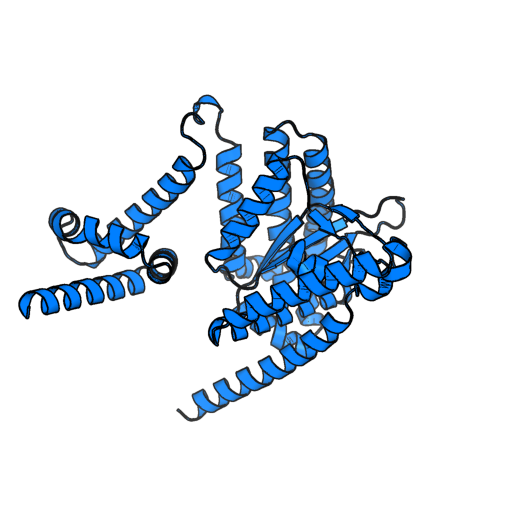.00 62.34 319 GLU A C 1
ATOM 2562 O O . GLU A 1 319 ? 4.772 45.472 -7.765 1.00 62.34 319 GLU A O 1
ATOM 2567 N N . PRO A 1 320 ? 5.799 44.993 -5.815 1.00 55.44 320 PRO A N 1
ATOM 2568 C CA . PRO A 1 320 ? 4.734 44.127 -5.296 1.00 55.44 320 PRO A CA 1
ATOM 2569 C C . PRO A 1 320 ? 3.321 44.708 -5.420 1.00 55.44 320 PRO A C 1
ATOM 2571 O O . PRO A 1 320 ? 2.378 43.989 -5.741 1.00 55.44 320 PRO A O 1
ATOM 2574 N N . ALA A 1 321 ? 3.168 46.022 -5.233 1.00 49.69 321 ALA A N 1
ATOM 2575 C CA . ALA A 1 321 ? 1.883 46.707 -5.363 1.00 49.69 321 ALA A CA 1
ATOM 2576 C C . ALA A 1 321 ? 1.337 46.706 -6.807 1.00 49.69 321 ALA A C 1
ATOM 2578 O O . ALA A 1 321 ? 0.124 46.639 -7.022 1.00 49.69 321 ALA A O 1
ATOM 2579 N N . ILE A 1 322 ? 2.222 46.743 -7.807 1.00 55.91 322 ILE A N 1
ATOM 2580 C CA . ILE A 1 322 ? 1.862 46.713 -9.231 1.00 55.91 322 ILE A CA 1
ATOM 2581 C C . ILE A 1 322 ? 1.471 45.290 -9.640 1.00 55.91 322 ILE A C 1
ATOM 2583 O O . ILE A 1 322 ? 0.452 45.102 -10.298 1.00 55.91 322 ILE A O 1
ATOM 2587 N N . TRP A 1 323 ? 2.216 44.279 -9.185 1.00 67.69 323 TRP A N 1
ATOM 2588 C CA . TRP A 1 323 ? 1.882 42.880 -9.463 1.00 67.69 323 TRP A CA 1
ATOM 2589 C C . TRP A 1 323 ? 0.535 42.482 -8.846 1.00 67.69 323 TRP A C 1
ATOM 2591 O O . TRP A 1 323 ? -0.325 41.922 -9.526 1.00 67.69 323 TRP A O 1
ATOM 2601 N N . ILE A 1 324 ? 0.318 42.832 -7.571 1.00 53.47 324 ILE A N 1
ATOM 2602 C CA . ILE A 1 324 ? -0.914 42.499 -6.843 1.00 53.47 324 ILE A CA 1
ATOM 2603 C C . ILE A 1 324 ? -2.135 43.172 -7.484 1.00 53.47 324 ILE A C 1
ATOM 2605 O O . ILE A 1 324 ? -3.165 42.525 -7.649 1.00 53.47 324 ILE A O 1
ATOM 2609 N N . SER A 1 325 ? -2.025 44.440 -7.890 1.00 52.69 325 SER A N 1
ATOM 2610 C CA . SER A 1 325 ? -3.146 45.168 -8.505 1.00 52.69 325 SER A CA 1
ATOM 2611 C C . SER A 1 325 ? -3.480 44.717 -9.930 1.00 52.69 325 SER A C 1
ATOM 2613 O O . SER A 1 325 ? -4.626 44.868 -10.347 1.00 52.69 325 SER A O 1
ATOM 2615 N N . GLN A 1 326 ? -2.520 44.159 -10.675 1.00 56.62 326 GLN A N 1
ATOM 2616 C CA . GLN A 1 326 ? -2.726 43.757 -12.071 1.00 56.62 326 GLN A CA 1
ATOM 2617 C C . GLN A 1 326 ? -3.021 42.265 -12.254 1.00 56.62 326 GLN A C 1
ATOM 2619 O O . GLN A 1 326 ? -3.792 41.908 -13.143 1.00 56.62 326 GLN A O 1
ATOM 2624 N N . TYR A 1 327 ? -2.429 41.389 -11.436 1.00 59.88 327 TYR A N 1
ATOM 2625 C CA . TYR A 1 327 ? -2.364 39.960 -11.758 1.00 59.88 327 TYR A CA 1
ATOM 2626 C C . TYR A 1 327 ? -2.902 39.027 -10.674 1.00 59.88 327 TYR A C 1
ATOM 2628 O O . TYR A 1 327 ? -3.230 37.889 -11.001 1.00 59.88 327 TYR A O 1
ATOM 2636 N N . ALA A 1 328 ? -3.072 39.471 -9.422 1.00 61.66 328 ALA A N 1
ATOM 2637 C CA . ALA A 1 328 ? -3.482 38.581 -8.327 1.00 61.66 328 ALA A CA 1
ATOM 2638 C C . ALA A 1 328 ? -4.860 37.933 -8.555 1.00 61.66 328 ALA A C 1
ATOM 2640 O O . ALA A 1 328 ? -5.026 36.730 -8.349 1.00 61.66 328 ALA A O 1
ATOM 2641 N N . GLU A 1 329 ? -5.838 38.700 -9.044 1.00 63.47 329 GLU A N 1
ATOM 2642 C CA . GLU A 1 329 ? -7.191 38.190 -9.298 1.00 63.47 329 GLU A CA 1
ATOM 2643 C C . GLU A 1 329 ? -7.227 37.222 -10.496 1.00 63.47 329 GLU A C 1
ATOM 2645 O O . GLU A 1 329 ? -7.977 36.244 -10.504 1.00 63.47 329 GLU A O 1
ATOM 2650 N N . HIS A 1 330 ? -6.387 37.466 -11.507 1.00 64.19 330 HIS A N 1
ATOM 2651 C CA . HIS A 1 330 ? -6.272 36.593 -12.674 1.00 64.19 330 HIS A CA 1
ATOM 2652 C C . HIS A 1 330 ? -5.528 35.302 -12.327 1.00 64.19 330 HIS A C 1
ATOM 2654 O O . HIS A 1 330 ? -5.974 34.220 -12.690 1.00 64.19 330 HIS A O 1
ATOM 2660 N N . PHE A 1 331 ? -4.457 35.405 -11.538 1.00 65.38 331 PHE A N 1
ATOM 2661 C CA . PHE A 1 331 ? -3.709 34.271 -11.009 1.00 65.38 331 PHE A CA 1
ATOM 2662 C C . PHE A 1 331 ? -4.614 33.335 -10.203 1.00 65.38 331 PHE A C 1
ATOM 2664 O O . PHE A 1 331 ? -4.634 32.131 -10.455 1.00 65.38 331 PHE A O 1
ATOM 2671 N N . GLN A 1 332 ? -5.412 33.877 -9.277 1.00 64.50 332 GLN A N 1
ATOM 2672 C CA . GLN A 1 332 ? -6.368 33.085 -8.497 1.00 64.50 332 GLN A CA 1
ATOM 2673 C C . GLN A 1 332 ? -7.439 32.433 -9.384 1.00 64.50 332 GLN A C 1
ATOM 2675 O O . GLN A 1 332 ? -7.766 31.265 -9.192 1.00 64.50 332 GLN A O 1
ATOM 2680 N N . LYS A 1 333 ? -7.956 33.148 -10.392 1.00 69.06 333 LYS A N 1
ATOM 2681 C CA . LYS A 1 333 ? -8.953 32.602 -11.330 1.00 69.06 333 LYS A CA 1
ATOM 2682 C C . LYS A 1 333 ? -8.400 31.491 -12.224 1.00 69.06 333 LYS A C 1
ATOM 2684 O O . LYS A 1 333 ? -9.116 30.524 -12.463 1.00 69.06 333 LYS A O 1
ATOM 2689 N N . GLU A 1 334 ? -7.175 31.624 -12.721 1.00 62.59 334 GLU A N 1
ATOM 2690 C CA . GLU A 1 334 ? -6.554 30.641 -13.618 1.00 62.59 334 GLU A CA 1
ATOM 2691 C C . GLU A 1 334 ? -6.094 29.396 -12.851 1.00 62.59 334 GLU A C 1
ATOM 2693 O O . GLU A 1 334 ? -6.402 28.275 -13.249 1.00 62.59 334 GLU A O 1
ATOM 2698 N N . THR A 1 335 ? -5.457 29.571 -11.689 1.00 59.56 335 THR A N 1
ATOM 2699 C CA . THR A 1 335 ? -5.065 28.439 -10.830 1.00 59.56 335 THR A CA 1
ATOM 2700 C C . THR A 1 335 ? -6.275 27.681 -10.281 1.00 59.56 335 THR A C 1
ATOM 2702 O O . THR A 1 335 ? -6.235 26.460 -10.192 1.00 59.56 335 THR A O 1
ATOM 2705 N N . ALA A 1 336 ? -7.401 28.337 -9.992 1.00 65.69 336 ALA A N 1
ATOM 2706 C CA . ALA A 1 336 ? -8.619 27.630 -9.583 1.00 65.69 336 ALA A CA 1
ATOM 2707 C C . ALA A 1 336 ? -9.197 26.718 -10.687 1.00 65.69 336 ALA A C 1
ATOM 2709 O O . ALA A 1 336 ? -9.852 25.718 -10.382 1.00 65.69 336 ALA A O 1
ATOM 2710 N N . LYS A 1 337 ? -8.957 27.049 -11.962 1.00 68.31 337 LYS A N 1
ATOM 2711 C CA . LYS A 1 337 ? -9.541 26.360 -13.123 1.00 68.31 337 LYS A CA 1
ATOM 2712 C C . LYS A 1 337 ? -8.623 25.316 -13.749 1.00 68.31 337 LYS A C 1
ATOM 2714 O O . LYS A 1 337 ? -9.125 24.390 -14.374 1.00 68.31 337 LYS A O 1
ATOM 2719 N N . ASP A 1 338 ? -7.312 25.445 -13.575 1.00 68.50 338 ASP A N 1
ATOM 2720 C CA . ASP A 1 338 ? -6.320 24.594 -14.231 1.00 68.50 338 ASP A CA 1
ATOM 2721 C C . ASP A 1 338 ? -5.581 23.724 -13.197 1.00 68.50 338 ASP A C 1
ATOM 2723 O O . ASP A 1 338 ? -4.794 24.201 -12.374 1.00 68.50 338 ASP A O 1
ATOM 2727 N N . SER A 1 339 ? -5.884 22.421 -13.186 1.00 62.09 339 SER A N 1
ATOM 2728 C CA . SER A 1 339 ? -5.225 21.435 -12.316 1.00 62.09 339 SER A CA 1
ATOM 2729 C C . SER A 1 339 ? -3.740 21.247 -12.644 1.00 62.09 339 SER A C 1
ATOM 2731 O O . SER A 1 339 ? -2.953 21.049 -11.719 1.00 62.09 339 SER A O 1
ATOM 2733 N N . GLY A 1 340 ? -3.336 21.388 -13.911 1.00 66.44 340 GLY A N 1
ATOM 2734 C CA . GLY A 1 340 ? -1.935 21.326 -14.332 1.00 66.44 340 GLY A CA 1
ATOM 2735 C C . GLY A 1 340 ? -1.143 22.536 -13.843 1.00 66.44 340 GLY A C 1
ATOM 2736 O O . GLY A 1 340 ? -0.051 22.392 -13.302 1.00 66.44 340 GLY A O 1
ATOM 2737 N N . LEU A 1 341 ? -1.740 23.727 -13.908 1.00 62.38 341 LEU A N 1
ATOM 2738 C CA . LEU A 1 341 ? -1.141 24.943 -13.360 1.00 62.38 341 LEU A CA 1
ATOM 2739 C C . LEU A 1 341 ? -0.996 24.870 -11.832 1.00 62.38 341 LEU A C 1
ATOM 2741 O O . LEU A 1 341 ? 0.025 25.287 -11.291 1.00 62.38 341 LEU A O 1
ATOM 2745 N N . ARG A 1 342 ? -1.982 24.290 -11.130 1.00 64.38 342 ARG A N 1
ATOM 2746 C CA . ARG A 1 342 ? -1.884 24.007 -9.682 1.00 64.38 342 ARG A CA 1
ATOM 2747 C C . ARG A 1 342 ? -0.759 23.037 -9.361 1.00 64.38 342 ARG A C 1
ATOM 2749 O O . ARG A 1 342 ? -0.063 23.231 -8.368 1.00 64.38 342 ARG A O 1
ATOM 2756 N N . TYR A 1 343 ? -0.579 22.013 -10.186 1.00 63.94 343 TYR A N 1
ATOM 2757 C CA . TYR A 1 343 ? 0.513 21.063 -10.037 1.00 63.94 343 TYR A CA 1
ATOM 2758 C C . TYR A 1 343 ? 1.877 21.730 -10.263 1.00 63.94 343 TYR A C 1
ATOM 2760 O O . TYR A 1 343 ? 2.767 21.575 -9.430 1.00 63.94 343 TYR A O 1
ATOM 2768 N N . MET A 1 344 ? 2.032 22.530 -11.322 1.00 58.91 344 MET A N 1
ATOM 2769 C CA . MET A 1 344 ? 3.269 23.278 -11.580 1.00 58.91 344 MET A CA 1
ATOM 2770 C C . MET A 1 344 ? 3.572 24.257 -10.445 1.00 58.91 344 MET A C 1
ATOM 2772 O O . MET A 1 344 ? 4.690 24.301 -9.958 1.00 58.91 344 MET A O 1
ATOM 2776 N N . VAL A 1 345 ? 2.569 24.981 -9.943 1.00 59.66 345 VAL A N 1
ATOM 2777 C CA . VAL A 1 345 ? 2.725 25.873 -8.784 1.00 59.66 345 VAL A CA 1
ATOM 2778 C C . VAL A 1 345 ? 3.274 25.141 -7.551 1.00 59.66 345 VAL A C 1
ATOM 2780 O O . VAL A 1 345 ? 4.031 25.729 -6.783 1.00 59.66 345 VAL A O 1
ATOM 2783 N N . ARG A 1 346 ? 2.910 23.869 -7.354 1.00 53.66 346 ARG A N 1
ATOM 2784 C CA . ARG A 1 346 ? 3.388 23.061 -6.223 1.00 53.66 346 ARG A CA 1
ATOM 2785 C C . ARG A 1 346 ? 4.792 22.491 -6.433 1.00 53.66 346 ARG A C 1
ATOM 2787 O O . ARG A 1 346 ? 5.506 22.335 -5.450 1.00 53.66 346 ARG A O 1
ATOM 2794 N N . ASN A 1 347 ? 5.167 22.166 -7.671 1.00 56.22 347 ASN A N 1
ATOM 2795 C CA . ASN A 1 347 ? 6.328 21.308 -7.951 1.00 56.22 347 ASN A CA 1
ATOM 2796 C C . ASN A 1 347 ? 7.425 21.962 -8.812 1.00 56.22 347 ASN A C 1
ATOM 2798 O O . ASN A 1 347 ? 8.580 21.560 -8.734 1.00 56.22 347 ASN A O 1
ATOM 2802 N N . ASP A 1 348 ? 7.090 22.969 -9.616 1.00 60.44 348 ASP A N 1
ATOM 2803 C CA . ASP A 1 348 ? 8.007 23.724 -10.475 1.00 60.44 348 ASP A CA 1
ATOM 2804 C C . ASP A 1 348 ? 7.577 25.198 -10.517 1.00 60.44 348 ASP A C 1
ATOM 2806 O O . ASP A 1 348 ? 6.942 25.684 -11.458 1.00 60.44 348 ASP A O 1
ATOM 2810 N N . LEU A 1 349 ? 7.911 25.916 -9.443 1.00 53.03 349 LEU A N 1
ATOM 2811 C CA . LEU A 1 349 ? 7.550 27.322 -9.256 1.00 53.03 349 LEU A CA 1
ATOM 2812 C C . LEU A 1 349 ? 8.051 28.224 -10.391 1.00 53.03 349 LEU A C 1
ATOM 2814 O O . LEU A 1 349 ? 7.343 29.149 -10.793 1.00 53.03 349 LEU A O 1
ATOM 2818 N N . ALA A 1 350 ? 9.243 27.952 -10.927 1.00 56.59 350 ALA A N 1
ATOM 2819 C CA . ALA A 1 350 ? 9.814 28.723 -12.026 1.00 56.59 350 ALA A CA 1
ATOM 2820 C C . ALA A 1 350 ? 9.073 28.450 -13.345 1.00 56.59 350 ALA A C 1
ATOM 2822 O O . ALA A 1 350 ? 8.710 29.396 -14.048 1.00 56.59 350 ALA A O 1
ATOM 2823 N N . GLY A 1 351 ? 8.766 27.185 -13.647 1.00 65.50 351 GLY A N 1
ATOM 2824 C CA . GLY A 1 351 ? 7.953 26.820 -14.806 1.00 65.50 351 GLY A CA 1
ATOM 2825 C C . GLY A 1 351 ? 6.528 27.369 -14.718 1.00 65.50 351 GLY A C 1
ATOM 2826 O O . GLY A 1 351 ? 5.999 27.889 -15.702 1.00 65.50 351 GLY A O 1
ATOM 2827 N N . ALA A 1 352 ? 5.914 27.334 -13.530 1.00 63.56 352 ALA A N 1
ATOM 2828 C CA . ALA A 1 352 ? 4.591 27.910 -13.288 1.00 63.56 352 ALA A CA 1
ATOM 2829 C C . ALA A 1 352 ? 4.587 29.426 -13.519 1.00 63.56 352 ALA A C 1
ATOM 2831 O O . ALA A 1 352 ? 3.677 29.961 -14.153 1.00 63.56 352 ALA A O 1
ATOM 2832 N N . ALA A 1 353 ? 5.628 30.117 -13.048 1.00 58.62 353 ALA A N 1
ATOM 2833 C CA . ALA A 1 353 ? 5.821 31.543 -13.282 1.00 58.62 353 ALA A CA 1
ATOM 2834 C C . ALA A 1 353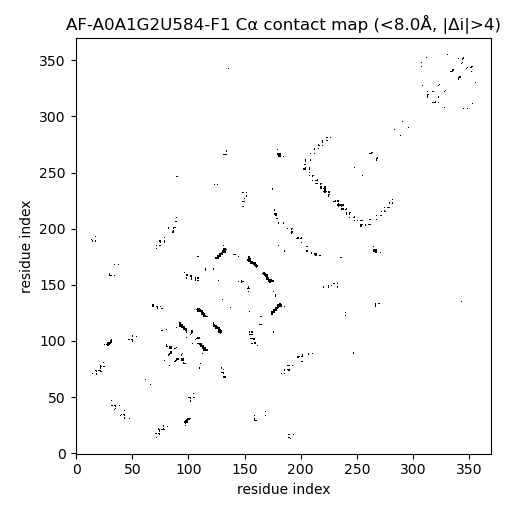 ? 5.914 31.886 -14.768 1.00 58.62 353 ALA A C 1
ATOM 2836 O O . ALA A 1 353 ? 5.293 32.850 -15.233 1.00 58.62 353 ALA A O 1
ATOM 2837 N N . GLU A 1 354 ? 6.673 31.089 -15.516 1.00 65.62 354 GLU A N 1
ATOM 2838 C CA . GLU A 1 354 ? 6.881 31.281 -16.944 1.00 65.62 354 GLU A CA 1
ATOM 2839 C C . GLU A 1 354 ? 5.592 31.026 -17.739 1.00 65.62 354 GLU A C 1
ATOM 2841 O O . GLU A 1 354 ? 5.218 31.833 -18.593 1.00 65.62 354 GLU A O 1
ATOM 2846 N N . GLU A 1 355 ? 4.874 29.948 -17.426 1.00 70.38 355 GLU A N 1
ATOM 2847 C CA . GLU A 1 355 ? 3.619 29.571 -18.081 1.00 70.38 355 GLU A CA 1
ATOM 2848 C C . GLU A 1 355 ? 2.509 30.602 -17.832 1.00 70.38 355 GLU A C 1
ATOM 2850 O O . GLU A 1 355 ? 1.809 31.024 -18.755 1.00 70.38 355 GLU A O 1
ATOM 2855 N N . ILE A 1 356 ? 2.399 31.103 -16.602 1.00 66.25 356 ILE A N 1
ATOM 2856 C CA . ILE A 1 356 ? 1.432 32.150 -16.254 1.00 66.25 356 ILE A CA 1
ATOM 2857 C C . ILE A 1 356 ? 1.784 33.465 -16.943 1.00 66.25 356 ILE A C 1
ATOM 2859 O O . ILE A 1 356 ? 0.905 34.121 -17.506 1.00 66.25 356 ILE A O 1
ATOM 2863 N N . SER A 1 357 ? 3.068 33.824 -16.976 1.00 64.94 357 SER A N 1
ATOM 2864 C CA . SER A 1 357 ? 3.541 35.003 -17.705 1.00 64.94 357 SER A CA 1
ATOM 2865 C C . SER A 1 357 ? 3.239 34.904 -19.203 1.00 64.94 357 SER A C 1
ATOM 2867 O O . SER A 1 357 ? 2.797 35.889 -19.796 1.00 64.94 357 SER A O 1
ATOM 2869 N N . LYS A 1 358 ? 3.389 33.721 -19.819 1.00 71.44 358 LYS A N 1
ATOM 2870 C CA . LYS A 1 358 ? 2.993 33.473 -21.218 1.00 71.44 358 LYS A CA 1
ATOM 2871 C C . LYS A 1 358 ? 1.493 33.684 -21.407 1.00 71.44 358 LYS A C 1
ATOM 2873 O O . LYS A 1 358 ? 1.099 34.453 -22.283 1.00 71.44 358 LYS A O 1
ATOM 2878 N N . ARG A 1 359 ? 0.653 33.058 -20.580 1.00 73.81 359 ARG A N 1
ATOM 2879 C CA . ARG A 1 359 ? -0.815 33.166 -20.679 1.00 73.81 359 ARG A CA 1
ATOM 2880 C C . ARG A 1 359 ? -1.303 34.606 -20.527 1.00 73.81 359 ARG A C 1
ATOM 2882 O O . ARG A 1 359 ? -2.134 35.055 -21.316 1.00 73.81 359 ARG A O 1
ATOM 2889 N N . LEU A 1 360 ? -0.721 35.354 -19.594 1.00 66.94 360 LEU A N 1
ATOM 2890 C CA . LEU A 1 360 ? -1.000 36.776 -19.400 1.00 66.94 360 LEU A CA 1
ATOM 2891 C C . LEU A 1 360 ? -0.552 37.621 -20.603 1.00 66.94 360 LEU A C 1
ATOM 2893 O O . LEU A 1 360 ? -1.329 38.427 -21.112 1.00 66.94 360 LEU A O 1
ATOM 2897 N N . TYR A 1 361 ? 0.662 37.398 -21.115 1.00 64.75 361 TYR A N 1
ATOM 2898 C CA . TYR A 1 361 ? 1.218 38.148 -22.247 1.00 64.75 361 TYR A CA 1
ATOM 2899 C C . TYR A 1 361 ? 0.464 37.898 -23.567 1.00 64.75 361 TYR A C 1
ATOM 2901 O O . TYR A 1 361 ? 0.254 38.824 -24.358 1.00 64.75 361 TYR A O 1
ATOM 2909 N N . TYR A 1 362 ? 0.022 36.661 -23.816 1.00 56.00 362 TYR A N 1
ATOM 2910 C CA . TYR A 1 362 ? -0.755 36.312 -25.011 1.00 56.00 362 TYR A CA 1
ATOM 2911 C C . TYR A 1 362 ? -2.241 36.683 -24.889 1.00 56.00 362 TYR A C 1
ATOM 2913 O O . TYR A 1 362 ? -2.836 37.119 -25.879 1.00 56.00 362 TYR A O 1
ATOM 2921 N N . GLY A 1 363 ? -2.828 36.604 -23.690 1.00 59.91 363 GLY A N 1
ATOM 2922 C CA . GLY A 1 363 ? -4.205 37.035 -23.431 1.00 59.91 363 GLY A CA 1
ATOM 2923 C C . GLY A 1 363 ? -4.423 38.535 -23.664 1.00 59.91 363 GLY A C 1
ATOM 2924 O O . GLY A 1 363 ? -5.439 38.934 -24.238 1.00 59.91 363 GLY A O 1
ATOM 2925 N N . ASP A 1 364 ? -3.441 39.367 -23.308 1.00 49.94 364 ASP A N 1
ATOM 2926 C CA . ASP A 1 364 ? -3.506 40.824 -23.493 1.00 49.94 364 ASP A CA 1
ATOM 2927 C C . ASP A 1 364 ? -3.305 41.268 -24.953 1.00 49.94 364 ASP A C 1
ATOM 2929 O O . ASP A 1 364 ? -3.863 42.281 -25.385 1.00 49.94 364 ASP A O 1
ATOM 2933 N N . LYS A 1 365 ? -2.559 40.497 -25.760 1.00 46.50 365 LYS A N 1
ATOM 2934 C CA . LYS A 1 365 ? -2.457 40.730 -27.213 1.00 46.50 365 LYS A CA 1
ATOM 2935 C C . LYS A 1 365 ? -3.763 40.417 -27.939 1.00 46.50 365 LYS A C 1
ATOM 2937 O O . LYS A 1 365 ? -4.133 41.164 -28.838 1.00 46.50 365 LYS A O 1
ATOM 2942 N N . LEU A 1 366 ? -4.479 39.366 -27.541 1.00 38.34 366 LEU A N 1
ATOM 2943 C CA . LEU A 1 366 ? -5.757 38.995 -28.159 1.00 38.34 366 LEU A CA 1
ATOM 2944 C C . LEU A 1 366 ? -6.874 40.005 -27.850 1.00 38.34 366 LEU A C 1
ATOM 2946 O O . LEU A 1 366 ? -7.689 40.289 -28.721 1.00 38.34 366 LEU A O 1
ATOM 2950 N N . LYS A 1 367 ? -6.860 40.631 -26.665 1.00 46.12 367 LYS A N 1
ATOM 2951 C CA . LYS A 1 367 ? -7.799 41.710 -26.295 1.00 46.12 367 LYS A CA 1
ATOM 2952 C C . LYS A 1 367 ? -7.527 43.065 -26.957 1.00 46.12 367 LYS A C 1
ATOM 2954 O O . LYS A 1 367 ? -8.383 43.934 -26.891 1.00 46.12 367 LYS A O 1
ATOM 2959 N N . LYS A 1 368 ? -6.347 43.272 -27.551 1.00 42.41 368 LYS A N 1
ATOM 2960 C CA . LYS A 1 368 ? -6.004 44.497 -28.306 1.00 42.41 368 LYS A CA 1
ATOM 2961 C C . LYS A 1 368 ? -6.246 44.370 -29.815 1.00 42.41 368 LYS A C 1
ATOM 2963 O O . LYS A 1 368 ? -6.084 45.354 -30.530 1.00 42.41 368 LYS A O 1
ATOM 2968 N N . VAL A 1 369 ? -6.568 43.167 -30.294 1.00 40.50 369 VAL A N 1
ATOM 2969 C CA . VAL A 1 369 ? -6.834 42.862 -31.713 1.00 40.50 369 VAL A CA 1
ATOM 2970 C C . VAL A 1 369 ? -8.329 42.604 -31.972 1.00 40.50 369 VAL A C 1
ATOM 2972 O O . VAL A 1 369 ? -8.759 42.664 -33.123 1.00 40.50 369 VAL A O 1
ATOM 2975 N N . ALA A 1 370 ? -9.116 42.366 -30.920 1.00 37.00 370 ALA A N 1
ATOM 2976 C CA . ALA A 1 370 ? -10.579 42.427 -30.920 1.00 37.00 370 ALA A CA 1
ATOM 2977 C C . ALA A 1 370 ? -11.046 43.822 -30.489 1.00 37.00 370 ALA A C 1
ATOM 2979 O O . ALA A 1 370 ? -12.088 44.272 -31.016 1.00 37.00 370 ALA A O 1
#

Foldseek 3Di:
DVVVVVVVVVLVVLLVVLLVVLCVLLVPAFELVVCCVPQNPVVSVVLVVVLVVLVVVVVVPDDPVVVSQVSLQSSVLSLCQVCVDLLVLLHVQWHKHAAYSSCCRPQQFGIKIWRDDPPDLDTAIATEREHQDPDVCVVVVVVVLLVCLLVVFATKGQADQDPRNRDGGIDGDHHYFYAYFYSVLSSVSSVCVVVVVSVCVSLDCRSVLRLVLLLLVLVLSLLSSVLSVNVVNNVSSVVVNVSSVVVCVVCVVSCVVCVVVSVVTPVSVVSNVVSVVSSVVSPDDPVPPPPPPVVVVVVVVVVLVVVLLVVLCVVVPDDSVVCCVPPVVVVVVVCVPDSVLVVCSVPPSPVSSVVSVVCVVVVVVVVVVD

Radius of gyration: 23.4 Å; Cα contacts (8 Å, |Δi|>4): 424; chains: 1; bounding box: 48×69×54 Å

Secondary structure (DSSP, 8-state):
-HHHHHHHHHHHHHHHHHHHHHHHHHTTS--GGGGHHHH-HHHHHHHHHHHHHHHHHHHHT--HHHHHHHHHHHHHHHHHHHHHHHTTTT-TTEEEEEPPHHIIIII---EEEEE--TT-S---EEEEEEES---TTHHHHHHHHHHHHHTT--EEEEEEE-TTT--EEEEEEE-EEEEE--HHHHHHHHHHHHHT-HHHHHT-THHHHHHHHHHHHHHHHHHHHHHTT-HHHHHHHHHHHHHHHHHHHHTHHHHHHHTTTGGG-HHHHHHHHHHHHHHHHHTS-GGG--S-HHHHHHHHHHHHHHHHHHHHHHHHTS-HHHHHHHHHHHHHHHHHH-HHHHHHHHH-HHHHHHHHHHHHHHHHHHTTT-

Sequence (370 aa):
MRESFEASSLERVDREKAHKKAESVLSGRVKESDFVDVYGEQEVARDLEKVEELKRKFVGDQTPESAETKKIADIFEAIVLEHGELSEWFGENGFTVGVSEYDDFINGVDMVVEFCKVEKSETPHLALGMDVTFTSDTTAKFDRLREQIENGQLAKVKYFSSEHSNIRGGMDNIPEVIVGVDRKTVEELMELWLEKDNRALEGHRVQIMILKEIEAQLRTFAEYSKSLGNDDLTEIYKSRLKIVMNLLAQKTKVYKKVALDLDTDSVYMAITDYMRRWQKIISQPEESKGITRGEEIEQLSLKESLTVQRELILSSGLEPAIWISQYAEHFQKETAKDSGLRYMVRNDLAGAAEEISKRLYYGDKLKKVA

Organism: NCBI:txid1802761

pLDDT: mean 82.8, std 17.83, range [37.0, 98.38]

Solvent-accessible surface area (backbone atoms only — not comparable to full-atom values): 20080 Å² total; per-residue (Å²): 115,68,68,64,51,53,52,57,50,50,56,52,53,51,50,54,52,43,33,54,51,16,54,60,54,57,67,70,33,45,56,60,79,80,37,32,90,80,63,33,63,71,51,43,50,53,48,52,53,51,42,54,50,50,52,53,55,55,62,75,70,61,45,77,65,57,52,50,52,46,43,54,33,48,31,47,51,30,48,48,49,51,36,24,41,80,34,33,52,60,32,98,44,21,41,51,44,48,38,14,66,54,25,30,79,73,56,60,31,53,30,36,40,39,43,57,50,99,86,54,96,69,62,54,61,37,33,34,26,75,44,42,62,78,52,87,60,54,57,56,55,52,50,50,54,47,51,31,48,75,71,75,44,56,42,55,36,62,56,38,74,39,92,88,77,74,46,73,44,69,45,70,73,28,54,66,43,71,38,52,41,27,62,67,60,44,52,57,49,48,54,40,61,74,72,62,38,56,68,59,61,50,63,39,57,60,46,54,50,46,50,49,40,48,40,44,46,29,50,40,49,22,54,47,27,46,76,72,71,36,60,69,60,19,51,55,27,47,57,52,33,54,53,47,52,50,49,52,58,74,39,45,70,56,44,71,74,33,59,85,59,54,80,72,31,65,31,45,44,50,54,49,51,52,38,56,52,50,44,54,61,69,70,53,63,75,89,74,61,84,56,60,80,68,56,55,58,51,49,50,54,47,52,52,51,49,52,50,51,51,52,48,32,67,72,66,76,47,59,60,73,58,44,52,75,72,41,45,71,56,51,55,55,49,44,76,72,30,69,66,54,44,48,27,52,77,75,34,56,68,61,32,47,51,52,49,50,49,53,54,59,54,52,56,52,56,66,74,76,106

Mean predicted aligned error: 11.82 Å